Protein 2N8H (pdb70)

Secondary structure (DSSP, 8-state):
---B---B-SSSS--BSSS-EETTTTEE-PPPP-

Structure (mmCIF, N/CA/C/O backbone):
data_2N8H
#
_entry.id   2N8H
#
loop_
_atom_site.group_PDB
_atom_site.id
_atom_site.type_symbol
_atom_site.label_atom_id
_atom_site.label_alt_id
_atom_site.label_comp_id
_atom_site.label_asym_id
_atom_site.label_entity_id
_atom_site.label_seq_id
_atom_site.pdbx_PDB_ins_code
_atom_site.Cartn_x
_atom_site.Cartn_y
_atom_site.Cartn_z
_atom_site.occupancy
_atom_site.B_iso_or_equiv
_atom_site.auth_seq_id
_atom_site.auth_comp_id
_atom_site.auth_asym_id
_atom_site.auth_atom_id
_atom_site.pdbx_PDB_model_num
ATOM 1 N N . GLY A 1 1 ? -15.061 6.484 -2.977 1.00 61.40 1 GLY A N 1
ATOM 2 C CA . GLY A 1 1 ? -13.672 6.128 -3.376 1.00 64.33 1 GLY A CA 1
ATOM 3 C C . GLY A 1 1 ? -12.696 6.218 -2.220 1.00 44.51 1 GLY A C 1
ATOM 4 O O . GLY A 1 1 ? -12.253 7.313 -1.861 1.00 21.11 1 GLY A O 1
ATOM 10 N N . TRP A 1 2 ? -12.364 5.060 -1.639 1.00 44.01 2 TRP A N 1
ATOM 11 C CA . TRP A 1 2 ? -11.432 4.987 -0.509 1.00 61.41 2 TRP A CA 1
ATOM 12 C C . TRP A 1 2 ? -10.017 4.660 -0.987 1.00 42.22 2 TRP A C 1
ATOM 13 O O . TRP A 1 2 ? -9.834 4.090 -2.067 1.00 0.45 2 TRP A O 1
ATOM 34 N N . CYS A 1 3 ? -9.024 5.032 -0.171 1.00 62.13 3 CYS A N 1
ATOM 35 C CA . CYS A 1 3 ? -7.618 4.780 -0.485 1.00 3.54 3 CYS A CA 1
ATOM 36 C C . CYS A 1 3 ? -6.930 4.051 0.670 1.00 31.15 3 CYS A C 1
ATOM 37 O O . CYS A 1 3 ? -7.360 4.157 1.823 1.00 1.24 3 CYS A O 1
ATOM 44 N N . GLY A 1 4 ? -5.858 3.315 0.343 1.00 53.21 4 GLY A N 1
ATOM 45 C CA . GLY A 1 4 ? -5.109 2.569 1.348 1.00 71.13 4 GLY A CA 1
ATOM 46 C C . GLY A 1 4 ? -4.026 3.401 2.013 1.00 23.32 4 GLY A C 1
ATOM 47 O O . GLY A 1 4 ? -3.216 4.034 1.330 1.00 73.01 4 GLY A O 1
ATOM 51 N N . ASP A 1 5 ? -4.024 3.394 3.351 1.00 13.40 5 ASP A N 1
ATOM 52 C CA . ASP A 1 5 ? -3.050 4.149 4.146 1.00 21.21 5 ASP A CA 1
ATOM 53 C C . ASP A 1 5 ? -1.785 3.316 4.415 1.00 50.42 5 ASP A C 1
ATOM 54 O O . ASP A 1 5 ? -1.857 2.084 4.412 1.00 11.14 5 ASP A O 1
ATOM 78 N N . GLY A 1 7 ? 1.068 1.055 5.879 1.00 11.24 7 GLY A N 1
ATOM 79 C CA . GLY A 1 7 ? 1.025 0.017 6.900 1.00 24.33 7 GLY A CA 1
ATOM 80 C C . GLY A 1 7 ? 0.100 -1.134 6.527 1.00 21.51 7 GLY A C 1
ATOM 81 O O . GLY A 1 7 ? -0.012 -2.109 7.276 1.00 14.52 7 GLY A O 1
ATOM 85 N N . ALA A 1 8 ? -0.560 -1.013 5.366 1.00 41.25 8 ALA A N 1
ATOM 86 C CA . ALA A 1 8 ? -1.481 -2.036 4.870 1.00 41.33 8 ALA A CA 1
ATOM 87 C C . ALA A 1 8 ? -0.777 -2.982 3.899 1.00 20.42 8 ALA A C 1
ATOM 88 O O . ALA A 1 8 ? 0.196 -2.595 3.244 1.00 14.42 8 ALA A O 1
ATOM 95 N N . THR A 1 9 ? -1.279 -4.221 3.811 1.00 4.31 9 THR A N 1
ATOM 96 C CA . THR A 1 9 ? -0.707 -5.245 2.923 1.00 11.24 9 THR A CA 1
ATOM 97 C C . THR A 1 9 ? -1.183 -5.065 1.471 1.00 75.12 9 THR A C 1
ATOM 98 O O . THR A 1 9 ? -2.387 -5.067 1.199 1.00 11.15 9 THR A O 1
ATOM 109 N N . CYS A 1 10 ? -0.219 -4.909 0.556 1.00 41.21 10 CYS A N 1
ATOM 110 C CA . CYS A 1 10 ? -0.512 -4.724 -0.866 1.00 73.21 10 CYS A CA 1
ATOM 111 C C . CYS A 1 10 ? -0.082 -5.946 -1.673 1.00 11.41 10 CYS A C 1
ATOM 112 O O . CYS A 1 10 ? 1.030 -6.453 -1.497 1.00 45.43 10 CYS A O 1
ATOM 119 N N . GLY A 1 11 ? -0.975 -6.408 -2.555 1.00 44.13 11 GLY A N 1
ATOM 120 C CA . GLY A 1 11 ? -0.690 -7.567 -3.388 1.00 65.43 11 GLY A CA 1
ATOM 121 C C . GLY A 1 11 ? -1.892 -8.474 -3.561 1.00 60.04 11 GLY A C 1
ATOM 122 O O . GLY A 1 11 ? -2.476 -8.536 -4.648 1.00 2.13 11 GLY A O 1
ATOM 126 N N . LYS A 1 12 ? -2.259 -9.174 -2.483 1.00 30.11 12 LYS A N 1
ATOM 127 C CA . LYS A 1 12 ? -3.401 -10.096 -2.497 1.00 32.41 12 LYS A CA 1
ATOM 128 C C . LYS A 1 12 ? -4.670 -9.440 -1.940 1.00 65.05 12 LYS A C 1
ATOM 129 O O . LYS A 1 12 ? -5.775 -9.958 -2.133 1.00 21.02 12 LYS A O 1
ATOM 148 N N . LEU A 1 13 ? -4.502 -8.301 -1.254 1.00 73.20 13 LEU A N 1
ATOM 149 C CA . LEU A 1 13 ? -5.623 -7.568 -0.662 1.00 72.22 13 LEU A CA 1
ATOM 150 C C . LEU A 1 13 ? -6.139 -6.482 -1.618 1.00 63.51 13 LEU A C 1
ATOM 151 O O . LEU A 1 13 ? -5.462 -6.127 -2.589 1.00 51.15 13 LEU A O 1
ATOM 167 N N . ARG A 1 14 ? -7.342 -5.964 -1.326 1.00 31.32 14 ARG A N 1
ATOM 168 C CA . ARG A 1 14 ? -7.980 -4.919 -2.141 1.00 10.42 14 ARG A CA 1
ATOM 169 C C . ARG A 1 14 ? -7.385 -3.530 -1.844 1.00 31.35 14 ARG A C 1
ATOM 170 O O . ARG A 1 14 ? -6.432 -3.414 -1.067 1.00 1.13 14 ARG A O 1
ATOM 191 N N . LEU A 1 15 ? -7.955 -2.481 -2.486 1.00 51.52 15 LEU A N 1
ATOM 192 C CA . LEU A 1 15 ? -7.517 -1.072 -2.333 1.00 12.23 15 LEU A CA 1
ATOM 193 C C . LEU A 1 15 ? -6.146 -0.825 -2.963 1.00 74.35 15 LEU A C 1
ATOM 194 O O . LEU A 1 15 ? -5.272 -1.697 -2.939 1.00 4.44 15 LEU A O 1
ATOM 210 N N . TYR A 1 16 ? -5.980 0.377 -3.524 1.00 71.42 16 TYR A N 1
ATOM 211 C CA . TYR A 1 16 ? -4.731 0.778 -4.174 1.00 4.33 16 TYR A CA 1
ATOM 212 C C . TYR A 1 16 ? -3.988 1.826 -3.337 1.00 71.42 16 TYR A C 1
ATOM 213 O O . TYR A 1 16 ? -4.542 2.372 -2.377 1.00 14.50 16 TYR A O 1
ATOM 231 N N . CYS A 1 17 ? -2.730 2.098 -3.717 1.00 3.12 17 CYS A N 1
ATOM 232 C CA . CYS A 1 17 ? -1.884 3.075 -3.021 1.00 31.44 17 CYS A CA 1
ATOM 233 C C . CYS A 1 17 ? -2.173 4.502 -3.485 1.00 31.34 17 CYS A C 1
ATOM 234 O O . CYS A 1 17 ? -2.356 4.750 -4.680 1.00 62.45 17 CYS A O 1
ATOM 241 N N . CYS A 1 18 ? -2.213 5.436 -2.519 1.00 3.34 18 CYS A N 1
ATOM 242 C CA . CYS A 1 18 ? -2.476 6.861 -2.793 1.00 33.31 18 CYS A CA 1
ATOM 243 C C . CYS A 1 18 ? -1.365 7.503 -3.635 1.00 2.12 18 CYS A C 1
ATOM 244 O O . CYS A 1 18 ? -1.635 8.375 -4.465 1.00 64.54 18 CYS A O 1
ATOM 251 N N . SER A 1 19 ? -0.121 7.058 -3.408 1.00 34.14 19 SER A N 1
ATOM 252 C CA . SER A 1 19 ? 1.042 7.570 -4.141 1.00 11.22 19 SER A CA 1
ATOM 253 C C . SER A 1 19 ? 1.344 6.710 -5.373 1.00 73.13 19 SER A C 1
ATOM 254 O O . SER A 1 19 ? 1.892 7.207 -6.362 1.00 62.25 19 SER A O 1
ATOM 262 N N . GLY A 1 20 ? 0.979 5.423 -5.297 1.00 33.44 20 GLY A N 1
ATOM 263 C CA . GLY A 1 20 ? 1.201 4.499 -6.403 1.00 1.41 20 GLY A CA 1
ATOM 264 C C . GLY A 1 20 ? 2.477 3.685 -6.259 1.00 5.30 20 GLY A C 1
ATOM 265 O O . GLY A 1 20 ? 3.165 3.434 -7.252 1.00 74.21 20 GLY A O 1
ATOM 269 N N . PHE A 1 21 ? 2.792 3.273 -5.021 1.00 3.21 21 PHE A N 1
ATOM 270 C CA . PHE A 1 21 ? 3.993 2.478 -4.746 1.00 43.15 21 PHE A CA 1
ATOM 271 C C . PHE A 1 21 ? 3.712 1.386 -3.706 1.00 30.54 21 PHE A C 1
ATOM 272 O O . PHE A 1 21 ? 3.404 1.676 -2.545 1.00 2.11 21 PHE A O 1
ATOM 289 N N . CYS A 1 22 ? 3.818 0.134 -4.155 1.00 22.54 22 CYS A N 1
ATOM 290 C CA . CYS A 1 22 ? 3.622 -1.028 -3.292 1.00 64.51 22 CYS A CA 1
ATOM 291 C C . CYS A 1 22 ? 4.929 -1.806 -3.164 1.00 23.22 22 CYS A C 1
ATOM 292 O O . CYS A 1 22 ? 5.484 -2.269 -4.166 1.00 14.44 22 CYS A O 1
ATOM 299 N N . ASP A 1 23 ? 5.418 -1.938 -1.924 1.00 24.21 23 ASP A N 1
ATOM 300 C CA . ASP A 1 23 ? 6.666 -2.657 -1.646 1.00 25.34 23 ASP A CA 1
ATOM 301 C C . ASP A 1 23 ? 6.438 -4.171 -1.617 1.00 4.22 23 ASP A C 1
ATOM 302 O O . ASP A 1 23 ? 5.620 -4.673 -0.834 1.00 52.44 23 ASP A O 1
ATOM 311 N N . SER A 1 24 ? 7.171 -4.882 -2.485 1.00 53.54 24 SER A N 1
ATOM 312 C CA . SER A 1 24 ? 7.070 -6.341 -2.601 1.00 51.03 24 SER A CA 1
ATOM 313 C C . SER A 1 24 ? 8.016 -7.065 -1.629 1.00 13.32 24 SER A C 1
ATOM 314 O O . SER A 1 24 ? 7.944 -8.290 -1.487 1.00 45.11 24 SER A O 1
ATOM 322 N N . TYR A 1 25 ? 8.895 -6.299 -0.962 1.00 21.12 25 TYR A N 1
ATOM 323 C CA . TYR A 1 25 ? 9.852 -6.856 0.005 1.00 10.12 25 TYR A CA 1
ATOM 324 C C . TYR A 1 25 ? 9.163 -7.203 1.333 1.00 24.33 25 TYR A C 1
ATOM 325 O O . TYR A 1 25 ? 9.684 -7.997 2.123 1.00 24.45 25 TYR A O 1
ATOM 343 N N . THR A 1 26 ? 7.993 -6.594 1.559 1.00 11.24 26 THR A N 1
ATOM 344 C CA . THR A 1 26 ? 7.205 -6.820 2.773 1.00 32.41 26 THR A CA 1
ATOM 345 C C . THR A 1 26 ? 5.709 -6.934 2.451 1.00 23.30 26 THR A C 1
ATOM 346 O O . THR A 1 26 ? 4.891 -7.168 3.345 1.00 40.32 26 THR A O 1
ATOM 357 N N . LYS A 1 27 ? 5.361 -6.775 1.151 1.00 71.41 27 LYS A N 1
ATOM 358 C CA . LYS A 1 27 ? 3.963 -6.845 0.656 1.00 54.01 27 LYS A CA 1
ATOM 359 C C . LYS A 1 27 ? 3.066 -5.802 1.347 1.00 11.01 27 LYS A C 1
ATOM 360 O O . LYS A 1 27 ? 1.992 -6.124 1.874 1.00 33.34 27 LYS A O 1
ATOM 379 N N . THR A 1 28 ? 3.523 -4.545 1.325 1.00 41.41 28 THR A N 1
ATOM 380 C CA . THR A 1 28 ? 2.794 -3.438 1.953 1.00 21.45 28 THR A CA 1
ATOM 381 C C . THR A 1 28 ? 2.854 -2.173 1.100 1.00 54.24 28 THR A C 1
ATOM 382 O O . THR A 1 28 ? 3.709 -2.048 0.219 1.00 70.24 28 THR A O 1
ATOM 393 N N . CYS A 1 29 ? 1.937 -1.235 1.379 1.00 61.11 29 CYS A N 1
ATOM 394 C CA . CYS A 1 29 ? 1.862 0.037 0.657 1.00 54.34 29 CYS A CA 1
ATOM 395 C C . CYS A 1 29 ? 2.808 1.070 1.273 1.00 73.51 29 CYS A C 1
ATOM 396 O O . CYS A 1 29 ? 2.753 1.329 2.479 1.00 11.12 29 CYS A O 1
ATOM 403 N N . LYS A 1 30 ? 3.673 1.648 0.433 1.00 13.42 30 LYS A N 1
ATOM 404 C CA . LYS A 1 30 ? 4.649 2.646 0.881 1.00 71.31 30 LYS A CA 1
ATOM 405 C C . LYS A 1 30 ? 4.665 3.861 -0.045 1.00 12.21 30 LYS A C 1
ATOM 406 O O . LYS A 1 30 ? 4.239 3.777 -1.201 1.00 42.31 30 LYS A O 1
ATOM 425 N N . ASP A 1 31 ? 5.152 4.994 0.481 1.00 55.23 31 ASP A N 1
ATOM 426 C CA . ASP A 1 31 ? 5.249 6.240 -0.284 1.00 62.43 31 ASP A CA 1
ATOM 427 C C . ASP A 1 31 ? 6.588 6.324 -1.015 1.00 52.42 31 ASP A C 1
ATOM 428 O O . ASP A 1 31 ? 7.617 5.894 -0.486 1.00 23.21 31 ASP A O 1
ATOM 437 N N . LYS A 1 32 ? 6.562 6.880 -2.231 1.00 24.02 32 LYS A N 1
ATOM 438 C CA . LYS A 1 32 ? 7.768 7.027 -3.051 1.00 3.44 32 LYS A CA 1
ATOM 439 C C . LYS A 1 32 ? 8.412 8.396 -2.842 1.00 5.43 32 LYS A C 1
ATOM 440 O O . LYS A 1 32 ? 7.715 9.388 -2.612 1.00 63.51 32 LYS A O 1
ATOM 459 N N . SER A 1 33 ? 9.746 8.431 -2.924 1.00 60.31 33 SER A N 1
ATOM 460 C CA . SER A 1 33 ? 10.507 9.669 -2.747 1.00 72.25 33 SER A CA 1
ATOM 461 C C . SER A 1 33 ? 10.908 10.262 -4.095 1.00 31.21 33 SER A C 1
ATOM 462 O O . SER A 1 33 ? 11.204 9.527 -5.041 1.00 43.43 33 SER A O 1
ATOM 470 N N . SER A 1 34 ? 10.914 11.597 -4.166 1.00 65.25 34 SER A N 1
ATOM 471 C CA . SER A 1 34 ? 11.276 12.313 -5.389 1.00 23.02 34 SER A CA 1
ATOM 472 C C . SER A 1 34 ? 12.711 12.827 -5.316 1.00 14.15 34 SER A C 1
ATOM 473 O O . SER A 1 34 ? 13.132 13.369 -4.290 1.00 55.33 34 SER A O 1
ATOM 481 N N . ALA A 1 35 ? 13.450 12.650 -6.416 1.00 32.00 35 ALA A N 1
ATOM 482 C CA . ALA A 1 35 ? 14.843 13.090 -6.500 1.00 62.42 35 ALA A CA 1
ATOM 483 C C . ALA A 1 35 ? 14.957 14.412 -7.257 1.00 42.51 35 ALA A C 1
ATOM 484 O O . ALA A 1 35 ? 15.432 15.397 -6.653 1.00 44.40 35 ALA A O 1
ATOM 492 N N . GLY A 1 1 ? -15.054 3.992 -3.272 1.00 61.40 1 GLY A N 2
ATOM 493 C CA . GLY A 1 1 ? -13.642 4.281 -3.647 1.00 64.33 1 GLY A CA 2
ATOM 494 C C . GLY A 1 1 ? -12.809 4.736 -2.464 1.00 44.51 1 GLY A C 2
ATOM 495 O O . GLY A 1 1 ? -12.763 5.930 -2.157 1.00 21.11 1 GLY A O 2
ATOM 501 N N . TRP A 1 2 ? -12.155 3.775 -1.803 1.00 44.01 2 TRP A N 2
ATOM 502 C CA . TRP A 1 2 ? -11.310 4.059 -0.639 1.00 61.41 2 TRP A CA 2
ATOM 503 C C . TRP A 1 2 ? -9.843 4.188 -1.044 1.00 42.22 2 TRP A C 2
ATOM 504 O O . TRP A 1 2 ? -9.430 3.666 -2.084 1.00 0.45 2 TRP A O 2
ATOM 525 N N . CYS A 1 3 ? -9.066 4.897 -0.217 1.00 62.13 3 CYS A N 2
ATOM 526 C CA . CYS A 1 3 ? -7.640 5.097 -0.464 1.00 3.54 3 CYS A CA 2
ATOM 527 C C . CYS A 1 3 ? -6.813 4.270 0.516 1.00 31.15 3 CYS A C 2
ATOM 528 O O . CYS A 1 3 ? -7.225 4.063 1.662 1.00 1.24 3 CYS A O 2
ATOM 535 N N . GLY A 1 4 ? -5.646 3.804 0.056 1.00 53.21 4 GLY A N 2
ATOM 536 C CA . GLY A 1 4 ? -4.772 2.991 0.893 1.00 71.13 4 GLY A CA 2
ATOM 537 C C . GLY A 1 4 ? -3.742 3.810 1.649 1.00 23.32 4 GLY A C 2
ATOM 538 O O . GLY A 1 4 ? -2.909 4.488 1.040 1.00 73.01 4 GLY A O 2
ATOM 542 N N . ASP A 1 5 ? -3.802 3.733 2.983 1.00 13.40 5 ASP A N 2
ATOM 543 C CA . ASP A 1 5 ? -2.881 4.461 3.861 1.00 21.21 5 ASP A CA 2
ATOM 544 C C . ASP A 1 5 ? -1.637 3.615 4.182 1.00 50.42 5 ASP A C 2
ATOM 545 O O . ASP A 1 5 ? -1.715 2.383 4.145 1.00 11.14 5 ASP A O 2
ATOM 569 N N . GLY A 1 7 ? 1.060 1.292 5.752 1.00 11.24 7 GLY A N 2
ATOM 570 C CA . GLY A 1 7 ? 0.957 0.241 6.756 1.00 24.33 7 GLY A CA 2
ATOM 571 C C . GLY A 1 7 ? -0.021 -0.859 6.364 1.00 21.51 7 GLY A C 2
ATOM 572 O O . GLY A 1 7 ? -0.328 -1.736 7.176 1.00 14.52 7 GLY A O 2
ATOM 576 N N . ALA A 1 8 ? -0.506 -0.803 5.116 1.00 41.25 8 ALA A N 2
ATOM 577 C CA . ALA A 1 8 ? -1.453 -1.789 4.596 1.00 41.33 8 ALA A CA 2
ATOM 578 C C . ALA A 1 8 ? -0.743 -2.831 3.735 1.00 20.42 8 ALA A C 2
ATOM 579 O O . ALA A 1 8 ? 0.304 -2.548 3.144 1.00 14.42 8 ALA A O 2
ATOM 586 N N . THR A 1 9 ? -1.327 -4.035 3.668 1.00 4.31 9 THR A N 2
ATOM 587 C CA . THR A 1 9 ? -0.765 -5.142 2.882 1.00 11.24 9 THR A CA 2
ATOM 588 C C . THR A 1 9 ? -1.217 -5.056 1.419 1.00 75.12 9 THR A C 2
ATOM 589 O O . THR A 1 9 ? -2.418 -5.045 1.133 1.00 11.15 9 THR A O 2
ATOM 600 N N . CYS A 1 10 ? -0.239 -4.994 0.508 1.00 41.21 10 CYS A N 2
ATOM 601 C CA . CYS A 1 10 ? -0.513 -4.903 -0.927 1.00 73.21 10 CYS A CA 2
ATOM 602 C C . CYS A 1 10 ? -0.190 -6.221 -1.627 1.00 11.41 10 CYS A C 2
ATOM 603 O O . CYS A 1 10 ? 0.905 -6.769 -1.456 1.00 45.43 10 CYS A O 2
ATOM 610 N N . GLY A 1 11 ? -1.153 -6.720 -2.409 1.00 44.13 11 GLY A N 2
ATOM 611 C CA . GLY A 1 11 ? -0.969 -7.969 -3.136 1.00 65.43 11 GLY A CA 2
ATOM 612 C C . GLY A 1 11 ? -2.223 -8.822 -3.170 1.00 60.04 11 GLY A C 2
ATOM 613 O O . GLY A 1 11 ? -2.669 -9.229 -4.247 1.00 2.13 11 GLY A O 2
ATOM 617 N N . LYS A 1 12 ? -2.788 -9.090 -1.988 1.00 30.11 12 LYS A N 2
ATOM 618 C CA . LYS A 1 12 ? -4.000 -9.910 -1.867 1.00 32.41 12 LYS A CA 2
ATOM 619 C C . LYS A 1 12 ? -5.265 -9.053 -1.762 1.00 65.05 12 LYS A C 2
ATOM 620 O O . LYS A 1 12 ? -6.368 -9.543 -2.024 1.00 21.02 12 LYS A O 2
ATOM 639 N N . LEU A 1 13 ? -5.100 -7.779 -1.382 1.00 73.20 13 LEU A N 2
ATOM 640 C CA . LEU A 1 13 ? -6.226 -6.851 -1.237 1.00 72.22 13 LEU A CA 2
ATOM 641 C C . LEU A 1 13 ? -6.479 -6.074 -2.530 1.00 63.51 13 LEU A C 2
ATOM 642 O O . LEU A 1 13 ? -5.573 -5.907 -3.352 1.00 51.15 13 LEU A O 2
ATOM 658 N N . ARG A 1 14 ? -7.723 -5.603 -2.693 1.00 31.32 14 ARG A N 2
ATOM 659 C CA . ARG A 1 14 ? -8.130 -4.839 -3.880 1.00 10.42 14 ARG A CA 2
ATOM 660 C C . ARG A 1 14 ? -7.879 -3.333 -3.704 1.00 31.35 14 ARG A C 2
ATOM 661 O O . ARG A 1 14 ? -8.091 -2.549 -4.637 1.00 1.13 14 ARG A O 2
ATOM 682 N N . LEU A 1 15 ? -7.417 -2.942 -2.507 1.00 51.52 15 LEU A N 2
ATOM 683 C CA . LEU A 1 15 ? -7.129 -1.539 -2.194 1.00 12.23 15 LEU A CA 2
ATOM 684 C C . LEU A 1 15 ? -5.677 -1.195 -2.544 1.00 74.35 15 LEU A C 2
ATOM 685 O O . LEU A 1 15 ? -4.747 -1.903 -2.142 1.00 4.44 15 LEU A O 2
ATOM 701 N N . TYR A 1 16 ? -5.506 -0.100 -3.293 1.00 71.42 16 TYR A N 2
ATOM 702 C CA . TYR A 1 16 ? -4.186 0.362 -3.724 1.00 4.33 16 TYR A CA 2
ATOM 703 C C . TYR A 1 16 ? -3.636 1.434 -2.774 1.00 71.42 16 TYR A C 2
ATOM 704 O O . TYR A 1 16 ? -4.355 1.929 -1.901 1.00 14.50 16 TYR A O 2
ATOM 722 N N . CYS A 1 17 ? -2.353 1.787 -2.961 1.00 3.12 17 CYS A N 2
ATOM 723 C CA . CYS A 1 17 ? -1.673 2.793 -2.136 1.00 31.44 17 CYS A CA 2
ATOM 724 C C . CYS A 1 17 ? -2.037 4.216 -2.564 1.00 31.34 17 CYS A C 2
ATOM 725 O O . CYS A 1 17 ? -2.129 4.506 -3.760 1.00 62.45 17 CYS A O 2
ATOM 732 N N . CYS A 1 18 ? -2.243 5.094 -1.568 1.00 3.34 18 CYS A N 2
ATOM 733 C CA . CYS A 1 18 ? -2.600 6.508 -1.802 1.00 33.31 18 CYS A CA 2
ATOM 734 C C . CYS A 1 18 ? -1.560 7.242 -2.663 1.00 2.12 18 CYS A C 2
ATOM 735 O O . CYS A 1 18 ? -1.904 8.177 -3.393 1.00 64.54 18 CYS A O 2
ATOM 742 N N . SER A 1 19 ? -0.296 6.806 -2.567 1.00 34.14 19 SER A N 2
ATOM 743 C CA . SER A 1 19 ? 0.801 7.403 -3.335 1.00 11.22 19 SER A CA 2
ATOM 744 C C . SER A 1 19 ? 1.011 6.676 -4.669 1.00 73.13 19 SER A C 2
ATOM 745 O O . SER A 1 19 ? 1.476 7.278 -5.641 1.00 62.25 19 SER A O 2
ATOM 753 N N . GLY A 1 20 ? 0.660 5.383 -4.698 1.00 33.44 20 GLY A N 2
ATOM 754 C CA . GLY A 1 20 ? 0.798 4.581 -5.908 1.00 1.41 20 GLY A CA 2
ATOM 755 C C . GLY A 1 20 ? 2.079 3.762 -5.941 1.00 5.30 20 GLY A C 2
ATOM 756 O O . GLY A 1 20 ? 2.679 3.595 -7.008 1.00 74.21 20 GLY A O 2
ATOM 760 N N . PHE A 1 21 ? 2.496 3.249 -4.774 1.00 3.21 21 PHE A N 2
ATOM 761 C CA . PHE A 1 21 ? 3.713 2.437 -4.665 1.00 43.15 21 PHE A CA 2
ATOM 762 C C . PHE A 1 21 ? 3.519 1.283 -3.675 1.00 30.54 21 PHE A C 2
ATOM 763 O O . PHE A 1 21 ? 3.204 1.501 -2.500 1.00 2.11 21 PHE A O 2
ATOM 780 N N . CYS A 1 22 ? 3.719 0.061 -4.177 1.00 22.54 22 CYS A N 2
ATOM 781 C CA . CYS A 1 22 ? 3.601 -1.152 -3.371 1.00 64.51 22 CYS A CA 2
ATOM 782 C C . CYS A 1 22 ? 4.962 -1.833 -3.244 1.00 23.22 22 CYS A C 2
ATOM 783 O O . CYS A 1 22 ? 5.599 -2.153 -4.253 1.00 14.44 22 CYS A O 2
ATOM 790 N N . ASP A 1 23 ? 5.403 -2.041 -1.998 1.00 24.21 23 ASP A N 2
ATOM 791 C CA . ASP A 1 23 ? 6.687 -2.690 -1.724 1.00 25.34 23 ASP A CA 2
ATOM 792 C C . ASP A 1 23 ? 6.519 -4.209 -1.651 1.00 4.22 23 ASP A C 2
ATOM 793 O O . ASP A 1 23 ? 5.755 -4.719 -0.821 1.00 52.44 23 ASP A O 2
ATOM 802 N N . SER A 1 24 ? 7.240 -4.913 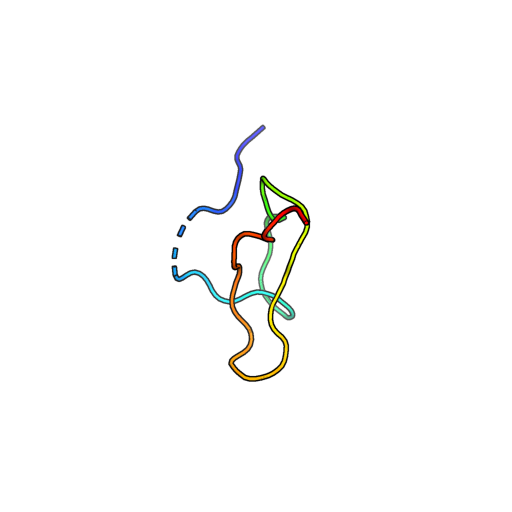-2.534 1.00 53.54 24 SER A N 2
ATOM 803 C CA . SER A 1 24 ? 7.189 -6.379 -2.618 1.00 51.03 24 SER A CA 2
ATOM 804 C C . SER A 1 24 ? 8.148 -7.058 -1.628 1.00 13.32 24 SER A C 2
ATOM 805 O O . SER A 1 24 ? 8.120 -8.284 -1.474 1.00 45.11 24 SER A O 2
ATOM 813 N N . TYR A 1 25 ? 8.989 -6.254 -0.956 1.00 21.12 25 TYR A N 2
ATOM 814 C CA . TYR A 1 25 ? 9.955 -6.768 0.027 1.00 10.12 25 TYR A CA 2
ATOM 815 C C . TYR A 1 25 ? 9.255 -7.184 1.330 1.00 24.33 25 TYR A C 2
ATOM 816 O O . TYR A 1 25 ? 9.760 -8.032 2.072 1.00 24.45 25 TYR A O 2
ATOM 834 N N . THR A 1 26 ? 8.093 -6.572 1.587 1.00 11.24 26 THR A N 2
ATOM 835 C CA . THR A 1 26 ? 7.296 -6.859 2.782 1.00 32.41 26 THR A CA 2
ATOM 836 C C . THR A 1 26 ? 5.797 -6.905 2.454 1.00 23.30 26 THR A C 2
ATOM 837 O O . THR A 1 26 ? 4.967 -7.136 3.341 1.00 40.32 26 THR A O 2
ATOM 848 N N . LYS A 1 27 ? 5.457 -6.694 1.159 1.00 71.41 27 LYS A N 2
ATOM 849 C CA . LYS A 1 27 ? 4.058 -6.694 0.663 1.00 54.01 27 LYS A CA 2
ATOM 850 C C . LYS A 1 27 ? 3.206 -5.638 1.392 1.00 11.01 27 LYS A C 2
ATOM 851 O O . LYS A 1 27 ? 2.134 -5.935 1.934 1.00 33.34 27 LYS A O 2
ATOM 870 N N . THR A 1 28 ? 3.700 -4.396 1.382 1.00 41.41 28 THR A N 2
ATOM 871 C CA . THR A 1 28 ? 3.018 -3.283 2.053 1.00 21.45 28 THR A CA 2
ATOM 872 C C . THR A 1 28 ? 3.020 -2.017 1.202 1.00 54.24 28 THR A C 2
ATOM 873 O O . THR A 1 28 ? 3.807 -1.888 0.260 1.00 70.24 28 THR A O 2
ATOM 884 N N . CYS A 1 29 ? 2.124 -1.086 1.557 1.00 61.11 29 CYS A N 2
ATOM 885 C CA . CYS A 1 29 ? 1.986 0.191 0.857 1.00 54.34 29 CYS A CA 2
ATOM 886 C C . CYS A 1 29 ? 2.995 1.217 1.372 1.00 73.51 29 CYS A C 2
ATOM 887 O O . CYS A 1 29 ? 3.070 1.475 2.578 1.00 11.12 29 CYS A O 2
ATOM 894 N N . LYS A 1 30 ? 3.771 1.788 0.445 1.00 13.42 30 LYS A N 2
ATOM 895 C CA . LYS A 1 30 ? 4.792 2.785 0.785 1.00 71.31 30 LYS A CA 2
ATOM 896 C C . LYS A 1 30 ? 4.756 3.959 -0.194 1.00 12.21 30 LYS A C 2
ATOM 897 O O . LYS A 1 30 ? 4.229 3.835 -1.304 1.00 42.31 30 LYS A O 2
ATOM 916 N N . ASP A 1 31 ? 5.325 5.097 0.230 1.00 55.23 31 ASP A N 2
ATOM 917 C CA . ASP A 1 31 ? 5.382 6.304 -0.600 1.00 62.43 31 ASP A CA 2
ATOM 918 C C . ASP A 1 31 ? 6.640 6.306 -1.468 1.00 52.42 31 ASP A C 2
ATOM 919 O O . ASP A 1 31 ? 7.703 5.859 -1.027 1.00 23.21 31 ASP A O 2
ATOM 928 N N . LYS A 1 32 ? 6.505 6.811 -2.698 1.00 24.02 32 LYS A N 2
ATOM 929 C CA . LYS A 1 32 ? 7.622 6.875 -3.645 1.00 3.44 32 LYS A CA 2
ATOM 930 C C . LYS A 1 32 ? 8.343 8.222 -3.546 1.00 5.43 32 LYS A C 2
ATOM 931 O O . LYS A 1 32 ? 7.701 9.268 -3.413 1.00 63.51 32 LYS A O 2
ATOM 950 N N . SER A 1 33 ? 9.677 8.175 -3.612 1.00 60.31 33 SER A N 2
ATOM 951 C CA . SER A 1 33 ? 10.505 9.378 -3.531 1.00 72.25 33 SER A CA 2
ATOM 952 C C . SER A 1 33 ? 10.962 9.820 -4.918 1.00 31.21 33 SER A C 2
ATOM 953 O O . SER A 1 33 ? 11.268 8.983 -5.773 1.00 43.43 33 SER A O 2
ATOM 961 N N . SER A 1 34 ? 11.003 11.139 -5.126 1.00 65.25 34 SER A N 2
ATOM 962 C CA . SER A 1 34 ? 11.421 11.716 -6.404 1.00 23.02 34 SER A CA 2
ATOM 963 C C . SER A 1 34 ? 12.518 12.756 -6.194 1.00 14.15 34 SER A C 2
ATOM 964 O O . SER A 1 34 ? 12.514 13.480 -5.194 1.00 55.33 34 SER A O 2
ATOM 972 N N . ALA A 1 35 ? 13.454 12.817 -7.147 1.00 32.00 35 ALA A N 2
ATOM 973 C CA . ALA A 1 35 ? 14.569 13.761 -7.088 1.00 62.42 35 ALA A CA 2
ATOM 974 C C . ALA A 1 35 ? 14.309 14.976 -7.977 1.00 42.51 35 ALA A C 2
ATOM 975 O O . ALA A 1 35 ? 14.146 14.794 -9.203 1.00 44.40 35 ALA A O 2
ATOM 983 N N . GLY A 1 1 ? -13.860 5.600 -4.987 1.00 61.40 1 GLY A N 3
ATOM 984 C CA . GLY A 1 1 ? -13.966 4.688 -3.816 1.00 64.33 1 GLY A CA 3
ATOM 985 C C . GLY A 1 1 ? -13.023 5.075 -2.693 1.00 44.51 1 GLY A C 3
ATOM 986 O O . GLY A 1 1 ? -12.654 6.246 -2.563 1.00 21.11 1 GLY A O 3
ATOM 992 N N . TRP A 1 2 ? -12.635 4.083 -1.884 1.00 44.01 2 TRP A N 3
ATOM 993 C CA . TRP A 1 2 ? -11.726 4.302 -0.755 1.00 61.41 2 TRP A CA 3
ATOM 994 C C . TRP A 1 2 ? -10.287 3.976 -1.141 1.00 42.22 2 TRP A C 3
ATOM 995 O O . TRP A 1 2 ? -10.044 3.099 -1.977 1.00 0.45 2 TRP A O 3
ATOM 1016 N N . CYS A 1 3 ? -9.341 4.690 -0.525 1.00 62.13 3 CYS A N 3
ATOM 1017 C CA . CYS A 1 3 ? -7.915 4.488 -0.788 1.00 3.54 3 CYS A CA 3
ATOM 1018 C C . CYS A 1 3 ? -7.228 3.850 0.419 1.00 31.15 3 CYS A C 3
ATOM 1019 O O . CYS A 1 3 ? -7.719 3.956 1.548 1.00 1.24 3 CYS A O 3
ATOM 1026 N N . GLY A 1 4 ? -6.087 3.193 0.168 1.00 53.21 4 GLY A N 3
ATOM 1027 C CA . GLY A 1 4 ? -5.334 2.537 1.231 1.00 71.13 4 GLY A CA 3
ATOM 1028 C C . GLY A 1 4 ? -4.340 3.465 1.910 1.00 23.32 4 GLY A C 3
ATOM 1029 O O . GLY A 1 4 ? -3.656 4.245 1.243 1.00 73.01 4 GLY A O 3
ATOM 1033 N N . ASP A 1 5 ? -4.268 3.369 3.243 1.00 13.40 5 ASP A N 3
ATOM 1034 C CA . ASP A 1 5 ? -3.363 4.197 4.048 1.00 21.21 5 ASP A CA 3
ATOM 1035 C C . ASP A 1 5 ? -1.999 3.505 4.238 1.00 50.42 5 ASP A C 3
ATOM 1036 O O . ASP A 1 5 ? -1.915 2.283 4.088 1.00 11.14 5 ASP A O 3
ATOM 1060 N N . GLY A 1 7 ? 1.117 1.469 5.564 1.00 11.24 7 GLY A N 3
ATOM 1061 C CA . GLY A 1 7 ? 1.206 0.360 6.506 1.00 24.33 7 GLY A CA 3
ATOM 1062 C C . GLY A 1 7 ? 0.234 -0.766 6.181 1.00 21.51 7 GLY A C 3
ATOM 1063 O O . GLY A 1 7 ? 0.036 -1.671 6.995 1.00 14.52 7 GLY A O 3
ATOM 1067 N N . ALA A 1 8 ? -0.370 -0.700 4.987 1.00 41.25 8 ALA A N 3
ATOM 1068 C CA . ALA A 1 8 ? -1.327 -1.706 4.531 1.00 41.33 8 ALA A CA 3
ATOM 1069 C C . ALA A 1 8 ? -0.668 -2.700 3.580 1.00 20.42 8 ALA A C 3
ATOM 1070 O O . ALA A 1 8 ? 0.311 -2.368 2.905 1.00 14.42 8 ALA A O 3
ATOM 1077 N N . THR A 1 9 ? -1.219 -3.922 3.532 1.00 4.31 9 THR A N 3
ATOM 1078 C CA . THR A 1 9 ? -0.699 -4.993 2.669 1.00 11.24 9 THR A CA 3
ATOM 1079 C C . THR A 1 9 ? -1.162 -4.803 1.218 1.00 75.12 9 THR A C 3
ATOM 1080 O O . THR A 1 9 ? -2.344 -4.555 0.964 1.00 11.15 9 THR A O 3
ATOM 1091 N N . CYS A 1 10 ? -0.213 -4.920 0.282 1.00 41.21 10 CYS A N 3
ATOM 1092 C CA . CYS A 1 10 ? -0.501 -4.764 -1.146 1.00 73.21 10 CYS A CA 3
ATOM 1093 C C . CYS A 1 10 ? -0.690 -6.124 -1.815 1.00 11.41 10 CYS A C 3
ATOM 1094 O O . CYS A 1 10 ? 0.177 -7.001 -1.713 1.00 45.43 10 CYS A O 3
ATOM 1101 N N . GLY A 1 11 ? -1.832 -6.289 -2.490 1.00 44.13 11 GLY A N 3
ATOM 1102 C CA . GLY A 1 11 ? -2.139 -7.538 -3.172 1.00 65.43 11 GLY A CA 3
ATOM 1103 C C . GLY A 1 11 ? -3.230 -7.384 -4.214 1.00 60.04 11 GLY A C 3
ATOM 1104 O O . GLY A 1 11 ? -3.113 -6.552 -5.120 1.00 2.13 11 GLY A O 3
ATOM 1108 N N . LYS A 1 12 ? -4.290 -8.188 -4.079 1.00 30.11 12 LYS A N 3
ATOM 1109 C CA . LYS A 1 12 ? -5.422 -8.156 -5.012 1.00 32.41 12 LYS A CA 3
ATOM 1110 C C . LYS A 1 12 ? -6.741 -7.903 -4.278 1.00 65.05 12 LYS A C 3
ATOM 1111 O O . LYS A 1 12 ? -7.597 -7.163 -4.773 1.00 21.02 12 LYS A O 3
ATOM 1130 N N . LEU A 1 13 ? -6.895 -8.523 -3.099 1.00 73.20 13 LEU A N 3
ATOM 1131 C CA . LEU A 1 13 ? -8.108 -8.375 -2.283 1.00 72.22 13 LEU A CA 3
ATOM 1132 C C . LEU A 1 13 ? -7.995 -7.201 -1.301 1.00 63.51 13 LEU A C 3
ATOM 1133 O O . LEU A 1 13 ? -8.996 -6.786 -0.709 1.00 51.15 13 LEU A O 3
ATOM 1149 N N . ARG A 1 14 ? -6.774 -6.676 -1.142 1.00 31.32 14 ARG A N 3
ATOM 1150 C CA . ARG A 1 14 ? -6.511 -5.551 -0.239 1.00 10.42 14 ARG A CA 3
ATOM 1151 C C . ARG A 1 14 ? -6.586 -4.214 -0.989 1.00 31.35 14 ARG A C 3
ATOM 1152 O O . ARG A 1 14 ? -6.683 -4.190 -2.220 1.00 1.13 14 ARG A O 3
ATOM 1173 N N . LEU A 1 15 ? -6.540 -3.102 -0.233 1.00 51.52 15 LEU A N 3
ATOM 1174 C CA . LEU A 1 15 ? -6.605 -1.750 -0.804 1.00 12.23 15 LEU A CA 3
ATOM 1175 C C . LEU A 1 15 ? -5.290 -1.352 -1.481 1.00 74.35 15 LEU A C 3
ATOM 1176 O O . LEU A 1 15 ? -4.224 -1.876 -1.143 1.00 4.44 15 LEU A O 3
ATOM 1192 N N . TYR A 1 16 ? -5.387 -0.420 -2.439 1.00 71.42 16 TYR A N 3
ATOM 1193 C CA . TYR A 1 16 ? -4.225 0.070 -3.187 1.00 4.33 16 TYR A CA 3
ATOM 1194 C C . TYR A 1 16 ? -3.574 1.266 -2.482 1.00 71.42 16 TYR A C 3
ATOM 1195 O O . TYR A 1 16 ? -4.163 1.856 -1.571 1.00 14.50 16 TYR A O 3
ATOM 1213 N N . CYS A 1 17 ? -2.352 1.614 -2.917 1.00 3.12 17 CYS A N 3
ATOM 1214 C CA . CYS A 1 17 ? -1.594 2.731 -2.344 1.00 31.44 17 CYS A CA 3
ATOM 1215 C C . CYS A 1 17 ? -2.038 4.067 -2.939 1.00 31.34 17 CYS A C 3
ATOM 1216 O O . CYS A 1 17 ? -2.266 4.170 -4.148 1.00 62.45 17 CYS A O 3
ATOM 1223 N N . CYS A 1 18 ? -2.158 5.086 -2.074 1.00 3.34 18 CYS A N 3
ATOM 1224 C CA . CYS A 1 18 ? -2.573 6.434 -2.492 1.00 33.31 18 CYS A CA 3
ATOM 1225 C C . CYS A 1 18 ? -1.463 7.167 -3.260 1.00 2.12 18 CYS A C 3
ATOM 1226 O O . CYS A 1 18 ? -1.727 8.163 -3.938 1.00 64.54 18 CYS A O 3
ATOM 1233 N N . SER A 1 19 ? -0.229 6.661 -3.141 1.00 34.14 19 SER A N 3
ATOM 1234 C CA . SER A 1 19 ? 0.927 7.245 -3.825 1.00 11.22 19 SER A CA 3
ATOM 1235 C C . SER A 1 19 ? 1.253 6.478 -5.111 1.00 73.13 19 SER A C 3
ATOM 1236 O O . SER A 1 19 ? 1.795 7.054 -6.059 1.00 62.25 19 SER A O 3
ATOM 1244 N N . GLY A 1 20 ? 0.916 5.180 -5.127 1.00 33.44 20 GLY A N 3
ATOM 1245 C CA . GLY A 1 20 ? 1.162 4.340 -6.293 1.00 1.41 20 GLY A CA 3
ATOM 1246 C C . GLY A 1 20 ? 2.469 3.568 -6.215 1.00 5.30 20 GLY A C 3
ATOM 1247 O O . GLY A 1 20 ? 3.144 3.391 -7.234 1.00 74.21 20 GLY A O 3
ATOM 1251 N N . PHE A 1 21 ? 2.828 3.109 -5.005 1.00 3.21 21 PHE A N 3
ATOM 1252 C CA . PHE A 1 21 ? 4.062 2.347 -4.794 1.00 43.15 21 PHE A CA 3
ATOM 1253 C C . PHE A 1 21 ? 3.847 1.212 -3.786 1.00 30.54 21 PHE A C 3
ATOM 1254 O O . PHE A 1 21 ? 3.487 1.451 -2.626 1.00 2.11 21 PHE A O 3
ATOM 1271 N N . CYS A 1 22 ? 4.081 -0.017 -4.256 1.00 22.54 22 CYS A N 3
ATOM 1272 C CA . CYS A 1 22 ? 3.950 -1.215 -3.430 1.00 64.51 22 CYS A CA 3
ATOM 1273 C C . CYS A 1 22 ? 5.31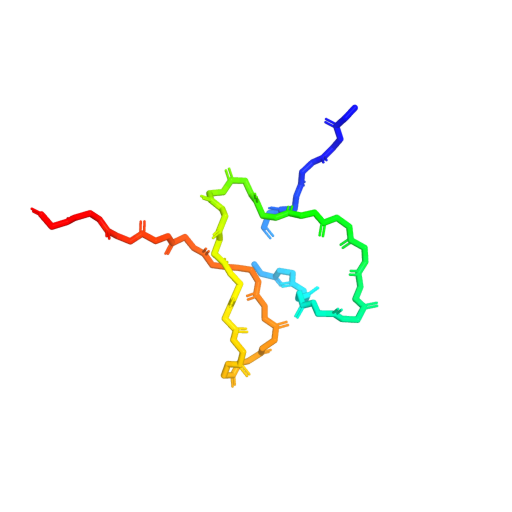4 -1.872 -3.240 1.00 23.22 22 CYS A C 3
ATOM 1274 O O . CYS A 1 22 ? 5.974 -2.245 -4.217 1.00 14.44 22 CYS A O 3
ATOM 1281 N N . ASP A 1 23 ? 5.736 -2.000 -1.976 1.00 24.21 23 ASP A N 3
ATOM 1282 C CA . ASP A 1 23 ? 7.020 -2.621 -1.642 1.00 25.34 23 ASP A CA 3
ATOM 1283 C C . ASP A 1 23 ? 6.865 -4.136 -1.495 1.00 4.22 23 ASP A C 3
ATOM 1284 O O . ASP A 1 23 ? 6.070 -4.611 -0.671 1.00 52.44 23 ASP A O 3
ATOM 1293 N N . SER A 1 24 ? 7.632 -4.877 -2.307 1.00 53.54 24 SER A N 3
ATOM 1294 C CA . SER A 1 24 ? 7.599 -6.346 -2.314 1.00 51.03 24 SER A CA 3
ATOM 1295 C C . SER A 1 24 ? 8.497 -6.958 -1.229 1.00 13.32 24 SER A C 3
ATOM 1296 O O . SER A 1 24 ? 8.469 -8.173 -1.010 1.00 45.11 24 SER A O 3
ATOM 1304 N N . TYR A 1 25 ? 9.283 -6.109 -0.546 1.00 21.12 25 TYR A N 3
ATOM 1305 C CA . TYR A 1 25 ? 10.185 -6.558 0.527 1.00 10.12 25 TYR A CA 3
ATOM 1306 C C . TYR A 1 25 ? 9.397 -6.926 1.793 1.00 24.33 25 TYR A C 3
ATOM 1307 O O . TYR A 1 25 ? 9.862 -7.720 2.615 1.00 24.45 25 TYR A O 3
ATOM 1325 N N . THR A 1 26 ? 8.205 -6.334 1.928 1.00 11.24 26 THR A N 3
ATOM 1326 C CA . THR A 1 26 ? 7.323 -6.579 3.071 1.00 32.41 26 THR A CA 3
ATOM 1327 C C . THR A 1 26 ? 5.855 -6.670 2.631 1.00 23.30 26 THR A C 3
ATOM 1328 O O . THR A 1 26 ? 4.963 -6.884 3.459 1.00 40.32 26 THR A O 3
ATOM 1339 N N . LYS A 1 27 ? 5.613 -6.516 1.306 1.00 71.41 27 LYS A N 3
ATOM 1340 C CA . LYS A 1 27 ? 4.258 -6.565 0.702 1.00 54.01 27 LYS A CA 3
ATOM 1341 C C . LYS A 1 27 ? 3.330 -5.504 1.323 1.00 11.01 27 LYS A C 3
ATOM 1342 O O . LYS A 1 27 ? 2.212 -5.801 1.761 1.00 33.34 27 LYS A O 3
ATOM 1361 N N . THR A 1 28 ? 3.813 -4.255 1.335 1.00 41.41 28 THR A N 3
ATOM 1362 C CA . THR A 1 28 ? 3.060 -3.136 1.913 1.00 21.45 28 THR A CA 3
ATOM 1363 C C . THR A 1 28 ? 3.177 -1.873 1.068 1.00 54.24 28 THR A C 3
ATOM 1364 O O . THR A 1 28 ? 4.068 -1.756 0.220 1.00 70.24 28 THR A O 3
ATOM 1375 N N . CYS A 1 29 ? 2.260 -0.928 1.319 1.00 61.11 29 CYS A N 3
ATOM 1376 C CA . CYS A 1 29 ? 2.217 0.351 0.608 1.00 54.34 29 CYS A CA 3
ATOM 1377 C C . CYS A 1 29 ? 3.220 1.344 1.195 1.00 73.51 29 CYS A C 3
ATOM 1378 O O . CYS A 1 29 ? 3.243 1.569 2.409 1.00 11.12 29 CYS A O 3
ATOM 1385 N N . LYS A 1 30 ? 4.045 1.929 0.319 1.00 13.42 30 LYS A N 3
ATOM 1386 C CA . LYS A 1 30 ? 5.062 2.900 0.736 1.00 71.31 30 LYS A CA 3
ATOM 1387 C C . LYS A 1 30 ? 5.092 4.105 -0.204 1.00 12.21 30 LYS A C 3
ATOM 1388 O O . LYS A 1 30 ? 4.609 4.029 -1.339 1.00 42.31 30 LYS A O 3
ATOM 1407 N N . ASP A 1 31 ? 5.654 5.218 0.287 1.00 55.23 31 ASP A N 3
ATOM 1408 C CA . ASP A 1 31 ? 5.775 6.451 -0.497 1.00 62.43 31 ASP A CA 3
ATOM 1409 C C . ASP A 1 31 ? 7.085 6.469 -1.284 1.00 52.42 31 ASP A C 3
ATOM 1410 O O . ASP A 1 31 ? 8.095 5.923 -0.828 1.00 23.21 31 ASP A O 3
ATOM 1419 N N . LYS A 1 32 ? 7.056 7.098 -2.464 1.00 24.02 32 LYS A N 3
ATOM 1420 C CA . LYS A 1 32 ? 8.238 7.197 -3.329 1.00 3.44 32 LYS A CA 3
ATOM 1421 C C . LYS A 1 32 ? 9.046 8.465 -3.030 1.00 5.43 32 LYS A C 3
ATOM 1422 O O . LYS A 1 32 ? 10.280 8.421 -2.986 1.00 63.51 32 LYS A O 3
ATOM 1441 N N . SER A 1 33 ? 8.340 9.584 -2.827 1.00 60.31 33 SER A N 3
ATOM 1442 C CA . SER A 1 33 ? 8.978 10.867 -2.532 1.00 72.25 33 SER A CA 3
ATOM 1443 C C . SER A 1 33 ? 8.708 11.289 -1.092 1.00 31.21 33 SER A C 3
ATOM 1444 O O . SER A 1 33 ? 7.607 11.083 -0.573 1.00 43.43 33 SER A O 3
ATOM 1452 N N . SER A 1 34 ? 9.725 11.880 -0.457 1.00 65.25 34 SER A N 3
ATOM 1453 C CA . SER A 1 34 ? 9.620 12.342 0.929 1.00 23.02 34 SER A CA 3
ATOM 1454 C C . SER A 1 34 ? 10.039 13.808 1.060 1.00 14.15 34 SER A C 3
ATOM 1455 O O . SER A 1 34 ? 9.387 14.582 1.767 1.00 55.33 34 SER A O 3
ATOM 1463 N N . ALA A 1 35 ? 11.129 14.177 0.373 1.00 32.00 35 ALA A N 3
ATOM 1464 C CA . ALA A 1 35 ? 11.644 15.545 0.404 1.00 62.42 35 ALA A CA 3
ATOM 1465 C C . ALA A 1 35 ? 11.218 16.322 -0.840 1.00 42.51 35 ALA A C 3
ATOM 1466 O O . ALA A 1 35 ? 10.518 17.344 -0.684 1.00 44.40 35 ALA A O 3
ATOM 1474 N N . GLY A 1 1 ? -13.371 6.138 -5.306 1.00 61.40 1 GLY A N 4
ATOM 1475 C CA . GLY A 1 1 ? -13.585 5.221 -4.153 1.00 64.33 1 GLY A CA 4
ATOM 1476 C C . GLY A 1 1 ? -12.640 5.505 -3.002 1.00 44.51 1 GLY A C 4
ATOM 1477 O O . GLY A 1 1 ? -12.169 6.636 -2.846 1.00 21.11 1 GLY A O 4
ATOM 1483 N N . TRP A 1 2 ? -12.365 4.471 -2.198 1.00 44.01 2 TRP A N 4
ATOM 1484 C CA . TRP A 1 2 ? -11.470 4.592 -1.044 1.00 61.41 2 TRP A CA 4
ATOM 1485 C C . TRP A 1 2 ? -10.055 4.141 -1.397 1.00 42.22 2 TRP A C 4
ATOM 1486 O O . TRP A 1 2 ? -9.864 3.327 -2.305 1.00 0.45 2 TRP A O 4
ATOM 1507 N N . CYS A 1 3 ? -9.070 4.689 -0.676 1.00 62.13 3 CYS A N 4
ATOM 1508 C CA . CYS A 1 3 ? -7.666 4.338 -0.877 1.00 3.54 3 CYS A CA 4
ATOM 1509 C C . CYS A 1 3 ? -7.007 4.014 0.463 1.00 31.15 3 CYS A C 4
ATOM 1510 O O . CYS A 1 3 ? -7.393 4.563 1.500 1.00 1.24 3 CYS A O 4
ATOM 1517 N N . GLY A 1 4 ? -6.012 3.121 0.428 1.00 53.21 4 GLY A N 4
ATOM 1518 C CA . GLY A 1 4 ? -5.307 2.705 1.637 1.00 71.13 4 GLY A CA 4
ATOM 1519 C C . GLY A 1 4 ? -4.258 3.704 2.100 1.00 23.32 4 GLY A C 4
ATOM 1520 O O . GLY A 1 4 ? -3.655 4.403 1.282 1.00 73.01 4 GLY A O 4
ATOM 1524 N N . ASP A 1 5 ? -4.053 3.760 3.420 1.00 13.40 5 ASP A N 4
ATOM 1525 C CA . ASP A 1 5 ? -3.080 4.668 4.034 1.00 21.21 5 ASP A CA 4
ATOM 1526 C C . ASP A 1 5 ? -1.704 3.996 4.171 1.00 50.42 5 ASP A C 4
ATOM 1527 O O . ASP A 1 5 ? -1.634 2.763 4.222 1.00 11.14 5 ASP A O 4
ATOM 1551 N N . GLY A 1 7 ? 1.398 2.058 5.272 1.00 11.24 7 GLY A N 4
ATOM 1552 C CA . GLY A 1 7 ? 1.574 1.042 6.301 1.00 24.33 7 GLY A CA 4
ATOM 1553 C C . GLY A 1 7 ? 0.608 -0.124 6.140 1.00 21.51 7 GLY A C 4
ATOM 1554 O O . GLY A 1 7 ? 0.472 -0.949 7.050 1.00 14.52 7 GLY A O 4
ATOM 1558 N N . ALA A 1 8 ? -0.059 -0.185 4.980 1.00 41.25 8 ALA A N 4
ATOM 1559 C CA . ALA A 1 8 ? -1.020 -1.245 4.675 1.00 41.33 8 ALA A CA 4
ATOM 1560 C C . ALA A 1 8 ? -0.373 -2.347 3.837 1.00 20.42 8 ALA A C 4
ATOM 1561 O O . ALA A 1 8 ? 0.589 -2.094 3.105 1.00 14.42 8 ALA A O 4
ATOM 1568 N N . THR A 1 9 ? -0.914 -3.569 3.952 1.00 4.31 9 THR A N 4
ATOM 1569 C CA . THR A 1 9 ? -0.403 -4.733 3.212 1.00 11.24 9 THR A CA 4
ATOM 1570 C C . THR A 1 9 ? -0.856 -4.695 1.746 1.00 75.12 9 THR A C 4
ATOM 1571 O O . THR A 1 9 ? -2.057 -4.659 1.461 1.00 11.15 9 THR A O 4
ATOM 1582 N N . CYS A 1 10 ? 0.121 -4.700 0.832 1.00 41.21 10 CYS A N 4
ATOM 1583 C CA . CYS A 1 10 ? -0.154 -4.658 -0.604 1.00 73.21 10 CYS A CA 4
ATOM 1584 C C . CYS A 1 10 ? -0.033 -6.045 -1.226 1.00 11.41 10 CYS A C 4
ATOM 1585 O O . CYS A 1 10 ? 0.790 -6.858 -0.794 1.00 45.43 10 CYS A O 4
ATOM 1592 N N . GLY A 1 11 ? -0.865 -6.299 -2.242 1.00 44.13 11 GLY A N 4
ATOM 1593 C CA . GLY A 1 11 ? -0.861 -7.584 -2.929 1.00 65.43 11 GLY A CA 4
ATOM 1594 C C . GLY A 1 11 ? -2.132 -7.813 -3.721 1.00 60.04 11 GLY A C 4
ATOM 1595 O O . GLY A 1 11 ? -2.455 -7.029 -4.619 1.00 2.13 11 GLY A O 4
ATOM 1599 N N . LYS A 1 12 ? -2.851 -8.889 -3.387 1.00 30.11 12 LYS A N 4
ATOM 1600 C CA . LYS A 1 12 ? -4.103 -9.230 -4.063 1.00 32.41 12 LYS A CA 4
ATOM 1601 C C . LYS A 1 12 ? -5.306 -8.795 -3.217 1.00 65.05 12 LYS A C 4
ATOM 1602 O O . LYS A 1 12 ? -5.855 -9.577 -2.431 1.00 21.02 12 LYS A O 4
ATOM 1621 N N . LEU A 1 13 ? -5.684 -7.520 -3.372 1.00 73.20 13 LEU A N 4
ATOM 1622 C CA . LEU A 1 13 ? -6.813 -6.937 -2.637 1.00 72.22 13 LEU A CA 4
ATOM 1623 C C . LEU A 1 13 ? -7.644 -6.029 -3.546 1.00 63.51 13 LEU A C 4
ATOM 1624 O O . LEU A 1 13 ? -7.187 -5.630 -4.623 1.00 51.15 13 LEU A O 4
ATOM 1640 N N . ARG A 1 14 ? -8.868 -5.705 -3.100 1.00 31.32 14 ARG A N 4
ATOM 1641 C CA . ARG A 1 14 ? -9.782 -4.835 -3.856 1.00 10.42 14 ARG A CA 4
ATOM 1642 C C . ARG A 1 14 ? -9.487 -3.352 -3.600 1.00 31.35 14 ARG A C 4
ATOM 1643 O O . ARG A 1 14 ? -9.745 -2.506 -4.460 1.00 1.13 14 ARG A O 4
ATOM 1664 N N . LEU A 1 15 ? -8.948 -3.054 -2.409 1.00 51.52 15 LEU A N 4
ATOM 1665 C CA . LEU A 1 15 ? -8.604 -1.686 -2.021 1.00 12.23 15 LEU A CA 4
ATOM 1666 C C . LEU A 1 15 ? -7.122 -1.408 -2.294 1.00 74.35 15 LEU A C 4
ATOM 1667 O O . LEU A 1 15 ? -6.245 -2.122 -1.797 1.00 4.44 15 LEU A O 4
ATOM 1683 N N . TYR A 1 16 ? -6.867 -0.364 -3.089 1.00 71.42 16 TYR A N 4
ATOM 1684 C CA . TYR A 1 16 ? -5.504 0.038 -3.446 1.00 4.33 16 TYR A CA 4
ATOM 1685 C C . TYR A 1 16 ? -5.005 1.146 -2.520 1.00 71.42 16 TYR A C 4
ATOM 1686 O O . TYR A 1 16 ? -5.804 1.907 -1.969 1.00 14.50 16 TYR A O 4
ATOM 1704 N N . CYS A 1 17 ? -3.678 1.231 -2.369 1.00 3.12 17 CYS A N 4
ATOM 1705 C CA . CYS A 1 17 ? -3.039 2.230 -1.503 1.00 31.44 17 CYS A CA 4
ATOM 1706 C C . CYS A 1 17 ? -2.904 3.589 -2.193 1.00 31.34 17 CYS A C 4
ATOM 1707 O O . CYS A 1 17 ? -2.573 3.665 -3.379 1.00 62.45 17 CYS A O 4
ATOM 1714 N N . CYS A 1 18 ? -3.167 4.656 -1.421 1.00 3.34 18 CYS A N 4
ATOM 1715 C CA . CYS A 1 18 ? -3.096 6.045 -1.907 1.00 33.31 18 CYS A CA 4
ATOM 1716 C C . CYS A 1 18 ? -1.652 6.509 -2.189 1.00 2.12 18 CYS A C 4
ATOM 1717 O O . CYS A 1 18 ? -1.443 7.614 -2.702 1.00 64.54 18 CYS A O 4
ATOM 1724 N N . SER A 1 19 ? -0.667 5.657 -1.862 1.00 34.14 19 SER A N 4
ATOM 1725 C CA . SER A 1 19 ? 0.752 5.976 -2.076 1.00 11.22 19 SER A CA 4
ATOM 1726 C C . SER A 1 19 ? 1.212 5.626 -3.497 1.00 73.13 19 SER A C 4
ATOM 1727 O O . SER A 1 19 ? 2.128 6.260 -4.027 1.00 62.25 19 SER A O 4
ATOM 1735 N N . GLY A 1 20 ? 0.568 4.615 -4.102 1.00 33.44 20 GLY A N 4
ATOM 1736 C CA . GLY A 1 20 ? 0.909 4.198 -5.460 1.00 1.41 20 GLY A CA 4
ATOM 1737 C C . GLY A 1 20 ? 2.028 3.169 -5.519 1.00 5.30 20 GLY A C 4
ATOM 1738 O O . GLY A 1 20 ? 1.946 2.205 -6.285 1.00 74.21 20 GLY A O 4
ATOM 1742 N N . PHE A 1 21 ? 3.073 3.379 -4.706 1.00 3.21 21 PHE A N 4
ATOM 1743 C CA . PHE A 1 21 ? 4.229 2.478 -4.665 1.00 43.15 21 PHE A CA 4
ATOM 1744 C C . PHE A 1 21 ? 4.031 1.355 -3.640 1.00 30.54 21 PHE A C 4
ATOM 1745 O O . PHE A 1 21 ? 3.749 1.610 -2.465 1.00 2.11 21 PHE A O 4
ATOM 1762 N N . CYS A 1 22 ? 4.188 0.115 -4.115 1.00 22.54 22 CYS A N 4
ATOM 1763 C CA . CYS A 1 22 ? 4.054 -1.073 -3.276 1.00 64.51 22 CYS A CA 4
ATOM 1764 C C . CYS A 1 22 ? 5.390 -1.798 -3.152 1.00 23.22 22 CYS A C 4
ATOM 1765 O O . CYS A 1 22 ? 6.028 -2.117 -4.161 1.00 14.44 22 CYS A O 4
ATOM 1772 N N . ASP A 1 23 ? 5.805 -2.049 -1.906 1.00 24.21 23 ASP A N 4
ATOM 1773 C CA . ASP A 1 23 ? 7.062 -2.743 -1.625 1.00 25.34 23 ASP A CA 4
ATOM 1774 C C . ASP A 1 23 ? 6.824 -4.246 -1.468 1.00 4.22 23 ASP A C 4
ATOM 1775 O O . ASP A 1 23 ? 6.085 -4.681 -0.571 1.00 52.44 23 ASP A O 4
ATOM 1784 N N . SER A 1 24 ? 7.459 -5.027 -2.354 1.00 53.54 24 SER A N 4
ATOM 1785 C CA . SER A 1 24 ? 7.333 -6.490 -2.358 1.00 51.03 24 SER A CA 4
ATOM 1786 C C . SER A 1 24 ? 8.334 -7.161 -1.405 1.00 13.32 24 SER A C 4
ATOM 1787 O O . SER A 1 24 ? 8.257 -8.372 -1.172 1.00 45.11 24 SER A O 4
ATOM 1795 N N . TYR A 1 25 ? 9.265 -6.366 -0.853 1.00 21.12 25 TYR A N 4
ATOM 1796 C CA . TYR A 1 25 ? 10.280 -6.871 0.084 1.00 10.12 25 TYR A CA 4
ATOM 1797 C C . TYR A 1 25 ? 9.681 -7.101 1.479 1.00 24.33 25 TYR A C 4
ATOM 1798 O O . TYR A 1 25 ? 10.242 -7.845 2.289 1.00 24.45 25 TYR A O 4
ATOM 1816 N N . THR A 1 26 ? 8.541 -6.451 1.738 1.00 11.24 26 THR A N 4
ATOM 1817 C CA . THR A 1 26 ? 7.837 -6.566 3.019 1.00 32.41 26 THR A CA 4
ATOM 1818 C C . THR A 1 26 ? 6.319 -6.665 2.814 1.00 23.30 26 THR A C 4
ATOM 1819 O O . THR A 1 26 ? 5.561 -6.763 3.785 1.00 40.32 26 THR A O 4
ATOM 1830 N N . LYS A 1 27 ? 5.882 -6.651 1.533 1.00 71.41 27 LYS A N 4
ATOM 1831 C CA . LYS A 1 27 ? 4.449 -6.734 1.147 1.00 54.01 27 LYS A CA 4
ATOM 1832 C C . LYS A 1 27 ? 3.624 -5.585 1.761 1.00 11.01 27 LYS A C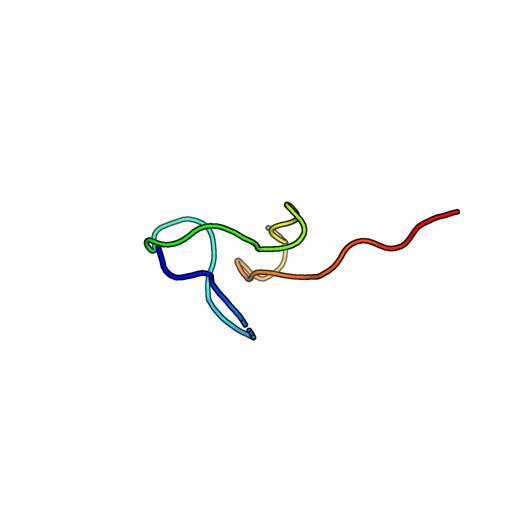 4
ATOM 1833 O O . LYS A 1 27 ? 2.480 -5.775 2.196 1.00 33.34 27 LYS A O 4
ATOM 1852 N N . THR A 1 28 ? 4.213 -4.385 1.756 1.00 41.41 28 THR A N 4
ATOM 1853 C CA . THR A 1 28 ? 3.566 -3.196 2.318 1.00 21.45 28 THR A CA 4
ATOM 1854 C C . THR A 1 28 ? 3.650 -2.013 1.365 1.00 54.24 28 THR A C 4
ATOM 1855 O O . THR A 1 28 ? 4.520 -1.968 0.492 1.00 70.24 28 THR A O 4
ATOM 1866 N N . CYS A 1 29 ? 2.735 -1.055 1.552 1.00 61.11 29 CYS A N 4
ATOM 1867 C CA . CYS A 1 29 ? 2.671 0.144 0.718 1.00 54.34 29 CYS A CA 4
ATOM 1868 C C . CYS A 1 29 ? 3.596 1.238 1.247 1.00 73.51 29 CYS A C 4
ATOM 1869 O O . CYS A 1 29 ? 3.529 1.607 2.425 1.00 11.12 29 CYS A O 4
ATOM 1876 N N . LYS A 1 30 ? 4.459 1.744 0.361 1.00 13.42 30 LYS A N 4
ATOM 1877 C CA . LYS A 1 30 ? 5.425 2.791 0.711 1.00 71.31 30 LYS A CA 4
ATOM 1878 C C . LYS A 1 30 ? 5.389 3.933 -0.308 1.00 12.21 30 LYS A C 4
ATOM 1879 O O . LYS A 1 30 ? 4.791 3.800 -1.381 1.00 42.31 30 LYS A O 4
ATOM 1898 N N . ASP A 1 31 ? 6.040 5.055 0.038 1.00 55.23 31 ASP A N 4
ATOM 1899 C CA . ASP A 1 31 ? 6.107 6.230 -0.838 1.00 62.43 31 ASP A CA 4
ATOM 1900 C C . ASP A 1 31 ? 7.306 6.134 -1.782 1.00 52.42 31 ASP A C 4
ATOM 1901 O O . ASP A 1 31 ? 8.347 5.579 -1.416 1.00 23.21 31 ASP A O 4
ATOM 1910 N N . LYS A 1 32 ? 7.145 6.678 -2.993 1.00 24.02 32 LYS A N 4
ATOM 1911 C CA . LYS A 1 32 ? 8.203 6.656 -4.008 1.00 3.44 32 LYS A CA 4
ATOM 1912 C C . LYS A 1 32 ? 9.075 7.917 -3.936 1.00 5.43 32 LYS A C 4
ATOM 1913 O O . LYS A 1 32 ? 10.297 7.839 -4.095 1.00 63.51 32 LYS A O 4
ATOM 1932 N N . SER A 1 33 ? 8.434 9.069 -3.697 1.00 60.31 33 SER A N 4
ATOM 1933 C CA . SER A 1 33 ? 9.137 10.351 -3.604 1.00 72.25 33 SER A CA 4
ATOM 1934 C C . SER A 1 33 ? 9.463 10.697 -2.153 1.00 31.21 33 SER A C 4
ATOM 1935 O O . SER A 1 33 ? 8.584 10.664 -1.286 1.00 43.43 33 SER A O 4
ATOM 1943 N N . SER A 1 34 ? 10.735 11.024 -1.904 1.00 65.25 34 SER A N 4
ATOM 1944 C CA . SER A 1 34 ? 11.205 11.382 -0.566 1.00 23.02 34 SER A CA 4
ATOM 1945 C C . SER A 1 34 ? 11.994 12.689 -0.601 1.00 14.15 34 SER A C 4
ATOM 1946 O O . SER A 1 34 ? 12.667 12.989 -1.592 1.00 55.33 34 SER A O 4
ATOM 1954 N N . ALA A 1 35 ? 11.902 13.457 0.489 1.00 32.00 35 ALA A N 4
ATOM 1955 C CA . ALA A 1 35 ? 12.599 14.736 0.605 1.00 62.42 35 ALA A CA 4
ATOM 1956 C C . ALA A 1 35 ? 13.874 14.595 1.435 1.00 42.51 35 ALA A C 4
ATOM 1957 O O . ALA A 1 35 ? 13.775 14.210 2.621 1.00 44.40 35 ALA A O 4
ATOM 1965 N N . GLY A 1 1 ? -11.052 3.847 -5.642 1.00 61.40 1 GLY A N 5
ATOM 1966 C CA . GLY A 1 1 ? -12.029 4.504 -4.729 1.00 64.33 1 GLY A CA 5
ATOM 1967 C C . GLY A 1 1 ? -11.405 4.916 -3.411 1.00 44.51 1 GLY A C 5
ATOM 1968 O O . GLY A 1 1 ? -11.067 6.088 -3.220 1.00 21.11 1 GLY A O 5
ATOM 1974 N N . TRP A 1 2 ? -11.253 3.944 -2.504 1.00 44.01 2 TRP A N 5
ATOM 1975 C CA . TRP A 1 2 ? -10.665 4.190 -1.184 1.00 61.41 2 TRP A CA 5
ATOM 1976 C C . TRP A 1 2 ? -9.178 3.845 -1.177 1.00 42.22 2 TRP A C 5
ATOM 1977 O O . TRP A 1 2 ? -8.746 2.921 -1.874 1.00 0.45 2 TRP A O 5
ATOM 1998 N N . CYS A 1 3 ? -8.406 4.595 -0.386 1.00 62.13 3 CYS A N 5
ATOM 1999 C CA . CYS A 1 3 ? -6.965 4.378 -0.272 1.00 3.54 3 CYS A CA 5
ATOM 2000 C C . CYS A 1 3 ? -6.577 4.012 1.155 1.00 31.15 3 CYS A C 5
ATOM 2001 O O . CYS A 1 3 ? -7.210 4.463 2.114 1.00 1.24 3 CYS A O 5
ATOM 2008 N N . GLY A 1 4 ? -5.528 3.190 1.277 1.00 53.21 4 GLY A N 5
ATOM 2009 C CA . GLY A 1 4 ? -5.046 2.756 2.581 1.00 71.13 4 GLY A CA 5
ATOM 2010 C C . GLY A 1 4 ? -3.945 3.651 3.121 1.00 23.32 4 GLY A C 5
ATOM 2011 O O . GLY A 1 4 ? -3.255 4.329 2.352 1.00 73.01 4 GLY A O 5
ATOM 2015 N N . ASP A 1 5 ? -3.785 3.648 4.449 1.00 13.40 5 ASP A N 5
ATOM 2016 C CA . ASP A 1 5 ? -2.765 4.459 5.125 1.00 21.21 5 ASP A CA 5
ATOM 2017 C C . ASP A 1 5 ? -1.401 3.741 5.127 1.00 50.42 5 ASP A C 5
ATOM 2018 O O . ASP A 1 5 ? -1.366 2.516 4.971 1.00 11.14 5 ASP A O 5
ATOM 2042 N N . GLY A 1 7 ? 1.605 1.550 5.902 1.00 11.24 7 GLY A N 5
ATOM 2043 C CA . GLY A 1 7 ? 1.749 0.398 6.782 1.00 24.33 7 GLY A CA 5
ATOM 2044 C C . GLY A 1 7 ? 0.714 -0.682 6.500 1.00 21.51 7 GLY A C 5
ATOM 2045 O O . GLY A 1 7 ? 0.561 -1.619 7.290 1.00 14.52 7 GLY A O 5
ATOM 2049 N N . ALA A 1 8 ? 0.006 -0.546 5.368 1.00 41.25 8 ALA A N 5
ATOM 2050 C CA . ALA A 1 8 ? -1.019 -1.504 4.955 1.00 41.33 8 ALA A CA 5
ATOM 2051 C C . ALA A 1 8 ? -0.427 -2.567 4.031 1.00 20.42 8 ALA A C 5
ATOM 2052 O O . ALA A 1 8 ? 0.555 -2.306 3.332 1.00 14.42 8 ALA A O 5
ATOM 2059 N N . THR A 1 9 ? -1.038 -3.760 4.028 1.00 4.31 9 THR A N 5
ATOM 2060 C CA . THR A 1 9 ? -0.572 -4.883 3.202 1.00 11.24 9 THR A CA 5
ATOM 2061 C C . THR A 1 9 ? -1.024 -4.735 1.743 1.00 75.12 9 THR A C 5
ATOM 2062 O O . THR A 1 9 ? -2.215 -4.560 1.468 1.00 11.15 9 THR A O 5
ATOM 2073 N N . CYS A 1 10 ? -0.053 -4.808 0.826 1.00 41.21 10 CYS A N 5
ATOM 2074 C CA . CYS A 1 10 ? -0.318 -4.692 -0.608 1.00 73.21 10 CYS A CA 5
ATOM 2075 C C . CYS A 1 10 ? 0.066 -5.981 -1.331 1.00 11.41 10 CYS A C 5
ATOM 2076 O O . CYS A 1 10 ? 1.197 -6.463 -1.196 1.00 45.43 10 CYS A O 5
ATOM 2083 N N . GLY A 1 11 ? -0.885 -6.530 -2.093 1.00 44.13 11 GLY A N 5
ATOM 2084 C CA . GLY A 1 11 ? -0.649 -7.762 -2.834 1.00 65.43 11 GLY A CA 5
ATOM 2085 C C . GLY A 1 11 ? -1.899 -8.272 -3.527 1.00 60.04 11 GLY A C 5
ATOM 2086 O O . GLY A 1 11 ? -1.865 -8.588 -4.720 1.00 2.13 11 GLY A O 5
ATOM 2090 N N . LYS A 1 12 ? -3.001 -8.351 -2.771 1.00 30.11 12 LYS A N 5
ATOM 2091 C CA . LYS A 1 12 ? -4.286 -8.821 -3.298 1.00 32.41 12 LYS A CA 5
ATOM 2092 C C . LYS A 1 12 ? -5.138 -7.649 -3.787 1.00 65.05 12 LYS A C 5
ATOM 2093 O O . LYS A 1 12 ? -4.936 -6.508 -3.359 1.00 21.02 12 LYS A O 5
ATOM 2112 N N . LEU A 1 13 ? -6.090 -7.942 -4.684 1.00 73.20 13 LEU A N 5
ATOM 2113 C CA . LEU A 1 13 ? -6.977 -6.918 -5.244 1.00 72.22 13 LEU A CA 5
ATOM 2114 C C . LEU A 1 13 ? -8.223 -6.722 -4.370 1.00 63.51 13 LEU A C 5
ATOM 2115 O O . LEU A 1 13 ? -9.220 -7.444 -4.503 1.00 51.15 13 LEU A O 5
ATOM 2131 N N . ARG A 1 14 ? -8.133 -5.748 -3.456 1.00 31.32 14 ARG A N 5
ATOM 2132 C CA . ARG A 1 14 ? -9.231 -5.413 -2.540 1.00 10.42 14 ARG A CA 5
ATOM 2133 C C . ARG A 1 14 ? -9.290 -3.903 -2.303 1.00 31.35 14 ARG A C 5
ATOM 2134 O O . ARG A 1 14 ? -10.366 -3.302 -2.359 1.00 1.13 14 ARG A O 5
ATOM 2155 N N . LEU A 1 15 ? -8.119 -3.303 -2.039 1.00 51.52 15 LEU A N 5
ATOM 2156 C CA . LEU A 1 15 ? -8.008 -1.865 -1.797 1.00 12.23 15 LEU A CA 5
ATOM 2157 C C . LEU A 1 15 ? -6.844 -1.283 -2.596 1.00 74.35 15 LEU A C 5
ATOM 2158 O O . LEU A 1 15 ? -5.801 -1.929 -2.741 1.00 4.44 15 LEU A O 5
ATOM 2174 N N . TYR A 1 16 ? -7.036 -0.065 -3.107 1.00 71.42 16 TYR A N 5
ATOM 2175 C CA . TYR A 1 16 ? -6.010 0.623 -3.890 1.00 4.33 16 TYR A CA 5
ATOM 2176 C C . TYR A 1 16 ? -5.366 1.735 -3.069 1.00 71.42 16 TYR A C 5
ATOM 2177 O O . TYR A 1 16 ? -6.066 2.530 -2.437 1.00 14.50 16 TYR A O 5
ATOM 2195 N N . CYS A 1 17 ? -4.028 1.781 -3.087 1.00 3.12 17 CYS A N 5
ATOM 2196 C CA . CYS A 1 17 ? -3.265 2.791 -2.347 1.00 31.44 17 CYS A CA 5
ATOM 2197 C C . CYS A 1 17 ? -3.074 4.058 -3.178 1.00 31.34 17 CYS A C 5
ATOM 2198 O O . CYS A 1 17 ? -2.793 3.985 -4.378 1.00 62.45 17 CYS A O 5
ATOM 2205 N N . CYS A 1 18 ? -3.231 5.218 -2.523 1.00 3.34 18 CYS A N 5
ATOM 2206 C CA . CYS A 1 18 ? -3.085 6.527 -3.179 1.00 33.31 18 CYS A CA 5
ATOM 2207 C C . CYS A 1 18 ? -1.613 6.899 -3.434 1.00 2.12 18 CYS A C 5
ATOM 2208 O O . CYS A 1 18 ? -1.328 7.941 -4.034 1.00 64.54 18 CYS A O 5
ATOM 2215 N N . SER A 1 19 ? -0.687 6.035 -2.986 1.00 34.14 19 SER A N 5
ATOM 2216 C CA . SER A 1 19 ? 0.750 6.267 -3.169 1.00 11.22 19 SER A CA 5
ATOM 2217 C C . SER A 1 19 ? 1.252 5.654 -4.483 1.00 73.13 19 SER A C 5
ATOM 2218 O O . SER A 1 19 ? 2.215 6.153 -5.075 1.00 62.25 19 SER A O 5
ATOM 2226 N N . GLY A 1 20 ? 0.593 4.570 -4.928 1.00 33.44 20 GLY A N 5
ATOM 2227 C CA . GLY A 1 20 ? 0.963 3.903 -6.176 1.00 1.41 20 GLY A CA 5
ATOM 2228 C C . GLY A 1 20 ? 2.112 2.911 -6.034 1.00 5.30 20 GLY A C 5
ATOM 2229 O O . GLY A 1 20 ? 2.147 1.901 -6.742 1.00 74.21 20 GLY A O 5
ATOM 2233 N N . PHE A 1 21 ? 3.047 3.201 -5.120 1.00 3.21 21 PHE A N 5
ATOM 2234 C CA . PHE A 1 21 ? 4.213 2.345 -4.894 1.00 43.15 21 PHE A CA 5
ATOM 2235 C C . PHE A 1 21 ? 3.957 1.312 -3.789 1.00 30.54 21 PHE A C 5
ATOM 2236 O O . PHE A 1 21 ? 3.663 1.665 -2.643 1.00 2.11 21 PHE A O 5
ATOM 2253 N N . CYS A 1 22 ? 4.072 0.035 -4.168 1.00 22.54 22 CYS A N 5
ATOM 2254 C CA . CYS A 1 22 ? 3.895 -1.080 -3.242 1.00 64.51 22 CYS A CA 5
ATOM 2255 C C . CYS A 1 22 ? 5.209 -1.838 -3.079 1.00 23.22 22 CYS A C 5
ATOM 2256 O O . CYS A 1 22 ? 5.796 -2.295 -4.066 1.00 14.44 22 CYS A O 5
ATOM 2263 N N . ASP A 1 23 ? 5.667 -1.961 -1.828 1.00 24.21 23 ASP A N 5
ATOM 2264 C CA . ASP A 1 23 ? 6.916 -2.661 -1.514 1.00 25.34 23 ASP A CA 5
ATOM 2265 C C . ASP A 1 23 ? 6.684 -4.168 -1.378 1.00 4.22 23 ASP A C 5
ATOM 2266 O O . ASP A 1 23 ? 5.877 -4.610 -0.549 1.00 52.44 23 ASP A O 5
ATOM 2275 N N . SER A 1 24 ? 7.404 -4.940 -2.203 1.00 53.54 24 SER A N 5
ATOM 2276 C CA . SER A 1 24 ? 7.299 -6.404 -2.213 1.00 51.03 24 SER A CA 5
ATOM 2277 C C . SER A 1 24 ? 8.256 -7.059 -1.207 1.00 13.32 24 SER A C 5
ATOM 2278 O O . SER A 1 24 ? 8.162 -8.265 -0.953 1.00 45.11 24 SER A O 5
ATOM 2286 N N . TYR A 1 25 ? 9.169 -6.256 -0.635 1.00 21.12 25 TYR A N 5
ATOM 2287 C CA . TYR A 1 25 ? 10.144 -6.744 0.352 1.00 10.12 25 TYR A CA 5
ATOM 2288 C C . TYR A 1 25 ? 9.486 -6.956 1.725 1.00 24.33 25 TYR A C 5
ATOM 2289 O O . TYR A 1 25 ? 10.016 -7.687 2.568 1.00 24.45 25 TYR A O 5
ATOM 2307 N N . THR A 1 26 ? 8.334 -6.308 1.925 1.00 11.24 26 THR A N 5
ATOM 2308 C CA . THR A 1 26 ? 7.577 -6.409 3.175 1.00 32.41 26 THR A CA 5
ATOM 2309 C C . THR A 1 26 ? 6.072 -6.534 2.907 1.00 23.30 26 THR A C 5
ATOM 2310 O O . THR A 1 26 ? 5.277 -6.670 3.843 1.00 40.32 26 THR A O 5
ATOM 2321 N N . LYS A 1 27 ? 5.688 -6.496 1.609 1.00 71.41 27 LYS A N 5
ATOM 2322 C CA . LYS A 1 27 ? 4.276 -6.596 1.161 1.00 54.01 27 LYS A CA 5
ATOM 2323 C C . LYS A 1 27 ? 3.406 -5.485 1.779 1.00 11.01 27 LYS A C 5
ATOM 2324 O O . LYS A 1 27 ? 2.318 -5.738 2.315 1.00 33.34 27 LYS A O 5
ATOM 2343 N N . THR A 1 28 ? 3.900 -4.246 1.677 1.00 41.41 28 THR A N 5
ATOM 2344 C CA . THR A 1 28 ? 3.202 -3.080 2.228 1.00 21.45 28 THR A CA 5
ATOM 2345 C C . THR A 1 28 ? 3.280 -1.882 1.292 1.00 54.24 28 THR A C 5
ATOM 2346 O O . THR A 1 28 ? 4.176 -1.796 0.450 1.00 70.24 28 THR A O 5
ATOM 2357 N N . CYS A 1 29 ? 2.327 -0.955 1.460 1.00 61.11 29 CYS A N 5
ATOM 2358 C CA . CYS A 1 29 ? 2.253 0.260 0.647 1.00 54.34 29 CYS A CA 5
ATOM 2359 C C . CYS A 1 29 ? 3.203 1.338 1.174 1.00 73.51 29 CYS A C 5
ATOM 2360 O O . CYS A 1 29 ? 3.146 1.707 2.351 1.00 11.12 29 CYS A O 5
ATOM 2367 N N . LYS A 1 30 ? 4.076 1.827 0.286 1.00 13.42 30 LYS A N 5
ATOM 2368 C CA . LYS A 1 30 ? 5.062 2.852 0.640 1.00 71.31 30 LYS A CA 5
ATOM 2369 C C . LYS A 1 30 ? 5.071 3.990 -0.383 1.00 12.21 30 LYS A C 5
ATOM 2370 O O . LYS A 1 30 ? 4.579 3.832 -1.503 1.00 42.31 30 LYS A O 5
ATOM 2389 N N . ASP A 1 31 ? 5.638 5.137 0.019 1.00 55.23 31 ASP A N 5
ATOM 2390 C CA . ASP A 1 31 ? 5.734 6.315 -0.851 1.00 62.43 31 ASP A CA 5
ATOM 2391 C C . ASP A 1 31 ? 7.018 6.274 -1.679 1.00 52.42 31 ASP A C 5
ATOM 2392 O O . ASP A 1 31 ? 8.065 5.840 -1.188 1.00 23.21 31 ASP A O 5
ATOM 2401 N N . LYS A 1 32 ? 6.924 6.729 -2.933 1.00 24.02 32 LYS A N 5
ATOM 2402 C CA . LYS A 1 32 ? 8.068 6.747 -3.847 1.00 3.44 32 LYS A CA 5
ATOM 2403 C C . LYS A 1 32 ? 8.775 8.103 -3.808 1.00 5.43 32 LYS A C 5
ATOM 2404 O O . LYS A 1 32 ? 8.129 9.143 -3.649 1.00 63.51 32 LYS A O 5
ATOM 2423 N N . SER A 1 33 ? 10.104 8.072 -3.956 1.00 60.31 33 SER A N 5
ATOM 2424 C CA . SER A 1 33 ? 10.921 9.288 -3.941 1.00 72.25 33 SER A CA 5
ATOM 2425 C C . SER A 1 33 ? 11.831 9.354 -5.171 1.00 31.21 33 SER A C 5
ATOM 2426 O O . SER A 1 33 ? 11.966 10.413 -5.790 1.00 43.43 33 SER A O 5
ATOM 2434 N N . SER A 1 34 ? 12.449 8.215 -5.513 1.00 65.25 34 SER A N 5
ATOM 2435 C CA . SER A 1 34 ? 13.347 8.130 -6.664 1.00 23.02 34 SER A CA 5
ATOM 2436 C C . SER A 1 34 ? 12.645 7.472 -7.851 1.00 14.15 34 SER A C 5
ATOM 2437 O O . SER A 1 34 ? 11.890 6.511 -7.677 1.00 55.33 34 SER A O 5
ATOM 2445 N N . ALA A 1 35 ? 12.904 8.003 -9.049 1.00 32.00 35 ALA A N 5
ATOM 2446 C CA . ALA A 1 35 ? 12.308 7.485 -10.279 1.00 62.42 35 ALA A CA 5
ATOM 2447 C C . ALA A 1 35 ? 13.299 6.611 -11.044 1.00 42.51 35 ALA A C 5
ATOM 2448 O O . ALA A 1 35 ? 12.999 5.414 -11.242 1.00 44.40 35 ALA A O 5
ATOM 2456 N N . GLY A 1 1 ? -12.323 4.014 -6.110 1.00 61.40 1 GLY A N 6
ATOM 2457 C CA . GLY A 1 1 ? -12.926 3.290 -4.957 1.00 64.33 1 GLY A CA 6
ATOM 2458 C C . GLY A 1 1 ? -12.388 3.772 -3.624 1.00 44.51 1 GLY A C 6
ATOM 2459 O O . GLY A 1 1 ? -12.396 4.976 -3.347 1.00 21.11 1 GLY A O 6
ATOM 2465 N N . TRP A 1 2 ? -11.921 2.827 -2.802 1.00 44.01 2 TRP A N 6
ATOM 2466 C CA . TRP A 1 2 ? -11.370 3.140 -1.480 1.00 61.41 2 TRP A CA 6
ATOM 2467 C C . TRP A 1 2 ? -9.848 3.244 -1.534 1.00 42.22 2 TRP A C 6
ATOM 2468 O O . TRP A 1 2 ? -9.183 2.397 -2.137 1.00 0.45 2 TRP A O 6
ATOM 2489 N N . CYS A 1 3 ? -9.312 4.290 -0.897 1.00 62.13 3 CYS A N 6
ATOM 2490 C CA . CYS A 1 3 ? -7.869 4.524 -0.859 1.00 3.54 3 CYS A CA 6
ATOM 2491 C C . CYS A 1 3 ? -7.289 4.085 0.483 1.00 31.15 3 CYS A C 6
ATOM 2492 O O . CYS A 1 3 ? -7.874 4.354 1.536 1.00 1.24 3 CYS A O 6
ATOM 2499 N N . GLY A 1 4 ? -6.136 3.409 0.429 1.00 53.21 4 GLY A N 6
ATOM 2500 C CA . GLY A 1 4 ? -5.480 2.923 1.638 1.00 71.13 4 GLY A CA 6
ATOM 2501 C C . GLY A 1 4 ? -4.391 3.855 2.135 1.00 23.32 4 GLY A C 6
ATOM 2502 O O . GLY A 1 4 ? -3.668 4.456 1.336 1.00 73.01 4 GLY A O 6
ATOM 2506 N N . ASP A 1 5 ? -4.273 3.958 3.466 1.00 13.40 5 ASP A N 6
ATOM 2507 C CA . ASP A 1 5 ? -3.272 4.818 4.112 1.00 21.21 5 ASP A CA 6
ATOM 2508 C C . ASP A 1 5 ? -1.897 4.121 4.178 1.00 50.42 5 ASP A C 6
ATOM 2509 O O . ASP A 1 5 ? -1.839 2.891 4.078 1.00 11.14 5 ASP A O 6
ATOM 2533 N N . GLY A 1 7 ? 1.260 2.052 5.124 1.00 11.24 7 GLY A N 6
ATOM 2534 C CA . GLY A 1 7 ? 1.427 0.941 6.052 1.00 24.33 7 GLY A CA 6
ATOM 2535 C C . GLY A 1 7 ? 0.431 -0.183 5.804 1.00 21.51 7 GLY A C 6
ATOM 2536 O O . GLY A 1 7 ? 0.287 -1.082 6.636 1.00 14.52 7 GLY A O 6
ATOM 2540 N N . ALA A 1 8 ? -0.253 -0.125 4.652 1.00 41.25 8 ALA A N 6
ATOM 2541 C CA . ALA A 1 8 ? -1.247 -1.130 4.271 1.00 41.33 8 ALA A CA 6
ATOM 2542 C C . ALA A 1 8 ? -0.633 -2.201 3.372 1.00 20.42 8 ALA A C 6
ATOM 2543 O O . ALA A 1 8 ? 0.344 -1.943 2.664 1.00 14.42 8 ALA A O 6
ATOM 2550 N N . THR A 1 9 ? -1.223 -3.405 3.411 1.00 4.31 9 TH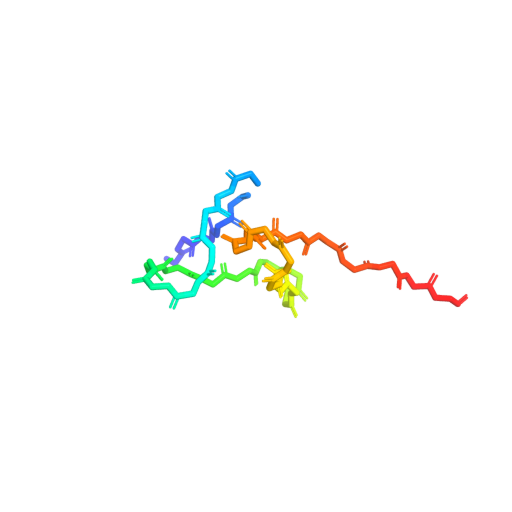R A N 6
ATOM 2551 C CA . THR A 1 9 ? -0.754 -4.546 2.612 1.00 11.24 9 THR A CA 6
ATOM 2552 C C . THR A 1 9 ? -1.280 -4.462 1.171 1.00 75.12 9 THR A C 6
ATOM 2553 O O . THR A 1 9 ? -2.448 -4.129 0.948 1.00 11.15 9 THR A O 6
ATOM 2564 N N . CYS A 1 10 ? -0.401 -4.768 0.208 1.00 41.21 10 CYS A N 6
ATOM 2565 C CA . CYS A 1 10 ? -0.750 -4.728 -1.216 1.00 73.21 10 CYS A CA 6
ATOM 2566 C C . CYS A 1 10 ? -1.157 -6.111 -1.729 1.00 11.41 10 CYS A C 6
ATOM 2567 O O . CYS A 1 10 ? -0.717 -7.132 -1.194 1.00 45.43 10 CYS A O 6
ATOM 2574 N N . GLY A 1 11 ? -1.998 -6.122 -2.771 1.00 44.13 11 GLY A N 6
ATOM 2575 C CA . GLY A 1 11 ? -2.465 -7.371 -3.361 1.00 65.43 11 GLY A CA 6
ATOM 2576 C C . GLY A 1 11 ? -3.605 -7.166 -4.341 1.00 60.04 11 GLY A C 6
ATOM 2577 O O . GLY A 1 11 ? -3.802 -6.056 -4.847 1.00 2.13 11 GLY A O 6
ATOM 2581 N N . LYS A 1 12 ? -4.354 -8.243 -4.607 1.00 30.11 12 LYS A N 6
ATOM 2582 C CA . LYS A 1 12 ? -5.491 -8.200 -5.534 1.00 32.41 12 LYS A CA 6
ATOM 2583 C C . LYS A 1 12 ? -6.812 -8.032 -4.779 1.00 65.05 12 LYS A C 6
ATOM 2584 O O . LYS A 1 12 ? -7.663 -7.233 -5.181 1.00 21.02 12 LYS A O 6
ATOM 2603 N N . LEU A 1 13 ? -6.972 -8.792 -3.686 1.00 73.20 13 LEU A N 6
ATOM 2604 C CA . LEU A 1 13 ? -8.182 -8.733 -2.856 1.00 72.22 13 LEU A CA 6
ATOM 2605 C C . LEU A 1 13 ? -8.020 -7.732 -1.703 1.00 63.51 13 LEU A C 6
ATOM 2606 O O . LEU A 1 13 ? -8.962 -7.490 -0.940 1.00 51.15 13 LEU A O 6
ATOM 2622 N N . ARG A 1 14 ? -6.817 -7.150 -1.599 1.00 31.32 14 ARG A N 6
ATOM 2623 C CA . ARG A 1 14 ? -6.495 -6.173 -0.554 1.00 10.42 14 ARG A CA 6
ATOM 2624 C C . ARG A 1 14 ? -6.757 -4.740 -1.042 1.00 31.35 14 ARG A C 6
ATOM 2625 O O . ARG A 1 14 ? -7.049 -4.525 -2.223 1.00 1.13 14 ARG A O 6
ATOM 2646 N N . LEU A 1 15 ? -6.648 -3.766 -0.122 1.00 51.52 15 LEU A N 6
ATOM 2647 C CA . LEU A 1 15 ? -6.877 -2.349 -0.438 1.00 12.23 15 LEU A CA 6
ATOM 2648 C C . LEU A 1 15 ? -5.694 -1.744 -1.202 1.00 74.35 15 LEU A C 6
ATOM 2649 O O . LEU A 1 15 ? -4.557 -2.203 -1.063 1.00 4.44 15 LEU A O 6
ATOM 2665 N N . TYR A 1 16 ? -5.983 -0.712 -2.006 1.00 71.42 16 TYR A N 6
ATOM 2666 C CA . TYR A 1 16 ? -4.964 -0.024 -2.810 1.00 4.33 16 TYR A CA 6
ATOM 2667 C C . TYR A 1 16 ? -4.221 1.035 -1.987 1.00 71.42 16 TYR A C 6
ATOM 2668 O O . TYR A 1 16 ? -4.716 1.487 -0.951 1.00 14.50 16 TYR A O 6
ATOM 2686 N N . CYS A 1 17 ? -3.030 1.416 -2.466 1.00 3.12 17 CYS A N 6
ATOM 2687 C CA . CYS A 1 17 ? -2.192 2.413 -1.795 1.00 31.44 17 CYS A CA 6
ATOM 2688 C C . CYS A 1 17 ? -2.448 3.815 -2.345 1.00 31.34 17 CYS A C 6
ATOM 2689 O O . CYS A 1 17 ? -2.593 3.994 -3.558 1.00 62.45 17 CYS A O 6
ATOM 2696 N N . CYS A 1 18 ? -2.502 4.801 -1.438 1.00 3.34 18 CYS A N 6
ATOM 2697 C CA . CYS A 1 18 ? -2.733 6.207 -1.808 1.00 33.31 18 CYS A CA 6
ATOM 2698 C C . CYS A 1 18 ? -1.499 6.842 -2.467 1.00 2.12 18 CYS A C 6
ATOM 2699 O O . CYS A 1 18 ? -1.599 7.911 -3.078 1.00 64.54 18 CYS A O 6
ATOM 2706 N N . SER A 1 19 ? -0.344 6.175 -2.334 1.00 34.14 19 SER A N 6
ATOM 2707 C CA . SER A 1 19 ? 0.913 6.658 -2.913 1.00 11.22 19 SER A CA 6
ATOM 2708 C C . SER A 1 19 ? 1.178 6.033 -4.287 1.00 73.13 19 SER A C 6
ATOM 2709 O O . SER A 1 19 ? 1.838 6.645 -5.131 1.00 62.25 19 SER A O 6
ATOM 2717 N N . GLY A 1 20 ? 0.659 4.815 -4.496 1.00 33.44 20 GLY A N 6
ATOM 2718 C CA . GLY A 1 20 ? 0.835 4.121 -5.768 1.00 1.41 20 GLY A CA 6
ATOM 2719 C C . GLY A 1 20 ? 2.003 3.144 -5.773 1.00 5.30 20 GLY A C 6
ATOM 2720 O O . GLY A 1 20 ? 2.027 2.217 -6.588 1.00 74.21 20 GLY A O 6
ATOM 2724 N N . PHE A 1 21 ? 2.968 3.351 -4.866 1.00 3.21 21 PHE A N 6
ATOM 2725 C CA . PHE A 1 21 ? 4.148 2.488 -4.775 1.00 43.15 21 PHE A CA 6
ATOM 2726 C C . PHE A 1 21 ? 3.964 1.392 -3.720 1.00 30.54 21 PHE A C 6
ATOM 2727 O O . PHE A 1 21 ? 3.708 1.677 -2.543 1.00 2.11 21 PHE A O 6
ATOM 2744 N N . CYS A 1 22 ? 4.104 0.142 -4.170 1.00 22.54 22 CYS A N 6
ATOM 2745 C CA . CYS A 1 22 ? 3.986 -1.028 -3.305 1.00 64.51 22 CYS A CA 6
ATOM 2746 C C . CYS A 1 22 ? 5.326 -1.752 -3.207 1.00 23.22 22 CYS A C 6
ATOM 2747 O O . CYS A 1 22 ? 5.915 -2.120 -4.229 1.00 14.44 22 CYS A O 6
ATOM 2754 N N . ASP A 1 23 ? 5.803 -1.944 -1.972 1.00 24.21 23 ASP A N 6
ATOM 2755 C CA . ASP A 1 23 ? 7.069 -2.637 -1.726 1.00 25.34 23 ASP A CA 6
ATOM 2756 C C . ASP A 1 23 ? 6.833 -4.138 -1.566 1.00 4.22 23 ASP A C 6
ATOM 2757 O O . ASP A 1 23 ? 6.022 -4.560 -0.730 1.00 52.44 23 ASP A O 6
ATOM 2766 N N . SER A 1 24 ? 7.550 -4.926 -2.381 1.00 53.54 24 SER A N 6
ATOM 2767 C CA . SER A 1 24 ? 7.436 -6.392 -2.378 1.00 51.03 24 SER A CA 6
ATOM 2768 C C . SER A 1 24 ? 8.289 -7.044 -1.277 1.00 13.32 24 SER A C 6
ATOM 2769 O O . SER A 1 24 ? 8.191 -8.255 -1.053 1.00 45.11 24 SER A O 6
ATOM 2777 N N . TYR A 1 25 ? 9.112 -6.235 -0.591 1.00 21.12 25 TYR A N 6
ATOM 2778 C CA . TYR A 1 25 ? 9.976 -6.725 0.496 1.00 10.12 25 TYR A CA 6
ATOM 2779 C C . TYR A 1 25 ? 9.151 -7.095 1.737 1.00 24.33 25 TYR A C 6
ATOM 2780 O O . TYR A 1 25 ? 9.554 -7.955 2.525 1.00 24.45 25 TYR A O 6
ATOM 2798 N N . THR A 1 26 ? 7.999 -6.432 1.886 1.00 11.24 26 THR A N 6
ATOM 2799 C CA . THR A 1 26 ? 7.088 -6.669 3.009 1.00 32.41 26 THR A CA 6
ATOM 2800 C C . THR A 1 26 ? 5.623 -6.632 2.554 1.00 23.30 26 THR A C 6
ATOM 2801 O O . THR A 1 26 ? 4.708 -6.800 3.367 1.00 40.32 26 THR A O 6
ATOM 2812 N N . LYS A 1 27 ? 5.408 -6.421 1.232 1.00 71.41 27 LYS A N 6
ATOM 2813 C CA . LYS A 1 27 ? 4.058 -6.343 0.616 1.00 54.01 27 LYS A CA 6
ATOM 2814 C C . LYS A 1 27 ? 3.214 -5.232 1.267 1.00 11.01 27 LYS A C 6
ATOM 2815 O O . LYS A 1 27 ? 2.080 -5.458 1.708 1.00 33.34 27 LYS A O 6
ATOM 2834 N N . THR A 1 28 ? 3.786 -4.022 1.304 1.00 41.41 28 THR A N 6
ATOM 2835 C CA . THR A 1 28 ? 3.119 -2.866 1.918 1.00 21.45 28 THR A CA 6
ATOM 2836 C C . THR A 1 28 ? 3.308 -1.591 1.101 1.00 54.24 28 THR A C 6
ATOM 2837 O O . THR A 1 28 ? 4.149 -1.533 0.200 1.00 70.24 28 THR A O 6
ATOM 2848 N N . CYS A 1 29 ? 2.506 -0.568 1.439 1.00 61.11 29 CYS A N 6
ATOM 2849 C CA . CYS A 1 29 ? 2.544 0.732 0.766 1.00 54.34 29 CYS A CA 6
ATOM 2850 C C . CYS A 1 29 ? 3.702 1.590 1.277 1.00 73.51 29 CYS A C 6
ATOM 2851 O O . CYS A 1 29 ? 3.884 1.735 2.491 1.00 11.12 29 CYS A O 6
ATOM 2858 N N . LYS A 1 30 ? 4.478 2.150 0.342 1.00 13.42 30 LYS A N 6
ATOM 2859 C CA . LYS A 1 30 ? 5.626 2.999 0.684 1.00 71.31 30 LYS A CA 6
ATOM 2860 C C . LYS A 1 30 ? 5.722 4.204 -0.252 1.00 12.21 30 LYS A C 6
ATOM 2861 O O . LYS A 1 30 ? 5.177 4.185 -1.360 1.00 42.31 30 LYS A O 6
ATOM 2880 N N . ASP A 1 31 ? 6.403 5.257 0.221 1.00 55.23 31 ASP A N 6
ATOM 2881 C CA . ASP A 1 31 ? 6.605 6.480 -0.562 1.00 62.43 31 ASP A CA 6
ATOM 2882 C C . ASP A 1 31 ? 7.888 6.389 -1.389 1.00 52.42 31 ASP A C 6
ATOM 2883 O O . ASP A 1 31 ? 8.861 5.761 -0.961 1.00 23.21 31 ASP A O 6
ATOM 2892 N N . LYS A 1 32 ? 7.879 7.019 -2.568 1.00 24.02 32 LYS A N 6
ATOM 2893 C CA . LYS A 1 32 ? 9.042 7.019 -3.463 1.00 3.44 32 LYS A CA 6
ATOM 2894 C C . LYS A 1 32 ? 9.926 8.248 -3.230 1.00 5.43 32 LYS A C 6
ATOM 2895 O O . LYS A 1 32 ? 11.155 8.136 -3.210 1.00 63.51 32 LYS A O 6
ATOM 2914 N N . SER A 1 33 ? 9.289 9.414 -3.058 1.00 60.31 33 SER A N 6
ATOM 2915 C CA . SER A 1 33 ? 10.004 10.668 -2.827 1.00 72.25 33 SER A CA 6
ATOM 2916 C C . SER A 1 33 ? 9.974 11.050 -1.349 1.00 31.21 33 SER A C 6
ATOM 2917 O O . SER A 1 33 ? 8.949 10.887 -0.681 1.00 43.43 33 SER A O 6
ATOM 2925 N N . SER A 1 34 ? 11.107 11.556 -0.852 1.00 65.25 34 SER A N 6
ATOM 2926 C CA . SER A 1 34 ? 11.233 11.968 0.546 1.00 23.02 34 SER A CA 6
ATOM 2927 C C . SER A 1 34 ? 11.758 13.403 0.653 1.00 14.15 34 SER A C 6
ATOM 2928 O O . SER A 1 34 ? 11.260 14.190 1.464 1.00 55.33 34 SER A O 6
ATOM 2936 N N . ALA A 1 35 ? 12.764 13.730 -0.169 1.00 32.00 35 ALA A N 6
ATOM 2937 C CA . ALA A 1 35 ? 13.364 15.063 -0.176 1.00 62.42 35 ALA A CA 6
ATOM 2938 C C . ALA A 1 35 ? 13.279 15.695 -1.564 1.00 42.51 35 ALA A C 6
ATOM 2939 O O . ALA A 1 35 ? 13.842 15.117 -2.520 1.00 44.40 35 ALA A O 6
ATOM 2947 N N . GLY A 1 1 ? -15.781 5.581 -3.568 1.00 61.40 1 GLY A N 7
ATOM 2948 C CA . GLY A 1 1 ? -14.348 5.358 -3.905 1.00 64.33 1 GLY A CA 7
ATOM 2949 C C . GLY A 1 1 ? -13.423 5.670 -2.746 1.00 44.51 1 GLY A C 7
ATOM 2950 O O . GLY A 1 1 ? -13.109 6.836 -2.494 1.00 21.11 1 GLY A O 7
ATOM 2956 N N . TRP A 1 2 ? -12.990 4.618 -2.041 1.00 44.01 2 TRP A N 7
ATOM 2957 C CA . TRP A 1 2 ? -12.091 4.761 -0.890 1.00 61.41 2 TRP A CA 7
ATOM 2958 C C . TRP A 1 2 ? -10.638 4.543 -1.303 1.00 42.22 2 TRP A C 7
ATOM 2959 O O . TRP A 1 2 ? -10.361 3.817 -2.263 1.00 0.45 2 TRP A O 7
ATOM 2980 N N . CYS A 1 3 ? -9.720 5.182 -0.572 1.00 62.13 3 CYS A N 7
ATOM 2981 C CA . CYS A 1 3 ? -8.288 5.058 -0.839 1.00 3.54 3 CYS A CA 7
ATOM 2982 C C . CYS A 1 3 ? -7.586 4.373 0.330 1.00 31.15 3 CYS A C 7
ATOM 2983 O O . CYS A 1 3 ? -8.033 4.469 1.477 1.00 1.24 3 CYS A O 7
ATOM 2990 N N . GLY A 1 4 ? -6.480 3.684 0.023 1.00 53.21 4 GLY A N 7
ATOM 2991 C CA . GLY A 1 4 ? -5.711 2.974 1.040 1.00 71.13 4 GLY A CA 7
ATOM 2992 C C . GLY A 1 4 ? -4.678 3.856 1.720 1.00 23.32 4 GLY A C 7
ATOM 2993 O O . GLY A 1 4 ? -3.991 4.640 1.060 1.00 73.01 4 GLY A O 7
ATOM 2997 N N . ASP A 1 5 ? -4.578 3.719 3.048 1.00 13.40 5 ASP A N 7
ATOM 2998 C CA . ASP A 1 5 ? -3.635 4.502 3.857 1.00 21.21 5 ASP A CA 7
ATOM 2999 C C . ASP A 1 5 ? -2.262 3.807 3.943 1.00 50.42 5 ASP A C 7
ATOM 3000 O O . ASP A 1 5 ? -2.184 2.595 3.720 1.00 11.14 5 ASP A O 7
ATOM 3024 N N . GLY A 1 7 ? 0.807 1.680 5.005 1.00 11.24 7 GLY A N 7
ATOM 3025 C CA . GLY A 1 7 ? 0.924 0.529 5.891 1.00 24.33 7 GLY A CA 7
ATOM 3026 C C . GLY A 1 7 ? -0.002 -0.612 5.496 1.00 21.51 7 GLY A C 7
ATOM 3027 O O . GLY A 1 7 ? -0.190 -1.556 6.269 1.00 14.52 7 GLY A O 7
ATOM 3031 N N . ALA A 1 8 ? -0.577 -0.520 4.287 1.00 41.25 8 ALA A N 7
ATOM 3032 C CA . ALA A 1 8 ? -1.490 -1.540 3.767 1.00 41.33 8 ALA A CA 7
ATOM 3033 C C . ALA A 1 8 ? -0.733 -2.598 2.963 1.00 20.42 8 ALA A C 7
ATOM 3034 O O . ALA A 1 8 ? 0.330 -2.317 2.399 1.00 14.42 8 ALA A O 7
ATOM 3041 N N . THR A 1 9 ? -1.295 -3.815 2.918 1.00 4.31 9 THR A N 7
ATOM 3042 C CA . THR A 1 9 ? -0.687 -4.940 2.196 1.00 11.24 9 THR A CA 7
ATOM 3043 C C . THR A 1 9 ? -1.078 -4.917 0.713 1.00 75.12 9 THR A C 7
ATOM 3044 O O . THR A 1 9 ? -2.249 -4.715 0.377 1.00 11.15 9 THR A O 7
ATOM 3055 N N . CYS A 1 10 ? -0.083 -5.126 -0.157 1.00 41.21 10 CYS A N 7
ATOM 3056 C CA . CYS A 1 10 ? -0.301 -5.132 -1.604 1.00 73.21 10 CYS A CA 7
ATOM 3057 C C . CYS A 1 10 ? -0.331 -6.560 -2.144 1.00 11.41 10 CYS A C 7
ATOM 3058 O O . CYS A 1 10 ? 0.586 -7.348 -1.889 1.00 45.43 10 CYS A O 7
ATOM 3065 N N . GLY A 1 11 ? -1.397 -6.882 -2.887 1.00 44.13 11 GLY A N 7
ATOM 3066 C CA . GLY A 1 11 ? -1.544 -8.212 -3.466 1.00 65.43 11 GLY A CA 7
ATOM 3067 C C . GLY A 1 11 ? -2.654 -9.028 -2.822 1.00 60.04 11 GLY A C 7
ATOM 3068 O O . GLY A 1 11 ? -3.313 -9.821 -3.502 1.00 2.13 11 GLY A O 7
ATOM 3072 N N . LYS A 1 12 ? -2.860 -8.832 -1.513 1.00 30.11 12 LYS A N 7
ATOM 3073 C CA . LYS A 1 12 ? -3.893 -9.560 -0.763 1.00 32.41 12 LYS A CA 7
ATOM 3074 C C . LYS A 1 12 ? -5.225 -8.804 -0.748 1.00 65.05 12 LYS A C 7
ATOM 3075 O O . LYS A 1 12 ? -6.290 -9.418 -0.854 1.00 21.02 12 LYS A O 7
ATOM 3094 N N . LEU A 1 13 ? -5.153 -7.472 -0.618 1.00 73.20 13 LEU A N 7
ATOM 3095 C CA . LEU A 1 13 ? -6.348 -6.623 -0.585 1.00 72.22 13 LEU A CA 7
ATOM 3096 C C . LEU A 1 13 ? -6.677 -6.075 -1.973 1.00 63.51 13 LEU A C 7
ATOM 3097 O O . LEU A 1 13 ? -5.790 -5.940 -2.822 1.00 51.15 13 LEU A O 7
ATOM 3113 N N . ARG A 1 14 ? -7.961 -5.760 -2.187 1.00 31.32 14 ARG A N 7
ATOM 3114 C CA . ARG A 1 14 ? -8.439 -5.218 -3.467 1.00 10.42 14 ARG A CA 7
ATOM 3115 C C . ARG A 1 14 ? -8.354 -3.686 -3.505 1.00 31.35 14 ARG A C 7
ATOM 3116 O O . ARG A 1 14 ? -8.552 -3.074 -4.560 1.00 1.13 14 ARG A O 7
ATOM 3137 N N . LEU A 1 15 ? -8.050 -3.080 -2.348 1.00 51.52 15 LEU A N 7
ATOM 3138 C CA . LEU A 1 15 ? -7.929 -1.626 -2.227 1.00 12.23 15 LEU A CA 7
ATOM 3139 C C . LEU A 1 15 ? -6.487 -1.178 -2.490 1.00 74.35 15 LEU A C 7
ATOM 3140 O O . LEU A 1 15 ? -5.536 -1.802 -2.009 1.00 4.44 15 LEU A O 7
ATOM 3156 N N . TYR A 1 16 ? -6.350 -0.093 -3.262 1.00 71.42 16 TYR A N 7
ATOM 3157 C CA . TYR A 1 16 ? -5.041 0.465 -3.611 1.00 4.33 16 TYR A CA 7
ATOM 3158 C C . TYR A 1 16 ? -4.625 1.542 -2.610 1.00 71.42 16 TYR A C 7
ATOM 3159 O O . TYR A 1 16 ? -5.476 2.182 -1.989 1.00 14.50 16 TYR A O 7
ATOM 3177 N N . CYS A 1 17 ? -3.309 1.735 -2.470 1.00 3.12 17 CYS A N 7
ATOM 3178 C CA . CYS A 1 17 ? -2.751 2.726 -1.546 1.00 31.44 17 CYS A CA 7
ATOM 3179 C C . CYS A 1 17 ? -2.579 4.087 -2.213 1.00 31.34 17 CYS A C 7
ATOM 3180 O O . CYS A 1 17 ? -2.164 4.174 -3.372 1.00 62.45 17 CYS A O 7
ATOM 3187 N N . CYS A 1 18 ? -2.906 5.147 -1.456 1.00 3.34 18 CYS A N 7
ATOM 3188 C CA . CYS A 1 18 ? -2.823 6.543 -1.929 1.00 33.31 18 CYS A CA 7
ATOM 3189 C C . CYS A 1 18 ? -1.424 6.939 -2.437 1.00 2.12 18 CYS A C 7
ATOM 3190 O O . CYS A 1 18 ? -1.290 7.915 -3.182 1.00 64.54 18 CYS A O 7
ATOM 3197 N N . SER A 1 19 ? -0.391 6.179 -2.031 1.00 34.14 19 SER A N 7
ATOM 3198 C CA . SER A 1 19 ? 0.993 6.450 -2.441 1.00 11.22 19 SER A CA 7
ATOM 3199 C C . SER A 1 19 ? 1.310 5.853 -3.819 1.00 73.13 19 SER A C 7
ATOM 3200 O O . SER A 1 19 ? 2.155 6.384 -4.546 1.00 62.25 19 SER A O 7
ATOM 3208 N N . GLY A 1 20 ? 0.627 4.751 -4.166 1.00 33.44 20 GLY A N 7
ATOM 3209 C CA . GLY A 1 20 ? 0.828 4.099 -5.459 1.00 1.41 20 GLY A CA 7
ATOM 3210 C C . GLY A 1 20 ? 2.006 3.129 -5.493 1.00 5.30 20 GLY A C 7
ATOM 3211 O O . GLY A 1 20 ? 1.996 2.176 -6.278 1.00 74.21 20 GLY A O 7
ATOM 3215 N N . PHE A 1 21 ? 3.015 3.373 -4.645 1.00 3.21 21 PHE A N 7
ATOM 3216 C CA . PHE A 1 21 ? 4.213 2.529 -4.590 1.00 43.15 21 PHE A CA 7
ATOM 3217 C C . PHE A 1 21 ? 4.044 1.369 -3.599 1.00 30.54 21 PHE A C 7
ATOM 3218 O O . PHE A 1 21 ? 3.802 1.582 -2.405 1.00 2.11 21 PHE A O 7
ATOM 3235 N N . CYS A 1 22 ? 4.183 0.148 -4.125 1.00 22.54 22 CYS A N 7
ATOM 3236 C CA . CYS A 1 22 ? 4.080 -1.072 -3.327 1.00 64.51 22 CYS A CA 7
ATOM 3237 C C . CYS A 1 22 ? 5.424 -1.794 -3.290 1.00 23.22 22 CYS A C 7
ATOM 3238 O O . CYS A 1 22 ? 5.989 -2.125 -4.338 1.00 14.44 22 CYS A O 7
ATOM 3245 N N . ASP A 1 23 ? 5.931 -2.028 -2.074 1.00 24.21 23 ASP A N 7
ATOM 3246 C CA . ASP A 1 23 ? 7.208 -2.715 -1.876 1.00 25.34 23 ASP A CA 7
ATOM 3247 C C . ASP A 1 23 ? 7.005 -4.227 -1.781 1.00 4.22 23 ASP A C 7
ATOM 3248 O O . ASP A 1 23 ? 6.224 -4.708 -0.946 1.00 52.44 23 ASP A O 7
ATOM 3257 N N . SER A 1 24 ? 7.720 -4.961 -2.647 1.00 53.54 24 SER A N 7
ATOM 3258 C CA . SER A 1 24 ? 7.640 -6.427 -2.706 1.00 51.03 24 SER A CA 7
ATOM 3259 C C . SER A 1 24 ? 8.562 -7.103 -1.681 1.00 13.32 24 SER A C 7
ATOM 3260 O O . SER A 1 24 ? 8.479 -8.319 -1.477 1.00 45.11 24 SER A O 7
ATOM 3268 N N . TYR A 1 25 ? 9.433 -6.308 -1.037 1.00 21.12 25 TYR A N 7
ATOM 3269 C CA . TYR A 1 25 ? 10.367 -6.819 -0.021 1.00 10.12 25 TYR A CA 7
ATOM 3270 C C . TYR A 1 25 ? 9.632 -7.158 1.283 1.00 24.33 25 TYR A C 7
ATOM 3271 O O . TYR A 1 25 ? 10.122 -7.950 2.095 1.00 24.45 25 TYR A O 7
ATOM 3289 N N . THR A 1 26 ? 8.457 -6.545 1.462 1.00 11.24 26 THR A N 7
ATOM 3290 C CA . THR A 1 26 ? 7.623 -6.760 2.646 1.00 32.41 26 THR A CA 7
ATOM 3291 C C . THR A 1 26 ? 6.137 -6.849 2.268 1.00 23.30 26 THR A C 7
ATOM 3292 O O . THR A 1 26 ? 5.280 -7.046 3.134 1.00 40.32 26 THR A O 7
ATOM 3303 N N . LYS A 1 27 ? 5.843 -6.713 0.952 1.00 71.41 27 LYS A N 7
ATOM 3304 C CA . LYS A 1 27 ? 4.464 -6.763 0.403 1.00 54.01 27 LYS A CA 7
ATOM 3305 C C . LYS A 1 27 ? 3.560 -5.692 1.044 1.00 11.01 27 LYS A C 7
ATOM 3306 O O . LYS A 1 27 ? 2.385 -5.940 1.350 1.00 33.34 27 LYS A O 7
ATOM 3325 N N . THR A 1 28 ? 4.119 -4.489 1.209 1.00 41.41 28 THR A N 7
ATOM 3326 C CA . THR A 1 28 ? 3.395 -3.371 1.826 1.00 21.45 28 THR A CA 7
ATOM 3327 C C . THR A 1 28 ? 3.607 -2.072 1.060 1.00 54.24 28 THR A C 7
ATOM 3328 O O . THR A 1 28 ? 4.541 -1.952 0.265 1.00 70.24 28 THR A O 7
ATOM 3339 N N . CYS A 1 29 ? 2.725 -1.098 1.321 1.00 61.11 29 CYS A N 7
ATOM 3340 C CA . CYS A 1 29 ? 2.773 0.210 0.667 1.00 54.34 29 CYS A CA 7
ATOM 3341 C C . CYS A 1 29 ? 3.805 1.130 1.316 1.00 73.51 29 CYS A C 7
ATOM 3342 O O . CYS A 1 29 ? 3.842 1.268 2.543 1.00 11.12 29 CYS A O 7
ATOM 3349 N N . LYS A 1 30 ? 4.637 1.753 0.475 1.00 13.42 30 LYS A N 7
ATOM 3350 C CA . LYS A 1 30 ? 5.686 2.666 0.938 1.00 71.31 30 LYS A CA 7
ATOM 3351 C C . LYS A 1 30 ? 5.696 3.950 0.106 1.00 12.21 30 LYS A C 7
ATOM 3352 O O . LYS A 1 30 ? 5.148 3.986 -1.000 1.00 42.31 30 LYS A O 7
ATOM 3371 N N . ASP A 1 31 ? 6.322 5.001 0.654 1.00 55.23 31 ASP A N 7
ATOM 3372 C CA . ASP A 1 31 ? 6.424 6.297 -0.025 1.00 62.43 31 ASP A CA 7
ATOM 3373 C C . ASP A 1 31 ? 7.671 6.351 -0.907 1.00 52.42 31 ASP A C 7
ATOM 3374 O O . ASP A 1 31 ? 8.772 6.026 -0.454 1.00 23.21 31 ASP A O 7
ATOM 3383 N N . LYS A 1 32 ? 7.483 6.765 -2.165 1.00 24.02 32 LYS A N 7
ATOM 3384 C CA . LYS A 1 32 ? 8.581 6.865 -3.130 1.00 3.44 32 LYS A CA 7
ATOM 3385 C C . LYS A 1 32 ? 9.171 8.279 -3.135 1.00 5.43 32 LYS A C 7
ATOM 3386 O O . LYS A 1 32 ? 8.443 9.263 -3.30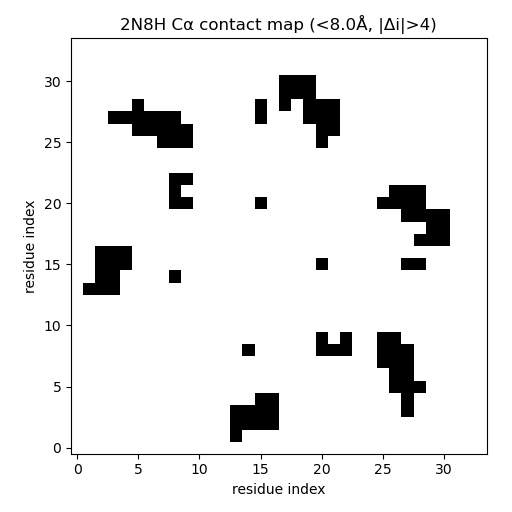6 1.00 63.51 32 LYS A O 7
ATOM 3405 N N . SER A 1 33 ? 10.491 8.361 -2.943 1.00 60.31 33 SER A N 7
ATOM 3406 C CA . SER A 1 33 ? 11.201 9.640 -2.921 1.00 72.25 33 SER A CA 7
ATOM 3407 C C . SER A 1 33 ? 12.416 9.608 -3.844 1.00 31.21 33 SER A C 7
ATOM 3408 O O . SER A 1 33 ? 13.050 8.561 -4.010 1.00 43.43 33 SER A O 7
ATOM 3416 N N . SER A 1 34 ? 12.728 10.765 -4.437 1.00 65.25 34 SER A N 7
ATOM 3417 C CA . SER A 1 34 ? 13.865 10.892 -5.349 1.00 23.02 34 SER A CA 7
ATOM 3418 C C . SER A 1 34 ? 14.996 11.689 -4.702 1.00 14.15 34 SER A C 7
ATOM 3419 O O . SER A 1 34 ? 14.755 12.728 -4.082 1.00 55.33 34 SER A O 7
ATOM 3427 N N . ALA A 1 35 ? 16.225 11.188 -4.858 1.00 32.00 35 ALA A N 7
ATOM 3428 C CA . ALA A 1 35 ? 17.409 11.838 -4.297 1.00 62.42 35 ALA A CA 7
ATOM 3429 C C . ALA A 1 35 ? 18.154 12.639 -5.363 1.00 42.51 35 ALA A C 7
ATOM 3430 O O . ALA A 1 35 ? 18.278 13.870 -5.194 1.00 44.40 35 ALA A O 7
ATOM 3438 N N . GLY A 1 1 ? -10.429 4.164 -6.639 1.00 61.40 1 GLY A N 8
ATOM 3439 C CA . GLY A 1 1 ? -11.130 3.345 -5.612 1.00 64.33 1 GLY A CA 8
ATOM 3440 C C . GLY A 1 1 ? -10.833 3.809 -4.200 1.00 44.51 1 GLY A C 8
ATOM 3441 O O . GLY A 1 1 ? -10.716 5.011 -3.949 1.00 21.11 1 GLY A O 8
ATOM 3447 N N . TRP A 1 2 ? -10.714 2.845 -3.279 1.00 44.01 2 TRP A N 8
ATOM 3448 C CA . TRP A 1 2 ? -10.427 3.137 -1.871 1.00 61.41 2 TRP A CA 8
ATOM 3449 C C . TRP A 1 2 ? -8.934 3.011 -1.583 1.00 42.22 2 TRP A C 8
ATOM 3450 O O . TRP A 1 2 ? -8.309 2.010 -1.946 1.00 0.45 2 TRP A O 8
ATOM 3471 N N . CYS A 1 3 ? -8.375 4.035 -0.932 1.00 62.13 3 CYS A N 8
ATOM 3472 C CA . CYS A 1 3 ? -6.955 4.054 -0.585 1.00 3.54 3 CYS A CA 8
ATOM 3473 C C . CYS A 1 3 ? -6.758 3.854 0.913 1.00 31.15 3 CYS A C 8
ATOM 3474 O O . CYS A 1 3 ? -7.590 4.281 1.720 1.00 1.24 3 CYS A O 8
ATOM 3481 N N . GLY A 1 4 ? -5.647 3.202 1.269 1.00 53.21 4 GLY A N 8
ATOM 3482 C CA . GLY A 1 4 ? -5.335 2.934 2.665 1.00 71.13 4 GLY A CA 8
ATOM 3483 C C . GLY A 1 4 ? -4.340 3.922 3.244 1.00 23.32 4 GLY A C 8
ATOM 3484 O O . GLY A 1 4 ? -3.963 4.895 2.583 1.00 73.01 4 GLY A O 8
ATOM 3488 N N . ASP A 1 5 ? -3.917 3.662 4.485 1.00 13.40 5 ASP A N 8
ATOM 3489 C CA . ASP A 1 5 ? -2.952 4.514 5.184 1.00 21.21 5 ASP A CA 8
ATOM 3490 C C . ASP A 1 5 ? -1.524 3.973 5.008 1.00 50.42 5 ASP A C 8
ATOM 3491 O O . ASP A 1 5 ? -1.357 2.773 4.768 1.00 11.14 5 ASP A O 8
ATOM 3515 N N . GLY A 1 7 ? 1.651 2.103 5.302 1.00 11.24 7 GLY A N 8
ATOM 3516 C CA . GLY A 1 7 ? 1.998 0.911 6.064 1.00 24.33 7 GLY A CA 8
ATOM 3517 C C . GLY A 1 7 ? 0.943 -0.181 5.939 1.00 21.51 7 GLY A C 8
ATOM 3518 O O . GLY A 1 7 ? 0.961 -1.155 6.697 1.00 14.52 7 GLY A O 8
ATOM 3522 N N . ALA A 1 8 ? 0.024 -0.007 4.975 1.00 41.25 8 ALA A N 8
ATOM 3523 C CA . ALA A 1 8 ? -1.060 -0.961 4.725 1.00 41.33 8 ALA A CA 8
ATOM 3524 C C . ALA A 1 8 ? -0.610 -2.081 3.787 1.00 20.42 8 ALA A C 8
ATOM 3525 O O . ALA A 1 8 ? 0.292 -1.886 2.969 1.00 14.42 8 ALA A O 8
ATOM 3532 N N . THR A 1 9 ? -1.254 -3.251 3.914 1.00 4.31 9 THR A N 8
ATOM 3533 C CA . THR A 1 9 ? -0.933 -4.426 3.090 1.00 11.24 9 THR A CA 8
ATOM 3534 C C . THR A 1 9 ? -1.497 -4.282 1.670 1.00 75.12 9 THR A C 8
ATOM 3535 O O . THR A 1 9 ? -2.706 -4.111 1.489 1.00 11.15 9 THR A O 8
ATOM 3546 N N . CYS A 1 10 ? -0.603 -4.355 0.679 1.00 41.21 10 CYS A N 8
ATOM 3547 C CA . CYS A 1 10 ? -0.981 -4.234 -0.730 1.00 73.21 10 CYS A CA 8
ATOM 3548 C C . CYS A 1 10 ? -0.804 -5.566 -1.455 1.00 11.41 10 CYS A C 8
ATOM 3549 O O . CYS A 1 10 ? 0.125 -6.322 -1.155 1.00 45.43 10 CYS A O 8
ATOM 3556 N N . GLY A 1 11 ? -1.704 -5.839 -2.406 1.00 44.13 11 GLY A N 8
ATOM 3557 C CA . GLY A 1 11 ? -1.646 -7.078 -3.171 1.00 65.43 11 GLY A CA 8
ATOM 3558 C C . GLY A 1 11 ? -2.781 -7.199 -4.170 1.00 60.04 11 GLY A C 8
ATOM 3559 O O . GLY A 1 11 ? -3.161 -6.212 -4.806 1.00 2.13 11 GLY A O 8
ATOM 3563 N N . LYS A 1 12 ? -3.316 -8.417 -4.303 1.00 30.11 12 LYS A N 8
ATOM 3564 C CA . LYS A 1 12 ? -4.420 -8.695 -5.231 1.00 32.41 12 LYS A CA 8
ATOM 3565 C C . LYS A 1 12 ? -5.780 -8.649 -4.520 1.00 65.05 12 LYS A C 8
ATOM 3566 O O . LYS A 1 12 ? -6.754 -8.125 -5.069 1.00 21.02 12 LYS A O 8
ATOM 3585 N N . LEU A 1 13 ? -5.830 -9.201 -3.300 1.00 73.20 13 LEU A N 8
ATOM 3586 C CA . LEU A 1 13 ? -7.060 -9.228 -2.494 1.00 72.22 13 LEU A CA 8
ATOM 3587 C C . LEU A 1 13 ? -7.211 -7.957 -1.645 1.00 63.51 13 LEU A C 8
ATOM 3588 O O . LEU A 1 13 ? -8.269 -7.722 -1.051 1.00 51.15 13 LEU A O 8
ATOM 3604 N N . ARG A 1 14 ? -6.147 -7.145 -1.602 1.00 31.32 14 ARG A N 8
ATOM 3605 C CA . ARG A 1 14 ? -6.137 -5.895 -0.836 1.00 10.42 14 ARG A CA 8
ATOM 3606 C C . ARG A 1 14 ? -6.517 -4.704 -1.724 1.00 31.35 14 ARG A C 8
ATOM 3607 O O . ARG A 1 14 ? -6.530 -4.819 -2.954 1.00 1.13 14 ARG A O 8
ATOM 3628 N N . LEU A 1 15 ? -6.822 -3.562 -1.087 1.00 51.52 15 LEU A N 8
ATOM 3629 C CA . LEU A 1 15 ? -7.212 -2.338 -1.804 1.00 12.23 15 LEU A CA 8
ATOM 3630 C C . LEU A 1 15 ? -5.986 -1.605 -2.381 1.00 74.35 15 LEU A C 8
ATOM 3631 O O . LEU A 1 15 ? -4.844 -1.934 -2.044 1.00 4.44 15 LEU A O 8
ATOM 3647 N N . TYR A 1 16 ? -6.240 -0.612 -3.248 1.00 71.42 16 TYR A N 8
ATOM 3648 C CA . TYR A 1 16 ? -5.175 0.174 -3.877 1.00 4.33 16 TYR A CA 8
ATOM 3649 C C . TYR A 1 16 ? -4.831 1.401 -3.028 1.00 71.42 16 TYR A C 8
ATOM 3650 O O . TYR A 1 16 ? -5.708 1.988 -2.389 1.00 14.50 16 TYR A O 8
ATOM 3668 N N . CYS A 1 17 ? -3.548 1.773 -3.035 1.00 3.12 17 CYS A N 8
ATOM 3669 C CA . CYS A 1 17 ? -3.057 2.923 -2.274 1.00 31.44 17 CYS A CA 8
ATOM 3670 C C . CYS A 1 17 ? -2.918 4.155 -3.162 1.00 31.34 17 CYS A C 8
ATOM 3671 O O . CYS A 1 17 ? -2.466 4.056 -4.306 1.00 62.45 17 CYS A O 8
ATOM 3678 N N . CYS A 1 18 ? -3.314 5.318 -2.618 1.00 3.34 18 CYS A N 8
ATOM 3679 C CA . CYS A 1 18 ? -3.250 6.601 -3.341 1.00 33.31 18 CYS A CA 8
ATOM 3680 C C . CYS A 1 18 ? -1.807 7.120 -3.509 1.00 2.12 18 CYS A C 8
ATOM 3681 O O . CYS A 1 18 ? -1.588 8.158 -4.144 1.00 64.54 18 CYS A O 8
ATOM 3688 N N . SER A 1 19 ? -0.831 6.387 -2.948 1.00 34.14 19 SER A N 8
ATOM 3689 C CA . SER A 1 19 ? 0.586 6.765 -3.039 1.00 11.22 19 SER A CA 8
ATOM 3690 C C . SER A 1 19 ? 1.219 6.267 -4.344 1.00 73.13 19 SER A C 8
ATOM 3691 O O . SER A 1 19 ? 2.161 6.880 -4.853 1.00 62.25 19 SER A O 8
ATOM 3699 N N . GLY A 1 20 ? 0.689 5.152 -4.872 1.00 33.44 20 GLY A N 8
ATOM 3700 C CA . GLY A 1 20 ? 1.186 4.580 -6.121 1.00 1.41 20 GLY A CA 8
ATOM 3701 C C . GLY A 1 20 ? 2.421 3.701 -5.959 1.00 5.30 20 GLY A C 8
ATOM 3702 O O . GLY A 1 20 ? 3.097 3.405 -6.950 1.00 74.21 20 GLY A O 8
ATOM 3706 N N . PHE A 1 21 ? 2.718 3.285 -4.720 1.00 3.21 21 PHE A N 8
ATOM 3707 C CA . PHE A 1 21 ? 3.882 2.437 -4.448 1.00 43.15 21 PHE A CA 8
ATOM 3708 C C . PHE A 1 21 ? 3.529 1.285 -3.498 1.00 30.54 21 PHE A C 8
ATOM 3709 O O . PHE A 1 21 ? 3.226 1.502 -2.314 1.00 2.11 21 PHE A O 8
ATOM 3726 N N . CYS A 1 22 ? 3.597 0.066 -4.037 1.00 22.54 22 CYS A N 8
ATOM 3727 C CA . CYS A 1 22 ? 3.335 -1.148 -3.272 1.00 64.51 22 CYS A CA 8
ATOM 3728 C C . CYS A 1 22 ? 4.607 -1.996 -3.187 1.00 23.22 22 CYS A C 8
ATOM 3729 O O . CYS A 1 22 ? 5.048 -2.573 -4.189 1.00 14.44 22 CYS A O 8
ATOM 3736 N N . ASP A 1 23 ? 5.202 -2.052 -1.986 1.00 24.21 23 ASP A N 8
ATOM 3737 C CA . ASP A 1 23 ? 6.426 -2.832 -1.747 1.00 25.34 23 ASP A CA 8
ATOM 3738 C C . ASP A 1 23 ? 6.116 -4.329 -1.654 1.00 4.22 23 ASP A C 8
ATOM 3739 O O . ASP A 1 23 ? 5.336 -4.758 -0.794 1.00 52.44 23 ASP A O 8
ATOM 3748 N N . SER A 1 24 ? 6.736 -5.105 -2.554 1.00 53.54 24 SER A N 8
ATOM 3749 C CA . SER A 1 24 ? 6.541 -6.560 -2.616 1.00 51.03 24 SER A CA 8
ATOM 3750 C C . SER A 1 24 ? 7.473 -7.316 -1.658 1.00 13.32 24 SER A C 8
ATOM 3751 O O . SER A 1 24 ? 7.336 -8.532 -1.485 1.00 45.11 24 SER A O 8
ATOM 3759 N N . TYR A 1 25 ? 8.413 -6.588 -1.034 1.00 21.12 25 TYR A N 8
ATOM 3760 C CA . TYR A 1 25 ? 9.369 -7.179 -0.085 1.00 10.12 25 TYR A CA 8
ATOM 3761 C C . TYR A 1 25 ? 8.711 -7.434 1.280 1.00 24.33 25 TYR A C 8
ATOM 3762 O O . TYR A 1 25 ? 9.168 -8.285 2.047 1.00 24.45 25 TYR A O 8
ATOM 3780 N N . THR A 1 26 ? 7.639 -6.685 1.560 1.00 11.24 26 THR A N 8
ATOM 3781 C CA . THR A 1 26 ? 6.895 -6.808 2.818 1.00 32.41 26 THR A CA 8
ATOM 3782 C C . THR A 1 26 ? 5.380 -6.726 2.582 1.00 23.30 26 THR A C 8
ATOM 3783 O O . THR A 1 26 ? 4.593 -6.799 3.531 1.00 40.32 26 THR A O 8
ATOM 3794 N N . LYS A 1 27 ? 4.977 -6.586 1.297 1.00 71.41 27 LYS A N 8
ATOM 3795 C CA . LYS A 1 27 ? 3.553 -6.484 0.884 1.00 54.01 27 LYS A CA 8
ATOM 3796 C C . LYS A 1 27 ? 2.853 -5.292 1.563 1.00 11.01 27 LYS A C 8
ATOM 3797 O O . LYS A 1 27 ? 1.739 -5.414 2.090 1.00 33.34 27 LYS A O 8
ATOM 3816 N N . THR A 1 28 ? 3.518 -4.131 1.522 1.00 41.41 28 THR A N 8
ATOM 3817 C CA . THR A 1 28 ? 2.992 -2.909 2.139 1.00 21.45 28 THR A CA 8
ATOM 3818 C C . THR A 1 28 ? 3.240 -1.685 1.270 1.00 54.24 28 THR A C 8
ATOM 3819 O O . THR A 1 28 ? 4.187 -1.652 0.482 1.00 70.24 28 THR A O 8
ATOM 3830 N N . CYS A 1 29 ? 2.377 -0.675 1.440 1.00 61.11 29 CYS A N 8
ATOM 3831 C CA . CYS A 1 29 ? 2.463 0.576 0.684 1.00 54.34 29 CYS A CA 8
ATOM 3832 C C . CYS A 1 29 ? 3.455 1.546 1.325 1.00 73.51 29 CYS A C 8
ATOM 3833 O O . CYS A 1 29 ? 3.432 1.750 2.543 1.00 11.12 29 CYS A O 8
ATOM 3840 N N . LYS A 1 30 ? 4.322 2.135 0.492 1.00 13.42 30 LYS A N 8
ATOM 3841 C CA . LYS A 1 30 ? 5.344 3.082 0.968 1.00 71.31 30 LYS A CA 8
ATOM 3842 C C . LYS A 1 30 ? 5.457 4.291 0.033 1.00 12.21 30 LYS A C 8
ATOM 3843 O O . LYS A 1 30 ? 4.861 4.307 -1.046 1.00 42.31 30 LYS A O 8
ATOM 3862 N N . ASP A 1 31 ? 6.218 5.307 0.471 1.00 55.23 31 ASP A N 8
ATOM 3863 C CA . ASP A 1 31 ? 6.439 6.523 -0.318 1.00 62.43 31 ASP A CA 8
ATOM 3864 C C . ASP A 1 31 ? 7.654 6.360 -1.235 1.00 52.42 31 ASP A C 8
ATOM 3865 O O . ASP A 1 31 ? 8.559 5.575 -0.939 1.00 23.21 31 ASP A O 8
ATOM 3874 N N . LYS A 1 32 ? 7.662 7.109 -2.346 1.00 24.02 32 LYS A N 8
ATOM 3875 C CA . LYS A 1 32 ? 8.760 7.052 -3.320 1.00 3.44 32 LYS A CA 8
ATOM 3876 C C . LYS A 1 32 ? 9.845 8.075 -2.990 1.00 5.43 32 LYS A C 8
ATOM 3877 O O . LYS A 1 32 ? 9.557 9.140 -2.435 1.00 63.51 32 LYS A O 8
ATOM 3896 N N . SER A 1 33 ? 11.091 7.737 -3.338 1.00 60.31 33 SER A N 8
ATOM 3897 C CA . SER A 1 33 ? 12.237 8.611 -3.092 1.00 72.25 33 SER A CA 8
ATOM 3898 C C . SER A 1 33 ? 13.036 8.825 -4.374 1.00 31.21 33 SER A C 8
ATOM 3899 O O . SER A 1 33 ? 13.391 7.863 -5.061 1.00 43.43 33 SER A O 8
ATOM 3907 N N . SER A 1 34 ? 13.312 10.096 -4.685 1.00 65.25 34 SER A N 8
ATOM 3908 C CA . SER A 1 34 ? 14.070 10.462 -5.882 1.00 23.02 34 SER A CA 8
ATOM 3909 C C . SER A 1 34 ? 15.464 10.959 -5.511 1.00 14.15 34 SER A C 8
ATOM 3910 O O . SER A 1 34 ? 15.647 11.588 -4.465 1.00 55.33 34 SER A O 8
ATOM 3918 N N . ALA A 1 35 ? 16.436 10.670 -6.381 1.00 32.00 35 ALA A N 8
ATOM 3919 C CA . ALA A 1 35 ? 17.823 11.079 -6.165 1.00 62.42 35 ALA A CA 8
ATOM 3920 C C . ALA A 1 35 ? 18.165 12.320 -6.988 1.00 42.51 35 ALA A C 8
ATOM 3921 O O . ALA A 1 35 ? 18.517 13.352 -6.379 1.00 44.40 35 ALA A O 8
ATOM 3929 N N . GLY A 1 1 ? -12.796 4.379 -4.512 1.00 61.40 1 GLY A N 9
ATOM 3930 C CA . GLY A 1 1 ? -13.272 3.866 -3.198 1.00 64.33 1 GLY A CA 9
ATOM 3931 C C . GLY A 1 1 ? -12.443 4.380 -2.039 1.00 44.51 1 GLY A C 9
ATOM 3932 O O . GLY A 1 1 ? -12.339 5.593 -1.836 1.00 21.11 1 GLY A O 9
ATOM 3938 N N . TRP A 1 2 ? -11.856 3.450 -1.278 1.00 44.01 2 TRP A N 9
ATOM 3939 C CA . TRP A 1 2 ? -11.023 3.793 -0.123 1.00 61.41 2 TRP A CA 9
ATOM 3940 C C . TRP A 1 2 ? -9.544 3.807 -0.500 1.00 42.22 2 TRP A C 9
ATOM 3941 O O . TRP A 1 2 ? -9.108 3.035 -1.360 1.00 0.45 2 TRP A O 9
ATOM 3962 N N . CYS A 1 3 ? -8.783 4.692 0.153 1.00 62.13 3 CYS A N 9
ATOM 3963 C CA . CYS A 1 3 ? -7.348 4.823 -0.098 1.00 3.54 3 CYS A CA 9
ATOM 3964 C C . CYS A 1 3 ? -6.545 4.094 0.977 1.00 31.15 3 CYS A C 9
ATOM 3965 O O . CYS A 1 3 ? -6.962 4.039 2.138 1.00 1.24 3 CYS A O 9
ATOM 3972 N N . GLY A 1 4 ? -5.395 3.540 0.577 1.00 53.21 4 GLY A N 9
ATOM 3973 C CA . GLY A 1 4 ? -4.543 2.808 1.505 1.00 71.13 4 GLY A CA 9
ATOM 3974 C C . GLY A 1 4 ? -3.414 3.655 2.061 1.00 23.32 4 GLY A C 9
ATOM 3975 O O . GLY A 1 4 ? -2.631 4.232 1.302 1.00 73.01 4 GLY A O 9
ATOM 3979 N N . ASP A 1 5 ? -3.334 3.717 3.395 1.00 13.40 5 ASP A N 9
ATOM 3980 C CA . ASP A 1 5 ? -2.301 4.490 4.090 1.00 21.21 5 ASP A CA 9
ATOM 3981 C C . ASP A 1 5 ? -1.056 3.624 4.364 1.00 50.42 5 ASP A C 9
ATOM 3982 O O . ASP A 1 5 ? -1.165 2.394 4.373 1.00 11.14 5 ASP A O 9
ATOM 4006 N N . GLY A 1 7 ? 1.716 1.319 5.966 1.00 11.24 7 GLY A N 9
ATOM 4007 C CA . GLY A 1 7 ? 1.661 0.363 7.065 1.00 24.33 7 GLY A CA 9
ATOM 4008 C C . GLY A 1 7 ? 0.670 -0.766 6.818 1.00 21.51 7 GLY A C 9
ATOM 4009 O O . GLY A 1 7 ? 0.555 -1.680 7.639 1.00 14.52 7 GLY A O 9
ATOM 4013 N N . ALA A 1 8 ? -0.044 -0.696 5.685 1.00 41.25 8 ALA A N 9
ATOM 4014 C CA . ALA A 1 8 ? -1.032 -1.711 5.316 1.00 41.33 8 ALA A CA 9
ATOM 4015 C C . ALA A 1 8 ? -0.436 -2.736 4.355 1.00 20.42 8 ALA A C 9
ATOM 4016 O O . ALA A 1 8 ? 0.481 -2.419 3.591 1.00 14.42 8 ALA A O 9
ATOM 4023 N N . THR A 1 9 ? -0.976 -3.962 4.398 1.00 4.31 9 THR A N 9
ATOM 4024 C CA . THR A 1 9 ? -0.511 -5.061 3.544 1.00 11.24 9 THR A CA 9
ATOM 4025 C C . THR A 1 9 ? -1.233 -5.045 2.190 1.00 75.12 9 THR A C 9
ATOM 4026 O O . THR A 1 9 ? -2.466 -5.085 2.139 1.00 11.15 9 THR A O 9
ATOM 4037 N N . CYS A 1 10 ? -0.449 -4.984 1.107 1.00 41.21 10 CYS A N 9
ATOM 4038 C CA . CYS A 1 10 ? -0.999 -4.965 -0.248 1.00 73.21 10 CYS A CA 9
ATOM 4039 C C . CYS A 1 10 ? -0.464 -6.133 -1.074 1.00 11.41 10 CYS A C 9
ATOM 4040 O O . CYS A 1 10 ? 0.751 -6.290 -1.233 1.00 45.43 10 CYS A O 9
ATOM 4047 N N . GLY A 1 11 ? -1.390 -6.948 -1.587 1.00 44.13 11 GLY A N 9
ATOM 4048 C CA . GLY A 1 11 ? -1.030 -8.105 -2.397 1.00 65.43 11 GLY A CA 9
ATOM 4049 C C . GLY A 1 11 ? -2.151 -8.528 -3.326 1.00 60.04 11 GLY A C 9
ATOM 4050 O O . GLY A 1 11 ? -1.928 -8.741 -4.521 1.00 2.13 11 GLY A O 9
ATOM 4054 N N . LYS A 1 12 ? -3.362 -8.645 -2.766 1.00 30.11 12 LYS A N 9
ATOM 4055 C CA . LYS A 1 12 ? -4.550 -9.037 -3.531 1.00 32.41 12 LYS A CA 9
ATOM 4056 C C . LYS A 1 12 ? -5.322 -7.799 -3.998 1.00 65.05 12 LYS A C 9
ATOM 4057 O O . LYS A 1 12 ? -5.084 -6.690 -3.508 1.00 21.02 12 LYS A O 9
ATOM 4076 N N . LEU A 1 13 ? -6.251 -7.997 -4.949 1.00 73.20 13 LEU A N 9
ATOM 4077 C CA . LEU A 1 13 ? -7.059 -6.899 -5.494 1.00 72.22 13 LEU A CA 9
ATOM 4078 C C . LEU A 1 13 ? -8.242 -6.565 -4.573 1.00 63.51 13 LEU A C 9
ATOM 4079 O O . LEU A 1 13 ? -9.333 -7.139 -4.690 1.00 51.15 13 LEU A O 9
ATOM 4095 N N . ARG A 1 14 ? -7.991 -5.642 -3.633 1.00 31.32 14 ARG A N 9
ATOM 4096 C CA . ARG A 1 14 ? -9.005 -5.193 -2.670 1.00 10.42 14 ARG A CA 9
ATOM 4097 C C . ARG A 1 14 ? -8.856 -3.696 -2.387 1.00 31.35 14 ARG A C 9
ATOM 4098 O O . ARG A 1 14 ? -9.848 -2.962 -2.383 1.00 1.13 14 ARG A O 9
ATOM 4119 N N . LEU A 1 15 ? -7.610 -3.260 -2.149 1.00 51.52 15 LEU A N 9
ATOM 4120 C CA . LEU A 1 15 ? -7.311 -1.855 -1.870 1.00 12.23 15 LEU A CA 9
ATOM 4121 C C . LEU A 1 15 ? -6.134 -1.378 -2.716 1.00 74.35 15 LEU A C 9
ATOM 4122 O O . LEU A 1 15 ? -5.239 -2.163 -3.044 1.00 4.44 15 LEU A O 9
ATOM 4138 N N . TYR A 1 16 ? -6.145 -0.087 -3.060 1.00 71.42 16 TYR A N 9
ATOM 4139 C CA . TYR A 1 16 ? -5.087 0.513 -3.875 1.00 4.33 16 TYR A CA 9
ATOM 4140 C C . TYR A 1 16 ? -4.206 1.447 -3.037 1.00 71.42 16 TYR A C 9
ATOM 4141 O O . TYR A 1 16 ? -4.614 1.908 -1.966 1.00 14.50 16 TYR A O 9
ATOM 4159 N N . CYS A 1 17 ? -2.995 1.717 -3.547 1.00 3.12 17 CYS A N 9
ATOM 4160 C CA . CYS A 1 17 ? -2.023 2.599 -2.885 1.00 31.44 17 CYS A CA 9
ATOM 4161 C C . CYS A 1 17 ? -2.341 4.073 -3.143 1.00 31.34 17 CYS A C 9
ATOM 4162 O O . CYS A 1 17 ? -2.696 4.450 -4.263 1.00 62.45 17 CYS A O 9
ATOM 4169 N N . CYS A 1 18 ? -2.210 4.897 -2.091 1.00 3.34 18 CYS A N 9
ATOM 4170 C CA . CYS A 1 18 ? -2.479 6.343 -2.172 1.00 33.31 18 CYS A CA 9
ATOM 4171 C C . CYS A 1 18 ? -1.468 7.071 -3.068 1.00 2.12 18 CYS A C 9
ATOM 4172 O O . CYS A 1 18 ? -1.829 8.015 -3.778 1.00 64.54 18 CYS A O 9
ATOM 4179 N N . SER A 1 19 ? -0.208 6.622 -3.022 1.00 34.14 19 SER A N 9
ATOM 4180 C CA . SER A 1 19 ? 0.865 7.212 -3.828 1.00 11.22 19 SER A CA 9
ATOM 4181 C C . SER A 1 19 ? 1.085 6.416 -5.119 1.00 73.13 19 SER A C 9
ATOM 4182 O O . SER A 1 19 ? 1.527 6.972 -6.129 1.00 62.25 19 SER A O 9
ATOM 4190 N N . GLY A 1 20 ? 0.773 5.114 -5.069 1.00 33.44 20 GLY A N 9
ATOM 4191 C CA . GLY A 1 20 ? 0.931 4.243 -6.227 1.00 1.41 20 GLY A CA 9
ATOM 4192 C C . GLY A 1 20 ? 2.217 3.434 -6.192 1.00 5.30 20 GLY A C 9
ATOM 4193 O O . GLY A 1 20 ? 2.797 3.145 -7.243 1.00 74.21 20 GLY A O 9
ATOM 4197 N N . PHE A 1 21 ? 2.662 3.069 -4.979 1.00 3.21 21 PHE A N 9
ATOM 4198 C CA . PHE A 1 21 ? 3.889 2.288 -4.795 1.00 43.15 21 PHE A CA 9
ATOM 4199 C C . PHE A 1 21 ? 3.723 1.263 -3.667 1.00 30.54 21 PHE A C 9
ATOM 4200 O O . PHE A 1 21 ? 3.453 1.626 -2.518 1.00 2.11 21 PHE A O 9
ATOM 4217 N N . CYS A 1 22 ? 3.881 -0.013 -4.022 1.00 22.54 22 CYS A N 9
ATOM 4218 C CA . CYS A 1 22 ? 3.789 -1.110 -3.061 1.00 64.51 22 CYS A CA 9
ATOM 4219 C C . CYS A 1 22 ? 5.139 -1.809 -2.930 1.00 23.22 22 CYS A C 9
ATOM 4220 O O . CYS A 1 22 ? 5.714 -2.253 -3.929 1.00 14.44 22 CYS A O 9
ATOM 4227 N N . ASP A 1 23 ? 5.639 -1.898 -1.691 1.00 24.21 23 ASP A N 9
ATOM 4228 C CA . ASP A 1 23 ? 6.924 -2.543 -1.408 1.00 25.34 23 ASP A CA 9
ATOM 4229 C C . ASP A 1 23 ? 6.766 -4.062 -1.315 1.00 4.22 23 ASP A C 9
ATOM 4230 O O . ASP A 1 23 ? 5.960 -4.563 -0.520 1.00 52.44 23 ASP A O 9
ATOM 4239 N N . SER A 1 24 ? 7.542 -4.775 -2.143 1.00 53.54 24 SER A N 9
ATOM 4240 C CA . SER A 1 24 ? 7.510 -6.243 -2.198 1.00 51.03 24 SER A CA 9
ATOM 4241 C C . SER A 1 24 ? 8.431 -6.882 -1.146 1.00 13.32 24 SER A C 9
ATOM 4242 O O . SER A 1 24 ? 8.410 -8.104 -0.961 1.00 45.11 24 SER A O 9
ATOM 4250 N N . TYR A 1 25 ? 9.228 -6.049 -0.457 1.00 21.12 25 TYR A N 9
ATOM 4251 C CA . TYR A 1 25 ? 10.151 -6.521 0.586 1.00 10.12 25 TYR A CA 9
ATOM 4252 C C . TYR A 1 25 ? 9.397 -6.864 1.878 1.00 24.33 25 TYR A C 9
ATOM 4253 O O . TYR A 1 25 ? 9.885 -7.641 2.704 1.00 24.45 25 TYR A O 9
ATOM 4271 N N . THR A 1 26 ? 8.207 -6.274 2.031 1.00 11.24 26 THR A N 9
ATOM 4272 C CA . THR A 1 26 ? 7.356 -6.498 3.202 1.00 32.41 26 THR A CA 9
ATOM 4273 C C . THR A 1 26 ? 5.880 -6.619 2.801 1.00 23.30 26 THR A C 9
ATOM 4274 O O . THR A 1 26 ? 5.015 -6.846 3.654 1.00 40.32 26 THR A O 9
ATOM 4285 N N . LYS A 1 27 ? 5.600 -6.474 1.484 1.00 71.41 27 LYS A N 9
ATOM 4286 C CA . LYS A 1 27 ? 4.231 -6.552 0.916 1.00 54.01 27 LYS A CA 9
ATOM 4287 C C . LYS A 1 27 ? 3.300 -5.503 1.552 1.00 11.01 27 LYS A C 9
ATOM 4288 O O . LYS A 1 27 ? 2.197 -5.817 2.018 1.00 33.34 27 LYS A O 9
ATOM 4307 N N . THR A 1 28 ? 3.759 -4.247 1.546 1.00 41.41 28 THR A N 9
ATOM 4308 C CA . THR A 1 28 ? 2.999 -3.139 2.133 1.00 21.45 28 THR A CA 9
ATOM 4309 C C . THR A 1 28 ? 2.980 -1.916 1.222 1.00 54.24 28 THR A C 9
ATOM 4310 O O . THR A 1 28 ? 3.813 -1.786 0.323 1.00 70.24 28 THR A O 9
ATOM 4321 N N . CYS A 1 29 ? 2.014 -1.017 1.475 1.00 61.11 29 CYS A N 9
ATOM 4322 C CA . CYS A 1 29 ? 1.859 0.216 0.697 1.00 54.34 29 CYS A CA 9
ATOM 4323 C C . CYS A 1 29 ? 2.785 1.316 1.227 1.00 73.51 29 CYS A C 9
ATOM 4324 O O . CYS A 1 29 ? 2.716 1.684 2.406 1.00 11.12 29 CYS A O 9
ATOM 4331 N N . LYS A 1 30 ? 3.650 1.828 0.345 1.00 13.42 30 LYS A N 9
ATOM 4332 C CA . LYS A 1 30 ? 4.609 2.878 0.704 1.00 71.31 30 LYS A CA 9
ATOM 4333 C C . LYS A 1 30 ? 4.564 4.036 -0.297 1.00 12.21 30 LYS A C 9
ATOM 4334 O O . LYS A 1 30 ? 3.991 3.907 -1.383 1.00 42.31 30 LYS A O 9
ATOM 4353 N N . ASP A 1 31 ? 5.175 5.170 0.084 1.00 55.23 31 ASP A N 9
ATOM 4354 C CA . ASP A 1 31 ? 5.225 6.361 -0.770 1.00 62.43 31 ASP A CA 9
ATOM 4355 C C . ASP A 1 31 ? 6.446 6.321 -1.688 1.00 52.42 31 ASP A C 9
ATOM 4356 O O . ASP A 1 31 ? 7.511 5.835 -1.293 1.00 23.21 31 ASP A O 9
ATOM 4365 N N . LYS A 1 32 ? 6.277 6.833 -2.911 1.00 24.02 32 LYS A N 9
ATOM 4366 C CA . LYS A 1 32 ? 7.355 6.860 -3.903 1.00 3.44 32 LYS A CA 9
ATOM 4367 C C . LYS A 1 32 ? 8.073 8.216 -3.902 1.00 5.43 32 LYS A C 9
ATOM 4368 O O . LYS A 1 32 ? 9.304 8.270 -3.963 1.00 63.51 32 LYS A O 9
ATOM 4387 N N . SER A 1 33 ? 7.290 9.301 -3.833 1.00 60.31 33 SER A N 9
ATOM 4388 C CA . SER A 1 33 ? 7.836 10.658 -3.823 1.00 72.25 33 SER A CA 9
ATOM 4389 C C . SER A 1 33 ? 7.416 11.405 -2.561 1.00 31.21 33 SER A C 9
ATOM 4390 O O . SER A 1 33 ? 6.290 11.243 -2.082 1.00 43.43 33 SER A O 9
ATOM 4398 N N . SER A 1 34 ? 8.335 12.221 -2.033 1.00 65.25 34 SER A N 9
ATOM 4399 C CA . SER A 1 34 ? 8.081 13.005 -0.824 1.00 23.02 34 SER A CA 9
ATOM 4400 C C . SER A 1 34 ? 8.396 14.485 -1.046 1.00 14.15 34 SER A C 9
ATOM 4401 O O . SER A 1 34 ? 7.641 15.357 -0.605 1.00 55.33 34 SER A O 9
ATOM 4409 N N . ALA A 1 35 ? 9.515 14.757 -1.732 1.00 32.00 35 ALA A N 9
ATOM 4410 C CA . ALA A 1 35 ? 9.940 16.126 -2.020 1.00 62.42 35 ALA A CA 9
ATOM 4411 C C . ALA A 1 35 ? 9.569 16.529 -3.446 1.00 42.51 35 ALA A C 9
ATOM 4412 O O . ALA A 1 35 ? 10.045 15.870 -4.396 1.00 44.40 35 ALA A O 9
ATOM 4420 N N . GLY A 1 1 ? -12.790 2.597 -3.916 1.00 61.40 1 GLY A N 10
ATOM 4421 C CA . GLY A 1 1 ? -13.583 3.363 -2.916 1.00 64.33 1 GLY A CA 10
ATOM 4422 C C . GLY A 1 1 ? -12.711 4.021 -1.865 1.00 44.51 1 GLY A C 10
ATOM 4423 O O . GLY A 1 1 ? -12.720 5.248 -1.726 1.00 21.11 1 GLY A O 10
ATOM 4429 N N . TRP A 1 2 ? -11.957 3.198 -1.127 1.00 44.01 2 TRP A N 10
ATOM 4430 C CA . TRP A 1 2 ? -11.063 3.687 -0.073 1.00 61.41 2 TRP A CA 10
ATOM 4431 C C . TRP A 1 2 ? -9.636 3.837 -0.592 1.00 42.22 2 TRP A C 10
ATOM 4432 O O . TRP A 1 2 ? -9.229 3.133 -1.521 1.00 0.45 2 TRP A O 10
ATOM 4453 N N . CYS A 1 3 ? -8.889 4.766 0.011 1.00 62.13 3 CYS A N 10
ATOM 4454 C CA . CYS A 1 3 ? -7.498 5.006 -0.363 1.00 3.54 3 CYS A CA 10
ATOM 4455 C C . CYS A 1 3 ? -6.571 4.365 0.661 1.00 31.15 3 CYS A C 10
ATOM 4456 O O . CYS A 1 3 ? -6.741 4.564 1.868 1.00 1.24 3 CYS A O 10
ATOM 4463 N N . GLY A 1 4 ? -5.593 3.596 0.169 1.00 53.21 4 GLY A N 10
ATOM 4464 C CA . GLY A 1 4 ? -4.648 2.908 1.042 1.00 71.13 4 GLY A CA 10
ATOM 4465 C C . GLY A 1 4 ? -3.539 3.810 1.559 1.00 23.32 4 GLY A C 10
ATOM 4466 O O . GLY A 1 4 ? -2.770 4.374 0.774 1.00 73.01 4 GLY A O 10
ATOM 4470 N N . ASP A 1 5 ? -3.470 3.937 2.889 1.00 13.40 5 ASP A N 10
ATOM 4471 C CA . ASP A 1 5 ? -2.465 4.768 3.557 1.00 21.21 5 ASP A CA 10
ATOM 4472 C C . ASP A 1 5 ? -1.230 3.938 3.944 1.00 50.42 5 ASP A C 10
ATOM 4473 O O . ASP A 1 5 ? -1.344 2.719 4.112 1.00 11.14 5 ASP A O 10
ATOM 4497 N N . GLY A 1 7 ? 1.541 1.808 5.732 1.00 11.24 7 GLY A N 10
ATOM 4498 C CA . GLY A 1 7 ? 1.470 0.934 6.897 1.00 24.33 7 GLY A CA 10
ATOM 4499 C C . GLY A 1 7 ? 0.450 -0.185 6.733 1.00 21.51 7 GLY A C 10
ATOM 4500 O O . GLY A 1 7 ? 0.224 -0.962 7.666 1.00 14.52 7 GLY A O 10
ATOM 4504 N N . ALA A 1 8 ? -0.162 -0.260 5.544 1.00 41.25 8 ALA A N 10
ATOM 4505 C CA . ALA A 1 8 ? -1.164 -1.280 5.236 1.00 41.33 8 ALA A CA 10
ATOM 4506 C C . ALA A 1 8 ? -0.546 -2.437 4.453 1.00 20.42 8 ALA A C 10
ATOM 4507 O O . ALA A 1 8 ? 0.449 -2.255 3.746 1.00 14.42 8 ALA A O 10
ATOM 4514 N N . THR A 1 9 ? -1.150 -3.627 4.586 1.00 4.31 9 THR A N 10
ATOM 4515 C CA . THR A 1 9 ? -0.674 -4.833 3.899 1.00 11.24 9 THR A CA 10
ATOM 4516 C C . THR A 1 9 ? -1.215 -4.896 2.465 1.00 75.12 9 THR A C 10
ATOM 4517 O O . THR A 1 9 ? -2.430 -4.974 2.253 1.00 11.15 9 THR A O 10
ATOM 4528 N N . CYS A 1 10 ? -0.297 -4.855 1.494 1.00 41.21 10 CYS A N 10
ATOM 4529 C CA . CYS A 1 10 ? -0.655 -4.904 0.077 1.00 73.21 10 CYS A CA 10
ATOM 4530 C C . CYS A 1 10 ? -0.349 -6.280 -0.512 1.00 11.41 10 CYS A C 10
ATOM 4531 O O . CYS A 1 10 ? 0.797 -6.742 -0.469 1.00 45.43 10 CYS A O 10
ATOM 4538 N N . GLY A 1 11 ? -1.388 -6.927 -1.049 1.00 44.13 11 GLY A N 10
ATOM 4539 C CA . GLY A 1 11 ? -1.236 -8.246 -1.646 1.00 65.43 11 GLY A CA 10
ATOM 4540 C C . GLY A 1 11 ? -1.301 -8.204 -3.159 1.00 60.04 11 GLY A C 10
ATOM 4541 O O . GLY A 1 11 ? -0.312 -7.864 -3.816 1.00 2.13 11 GLY A O 10
ATOM 4545 N N . LYS A 1 12 ? -2.470 -8.551 -3.706 1.00 30.11 12 LYS A N 10
ATOM 4546 C CA . LYS A 1 12 ? -2.681 -8.554 -5.153 1.00 32.41 12 LYS A CA 10
ATOM 4547 C C 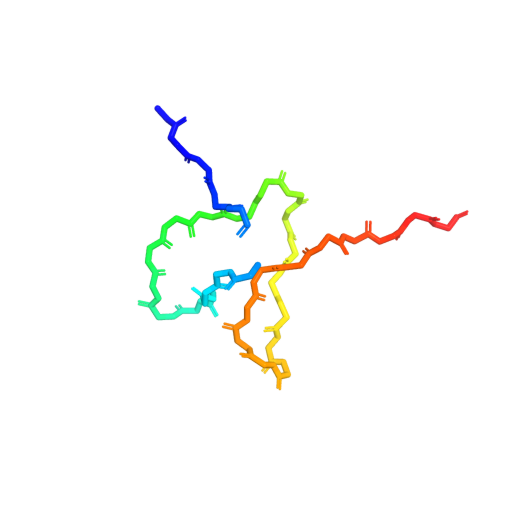. LYS A 1 12 ? -3.892 -7.690 -5.522 1.00 65.05 12 LYS A C 10
ATOM 4548 O O . LYS A 1 12 ? -3.779 -6.783 -6.353 1.00 21.02 12 LYS A O 10
ATOM 4567 N N . LEU A 1 13 ? -5.047 -7.978 -4.896 1.00 73.20 13 LEU A N 10
ATOM 4568 C CA . LEU A 1 13 ? -6.284 -7.230 -5.147 1.00 72.22 13 LEU A CA 10
ATOM 4569 C C . LEU A 1 13 ? -7.108 -7.089 -3.861 1.00 63.51 13 LEU A C 10
ATOM 4570 O O . LEU A 1 13 ? -7.925 -7.956 -3.528 1.00 51.15 13 LEU A O 10
ATOM 4586 N N . ARG A 1 14 ? -6.858 -5.994 -3.129 1.00 31.32 14 ARG A N 10
ATOM 4587 C CA . ARG A 1 14 ? -7.567 -5.702 -1.876 1.00 10.42 14 ARG A CA 10
ATOM 4588 C C . ARG A 1 14 ? -7.784 -4.194 -1.726 1.00 31.35 14 ARG A C 10
ATOM 4589 O O . ARG A 1 14 ? -8.925 -3.735 -1.628 1.00 1.13 14 ARG A O 10
ATOM 4610 N N . LEU A 1 15 ? -6.676 -3.434 -1.708 1.00 51.52 15 LEU A N 10
ATOM 4611 C CA . LEU A 1 15 ? -6.716 -1.974 -1.581 1.00 12.23 15 LEU A CA 10
ATOM 4612 C C . LEU A 1 15 ? -5.547 -1.350 -2.345 1.00 74.35 15 LEU A C 10
ATOM 4613 O O . LEU A 1 15 ? -4.445 -1.907 -2.372 1.00 4.44 15 LEU A O 10
ATOM 4629 N N . TYR A 1 16 ? -5.805 -0.192 -2.959 1.00 71.42 16 TYR A N 10
ATOM 4630 C CA . TYR A 1 16 ? -4.794 0.527 -3.738 1.00 4.33 16 TYR A CA 10
ATOM 4631 C C . TYR A 1 16 ? -4.093 1.589 -2.889 1.00 71.42 16 TYR A C 10
ATOM 4632 O O . TYR A 1 16 ? -4.630 2.038 -1.873 1.00 14.50 16 TYR A O 10
ATOM 4650 N N . CYS A 1 17 ? -2.887 1.981 -3.323 1.00 3.12 17 CYS A N 10
ATOM 4651 C CA . CYS A 1 17 ? -2.083 2.991 -2.630 1.00 31.44 17 CYS A CA 10
ATOM 4652 C C . CYS A 1 17 ? -2.457 4.405 -3.066 1.00 31.34 17 CYS A C 10
ATOM 4653 O O . CYS A 1 17 ? -2.676 4.659 -4.254 1.00 62.45 17 CYS A O 10
ATOM 4660 N N . CYS A 1 18 ? -2.526 5.321 -2.087 1.00 3.34 18 CYS A N 10
ATOM 4661 C CA . CYS A 1 18 ? -2.866 6.732 -2.336 1.00 33.31 18 CYS A CA 10
ATOM 4662 C C . CYS A 1 18 ? -1.797 7.439 -3.182 1.00 2.12 18 CYS A C 10
ATOM 4663 O O . CYS A 1 18 ? -2.102 8.390 -3.908 1.00 64.54 18 CYS A O 10
ATOM 4670 N N . SER A 1 19 ? -0.552 6.958 -3.077 1.00 34.14 19 SER A N 10
ATOM 4671 C CA . SER A 1 19 ? 0.573 7.513 -3.834 1.00 11.22 19 SER A CA 10
ATOM 4672 C C . SER A 1 19 ? 0.873 6.664 -5.073 1.00 73.13 19 SER A C 10
ATOM 4673 O O . SER A 1 19 ? 1.377 7.178 -6.077 1.00 62.25 19 SER A O 10
ATOM 4681 N N . GLY A 1 20 ? 0.557 5.364 -4.987 1.00 33.44 20 GLY A N 10
ATOM 4682 C CA . GLY A 1 20 ? 0.779 4.445 -6.096 1.00 1.41 20 GLY A CA 10
ATOM 4683 C C . GLY A 1 20 ? 2.052 3.629 -5.955 1.00 5.30 20 GLY A C 10
ATOM 4684 O O . GLY A 1 20 ? 2.815 3.504 -6.917 1.00 74.21 20 GLY A O 10
ATOM 4688 N N . PHE A 1 21 ? 2.282 3.073 -4.754 1.00 3.21 21 PHE A N 10
ATOM 4689 C CA . PHE A 1 21 ? 3.474 2.255 -4.488 1.00 43.15 21 PHE A CA 10
ATOM 4690 C C . PHE A 1 21 ? 3.167 1.120 -3.498 1.00 30.54 21 PHE A C 10
ATOM 4691 O O . PHE A 1 21 ? 2.880 1.362 -2.316 1.00 2.11 21 PHE A O 10
ATOM 4708 N N . CYS A 1 22 ? 3.251 -0.114 -4.000 1.00 22.54 22 CYS A N 10
ATOM 4709 C CA . CYS A 1 22 ? 3.038 -1.309 -3.188 1.00 64.51 22 CYS A CA 10
ATOM 4710 C C . CYS A 1 22 ? 4.333 -2.122 -3.106 1.00 23.22 22 CYS A C 10
ATOM 4711 O O . CYS A 1 22 ? 4.809 -2.650 -4.118 1.00 14.44 22 CYS A O 10
ATOM 4718 N N . ASP A 1 23 ? 4.904 -2.207 -1.895 1.00 24.21 23 ASP A N 10
ATOM 4719 C CA . ASP A 1 23 ? 6.148 -2.955 -1.661 1.00 25.34 23 ASP A CA 10
ATOM 4720 C C . ASP A 1 23 ? 5.881 -4.461 -1.568 1.00 4.22 23 ASP A C 10
ATOM 4721 O O . ASP A 1 23 ? 5.143 -4.919 -0.685 1.00 52.44 23 ASP A O 10
ATOM 4730 N N . SER A 1 24 ? 6.492 -5.214 -2.494 1.00 53.54 24 SER A N 10
ATOM 4731 C CA . SER A 1 24 ? 6.337 -6.673 -2.557 1.00 51.03 24 SER A CA 10
ATOM 4732 C C . SER A 1 24 ? 7.387 -7.398 -1.703 1.00 13.32 24 SER A C 10
ATOM 4733 O O . SER A 1 24 ? 7.291 -8.613 -1.499 1.00 45.11 24 SER A O 10
ATOM 4741 N N . TYR A 1 25 ? 8.379 -6.645 -1.202 1.00 21.12 25 TYR A N 10
ATOM 4742 C CA . TYR A 1 25 ? 9.448 -7.204 -0.360 1.00 10.12 25 TYR A CA 10
ATOM 4743 C C . TYR A 1 25 ? 8.961 -7.416 1.081 1.00 24.33 25 TYR A C 10
ATOM 4744 O O . TYR A 1 25 ? 9.475 -8.281 1.796 1.00 24.45 25 TYR A O 10
ATOM 4762 N N . THR A 1 26 ? 7.968 -6.617 1.483 1.00 11.24 26 THR A N 10
ATOM 4763 C CA . THR A 1 26 ? 7.386 -6.696 2.825 1.00 32.41 26 THR A CA 10
ATOM 4764 C C . THR A 1 26 ? 5.856 -6.797 2.760 1.00 23.30 26 THR A C 10
ATOM 4765 O O . THR A 1 26 ? 5.190 -6.916 3.795 1.00 40.32 26 THR A O 10
ATOM 4776 N N . LYS A 1 27 ? 5.302 -6.759 1.524 1.00 71.41 27 LYS A N 10
ATOM 4777 C CA . LYS A 1 27 ? 3.842 -6.839 1.269 1.00 54.01 27 LYS A CA 10
ATOM 4778 C C . LYS A 1 27 ? 3.080 -5.707 1.982 1.00 11.01 27 LYS A C 10
ATOM 4779 O O . LYS A 1 27 ? 2.058 -5.935 2.645 1.00 33.34 27 LYS A O 10
ATOM 4798 N N . THR A 1 28 ? 3.587 -4.479 1.821 1.00 41.41 28 THR A N 10
ATOM 4799 C CA . THR A 1 28 ? 2.984 -3.296 2.446 1.00 21.45 28 THR A CA 10
ATOM 4800 C C . THR A 1 28 ? 3.020 -2.089 1.514 1.00 54.24 28 THR A C 10
ATOM 4801 O O . THR A 1 28 ? 3.846 -2.026 0.600 1.00 70.24 28 THR A O 10
ATOM 4812 N N . CYS A 1 29 ? 2.117 -1.131 1.764 1.00 61.11 29 CYS A N 10
ATOM 4813 C CA . CYS A 1 29 ? 2.020 0.093 0.964 1.00 54.34 29 CYS A CA 10
ATOM 4814 C C . CYS A 1 29 ? 2.958 1.173 1.503 1.00 73.51 29 CYS A C 10
ATOM 4815 O O . CYS A 1 29 ? 2.961 1.453 2.706 1.00 11.12 29 CYS A O 10
ATOM 4822 N N . LYS A 1 30 ? 3.752 1.773 0.604 1.00 13.42 30 LYS A N 10
ATOM 4823 C CA . LYS A 1 30 ? 4.713 2.821 0.988 1.00 71.31 30 LYS A CA 10
ATOM 4824 C C . LYS A 1 30 ? 4.705 3.974 -0.020 1.00 12.21 30 LYS A C 10
ATOM 4825 O O . LYS A 1 30 ? 4.095 3.869 -1.087 1.00 42.31 30 LYS A O 10
ATOM 4844 N N . ASP A 1 31 ? 5.379 5.077 0.340 1.00 55.23 31 ASP A N 10
ATOM 4845 C CA . ASP A 1 31 ? 5.481 6.259 -0.524 1.00 62.43 31 ASP A CA 10
ATOM 4846 C C . ASP A 1 31 ? 6.695 6.149 -1.453 1.00 52.42 31 ASP A C 10
ATOM 4847 O O . ASP A 1 31 ? 7.630 5.391 -1.171 1.00 23.21 31 ASP A O 10
ATOM 4856 N N . LYS A 1 32 ? 6.673 6.910 -2.555 1.00 24.02 32 LYS A N 10
ATOM 4857 C CA . LYS A 1 32 ? 7.769 6.905 -3.535 1.00 3.44 32 LYS A CA 10
ATOM 4858 C C . LYS A 1 32 ? 8.872 7.895 -3.146 1.00 5.43 32 LYS A C 10
ATOM 4859 O O . LYS A 1 32 ? 10.061 7.581 -3.258 1.00 63.51 32 LYS A O 10
ATOM 4878 N N . SER A 1 33 ? 8.465 9.088 -2.692 1.00 60.31 33 SER A N 10
ATOM 4879 C CA . SER A 1 33 ? 9.405 10.133 -2.284 1.00 72.25 33 SER A CA 10
ATOM 4880 C C . SER A 1 33 ? 9.297 10.409 -0.787 1.00 31.21 33 SER A C 10
ATOM 4881 O O . SER A 1 33 ? 8.226 10.247 -0.194 1.00 43.43 33 SER A O 10
ATOM 4889 N N . SER A 1 34 ? 10.417 10.828 -0.189 1.00 65.25 34 SER A N 10
ATOM 4890 C CA . SER A 1 34 ? 10.472 11.134 1.242 1.00 23.02 34 SER A CA 10
ATOM 4891 C C . SER A 1 34 ? 10.325 12.635 1.497 1.00 14.15 34 SER A C 10
ATOM 4892 O O . SER A 1 34 ? 9.619 13.045 2.424 1.00 55.33 34 SER A O 10
ATOM 4900 N N . ALA A 1 35 ? 10.997 13.447 0.670 1.00 32.00 35 ALA A N 10
ATOM 4901 C CA . ALA A 1 35 ? 10.950 14.903 0.795 1.00 62.42 35 ALA A CA 10
ATOM 4902 C C . ALA A 1 35 ? 10.378 15.544 -0.468 1.00 42.51 35 ALA A C 10
ATOM 4903 O O . ALA A 1 35 ? 9.330 16.215 -0.365 1.00 44.40 35 ALA A O 10
ATOM 4911 N N . GLY A 1 1 ? -13.016 7.244 -4.233 1.00 61.40 1 GLY A N 11
ATOM 4912 C CA . GLY A 1 1 ? -13.351 6.013 -3.465 1.00 64.33 1 GLY A CA 11
ATOM 4913 C C . GLY A 1 1 ? -12.532 5.880 -2.197 1.00 44.51 1 GLY A C 11
ATOM 4914 O O . GLY A 1 1 ? -12.112 6.884 -1.616 1.00 21.11 1 GLY A O 11
ATOM 4920 N N . TRP A 1 2 ? -12.306 4.630 -1.772 1.00 44.01 2 TRP A N 11
ATOM 4921 C CA . TRP A 1 2 ? -11.530 4.342 -0.563 1.00 61.41 2 TRP A CA 11
ATOM 4922 C C . TRP A 1 2 ? -10.077 4.032 -0.908 1.00 42.22 2 TRP A C 11
ATOM 4923 O O . TRP A 1 2 ? -9.803 3.224 -1.801 1.00 0.45 2 TRP A O 11
ATOM 4944 N N . CYS A 1 3 ? -9.154 4.683 -0.194 1.00 62.13 3 CYS A N 11
ATOM 4945 C CA . CYS A 1 3 ? -7.720 4.488 -0.410 1.00 3.54 3 CYS A CA 11
ATOM 4946 C C . CYS A 1 3 ? -7.047 3.957 0.856 1.00 31.15 3 CYS A C 11
ATOM 4947 O O . CYS A 1 3 ? -7.547 4.166 1.967 1.00 1.24 3 CYS A O 11
ATOM 4954 N N . GLY A 1 4 ? -5.909 3.274 0.674 1.00 53.21 4 GLY A N 11
ATOM 4955 C CA . GLY A 1 4 ? -5.172 2.705 1.797 1.00 71.13 4 GLY A CA 11
ATOM 4956 C C . GLY A 1 4 ? -4.132 3.654 2.369 1.00 23.32 4 GLY A C 11
ATOM 4957 O O . GLY A 1 4 ? -3.515 4.426 1.630 1.00 73.01 4 GLY A O 11
ATOM 4961 N N . ASP A 1 5 ? -3.946 3.582 3.691 1.00 13.40 5 ASP A N 11
ATOM 4962 C CA . ASP A 1 5 ? -2.979 4.428 4.399 1.00 21.21 5 ASP A CA 11
ATOM 4963 C C . ASP A 1 5 ? -1.626 3.706 4.553 1.00 50.42 5 ASP A C 11
ATOM 4964 O O . ASP A 1 5 ? -1.586 2.475 4.458 1.00 11.14 5 ASP A O 11
ATOM 4988 N N . GLY A 1 7 ? 1.459 1.613 5.787 1.00 11.24 7 GLY A N 11
ATOM 4989 C CA . GLY A 1 7 ? 1.558 0.535 6.766 1.00 24.33 7 GLY A CA 11
ATOM 4990 C C . GLY A 1 7 ? 0.525 -0.560 6.541 1.00 21.51 7 GLY A C 11
ATOM 4991 O O . GLY A 1 7 ? 0.356 -1.439 7.390 1.00 14.52 7 GLY A O 11
ATOM 4995 N N . ALA A 1 8 ? -0.162 -0.498 5.392 1.00 41.25 8 ALA A N 11
ATOM 4996 C CA . ALA A 1 8 ? -1.187 -1.477 5.033 1.00 41.33 8 ALA A CA 11
ATOM 4997 C C . ALA A 1 8 ? -0.636 -2.517 4.059 1.00 20.42 8 ALA A C 11
ATOM 4998 O O . ALA A 1 8 ? 0.305 -2.238 3.310 1.00 14.42 8 ALA A O 11
ATOM 5005 N N . THR A 1 9 ? -1.237 -3.716 4.078 1.00 4.31 9 THR A N 11
ATOM 5006 C CA . THR A 1 9 ? -0.824 -4.823 3.203 1.00 11.24 9 THR A CA 11
ATOM 5007 C C . THR A 1 9 ? -1.363 -4.629 1.779 1.00 75.12 9 THR A C 11
ATOM 5008 O O . THR A 1 9 ? -2.574 -4.504 1.579 1.00 11.15 9 THR A O 11
ATOM 5019 N N . CYS A 1 10 ? -0.445 -4.604 0.805 1.00 41.21 10 CYS A N 11
ATOM 5020 C CA . CYS A 1 10 ? -0.804 -4.420 -0.603 1.00 73.21 10 CYS A CA 11
ATOM 5021 C C . CYS A 1 10 ? -0.764 -5.747 -1.357 1.00 11.41 10 CYS A C 11
ATOM 5022 O O . CYS A 1 10 ? 0.038 -6.628 -1.032 1.00 45.43 10 CYS A O 11
ATOM 5029 N N . GLY A 1 11 ? -1.637 -5.873 -2.363 1.00 44.13 11 GLY A N 11
ATOM 5030 C CA . GLY A 1 11 ? -1.703 -7.089 -3.164 1.00 65.43 11 GLY A CA 11
ATOM 5031 C C . GLY A 1 11 ? -2.729 -6.999 -4.277 1.00 60.04 11 GLY A C 11
ATOM 5032 O O . GLY A 1 11 ? -2.898 -5.937 -4.885 1.00 2.13 11 GLY A O 11
ATOM 5036 N N . LYS A 1 12 ? -3.413 -8.118 -4.539 1.00 30.11 12 LYS A N 11
ATOM 5037 C CA . LYS A 1 12 ? -4.437 -8.186 -5.587 1.00 32.41 12 LYS A CA 11
ATOM 5038 C C . LYS A 1 12 ? -5.842 -8.014 -5.003 1.00 65.05 12 LYS A C 11
ATOM 5039 O O . LYS A 1 12 ? -6.665 -7.284 -5.563 1.00 21.02 12 LYS A O 11
ATOM 5058 N N . LEU A 1 13 ? -6.104 -8.692 -3.876 1.00 73.20 13 LEU A N 11
ATOM 5059 C CA . LEU A 1 13 ? -7.405 -8.620 -3.198 1.00 72.22 13 LEU A CA 11
ATOM 5060 C C . LEU A 1 13 ? -7.414 -7.533 -2.113 1.00 63.51 13 LEU A C 11
ATOM 5061 O O . LEU A 1 13 ? -8.451 -7.268 -1.497 1.00 51.15 13 LEU A O 11
ATOM 5077 N N . ARG A 1 14 ? -6.249 -6.906 -1.900 1.00 31.32 14 ARG A N 11
ATOM 5078 C CA . ARG A 1 14 ? -6.090 -5.847 -0.899 1.00 10.42 14 ARG A CA 11
ATOM 5079 C C . ARG A 1 14 ? -6.337 -4.463 -1.519 1.00 31.35 14 ARG A C 11
ATOM 5080 O O . ARG A 1 14 ? -6.532 -4.347 -2.734 1.00 1.13 14 ARG A O 11
ATOM 5101 N N . LEU A 1 15 ? -6.326 -3.415 -0.674 1.00 51.52 15 LEU A N 11
ATOM 5102 C CA . LEU A 1 15 ? -6.559 -2.033 -1.118 1.00 12.23 15 LEU A CA 11
ATOM 5103 C C . LEU A 1 15 ? -5.371 -1.485 -1.918 1.00 74.35 15 LEU A C 11
ATOM 5104 O O . LEU A 1 15 ? -4.237 -1.948 -1.757 1.00 4.44 15 LEU A O 11
ATOM 5120 N N . TYR A 1 16 ? -5.650 -0.493 -2.776 1.00 71.42 16 TYR A N 11
ATOM 5121 C CA . TYR A 1 16 ? -4.630 0.136 -3.625 1.00 4.33 16 TYR A CA 11
ATOM 5122 C C . TYR A 1 16 ? -3.866 1.237 -2.879 1.00 71.42 16 TYR A C 11
ATOM 5123 O O . TYR A 1 16 ? -4.320 1.726 -1.840 1.00 14.50 16 TYR A O 11
ATOM 5141 N N . CYS A 1 17 ? -2.703 1.614 -3.432 1.00 3.12 17 CYS A N 11
ATOM 5142 C CA . CYS A 1 17 ? -1.842 2.650 -2.849 1.00 31.44 17 CYS A CA 11
ATOM 5143 C C . CYS A 1 17 ? -2.242 4.045 -3.327 1.00 31.34 17 CYS A C 11
ATOM 5144 O O . CYS A 1 17 ? -2.550 4.240 -4.507 1.00 62.45 17 CYS A O 11
ATOM 5151 N N . CYS A 1 18 ? -2.231 5.010 -2.394 1.00 3.34 18 CYS A N 11
ATOM 5152 C CA . CYS A 1 18 ? -2.587 6.407 -2.692 1.00 33.31 18 CYS A CA 11
ATOM 5153 C C . CYS A 1 18 ? -1.496 7.117 -3.506 1.00 2.12 18 CYS A C 11
ATOM 5154 O O . CYS A 1 18 ? -1.793 8.017 -4.296 1.00 64.54 18 CYS A O 11
ATOM 5161 N N . SER A 1 19 ? -0.239 6.700 -3.300 1.00 34.14 19 SER A N 11
ATOM 5162 C CA . SER A 1 19 ? 0.907 7.276 -4.011 1.00 11.22 19 SER A CA 11
ATOM 5163 C C . SER A 1 19 ? 1.231 6.482 -5.280 1.00 73.13 19 SER A C 11
ATOM 5164 O O . SER A 1 19 ? 1.764 7.039 -6.245 1.00 62.25 19 SER A O 11
ATOM 5172 N N . GLY A 1 20 ? 0.905 5.183 -5.264 1.00 33.44 20 GLY A N 11
ATOM 5173 C CA . GLY A 1 20 ? 1.151 4.319 -6.412 1.00 1.41 20 GLY A CA 11
ATOM 5174 C C . GLY A 1 20 ? 2.419 3.490 -6.282 1.00 5.30 20 GLY A C 11
ATOM 5175 O O . GLY A 1 20 ? 3.053 3.171 -7.292 1.00 74.21 20 GLY A O 11
ATOM 5179 N N . PHE A 1 21 ? 2.789 3.141 -5.039 1.00 3.21 21 PHE A N 11
ATOM 5180 C CA . PHE A 1 21 ? 3.987 2.337 -4.780 1.00 43.15 21 PHE A CA 11
ATOM 5181 C C . PHE A 1 21 ? 3.734 1.301 -3.679 1.00 30.54 21 PHE A C 11
ATOM 5182 O O . PHE A 1 21 ? 3.482 1.652 -2.519 1.00 2.11 21 PHE A O 11
ATOM 5199 N N . CYS A 1 22 ? 3.804 0.028 -4.069 1.00 22.54 22 CYS A N 11
ATOM 5200 C CA . CYS A 1 22 ? 3.622 -1.088 -3.145 1.00 64.51 22 CYS A CA 11
ATOM 5201 C C . CYS A 1 22 ? 4.923 -1.878 -3.021 1.00 23.22 22 CYS A C 11
ATOM 5202 O O . CYS A 1 22 ? 5.444 -2.388 -4.018 1.00 14.44 22 CYS A O 11
ATOM 5209 N N . ASP A 1 23 ? 5.446 -1.964 -1.791 1.00 24.21 23 ASP A N 11
ATOM 5210 C CA . ASP A 1 23 ? 6.691 -2.688 -1.519 1.00 25.34 23 ASP A CA 11
ATOM 5211 C C . ASP A 1 23 ? 6.439 -4.196 -1.405 1.00 4.22 23 ASP A C 11
ATOM 5212 O O . ASP A 1 23 ? 5.665 -4.645 -0.549 1.00 52.44 23 ASP A O 11
ATOM 5221 N N . SER A 1 24 ? 7.106 -4.958 -2.284 1.00 53.54 24 SER A N 11
ATOM 5222 C CA . SER A 1 24 ? 6.974 -6.421 -2.330 1.00 51.03 24 SER A CA 11
ATOM 5223 C C . SER A 1 24 ? 7.917 -7.123 -1.343 1.00 13.32 24 SER A C 11
ATOM 5224 O O . SER A 1 24 ? 7.799 -8.334 -1.125 1.00 45.11 24 SER A O 11
ATOM 5232 N N . TYR A 1 25 ? 8.845 -6.356 -0.747 1.00 21.12 25 TYR A N 11
ATOM 5233 C CA . TYR A 1 25 ? 9.807 -6.896 0.228 1.00 10.12 25 TYR A CA 11
ATOM 5234 C C . TYR A 1 25 ? 9.130 -7.175 1.578 1.00 24.33 25 TYR A C 11
ATOM 5235 O O . TYR A 1 25 ? 9.639 -7.955 2.388 1.00 24.45 25 TYR A O 11
ATOM 5253 N N . THR A 1 26 ? 7.982 -6.525 1.797 1.00 11.24 26 THR A N 11
ATOM 5254 C CA . THR A 1 26 ? 7.203 -6.682 3.028 1.00 32.41 26 THR A CA 11
ATOM 5255 C C . THR A 1 26 ? 5.699 -6.739 2.730 1.00 23.30 26 THR A C 11
ATOM 5256 O O . THR A 1 26 ? 4.884 -6.901 3.644 1.00 40.32 26 THR A O 11
ATOM 5267 N N . LYS A 1 27 ? 5.338 -6.614 1.429 1.00 71.41 27 LYS A N 11
ATOM 5268 C CA . LYS A 1 27 ? 3.931 -6.639 0.955 1.00 54.01 27 LYS A CA 11
ATOM 5269 C C . LYS A 1 27 ? 3.091 -5.531 1.618 1.00 11.01 27 LYS A C 11
ATOM 5270 O O . LYS A 1 27 ? 1.952 -5.756 2.049 1.00 33.34 27 LYS A O 11
ATOM 5289 N N . THR A 1 28 ? 3.664 -4.324 1.664 1.00 41.41 28 THR A N 11
ATOM 5290 C CA . THR A 1 28 ? 3.001 -3.170 2.279 1.00 21.45 28 THR A CA 11
ATOM 5291 C C . THR A 1 28 ? 3.038 -1.949 1.366 1.00 54.24 28 THR A C 11
ATOM 5292 O O . THR A 1 28 ? 3.848 -1.881 0.438 1.00 70.24 28 THR A O 11
ATOM 5303 N N . CYS A 1 29 ? 2.149 -0.985 1.646 1.00 61.11 29 CYS A N 11
ATOM 5304 C CA . CYS A 1 29 ? 2.054 0.252 0.869 1.00 54.34 29 CYS A CA 11
ATOM 5305 C C . CYS A 1 29 ? 3.051 1.295 1.374 1.00 73.51 29 CYS A C 11
ATOM 5306 O O . CYS A 1 29 ? 3.076 1.614 2.567 1.00 11.12 29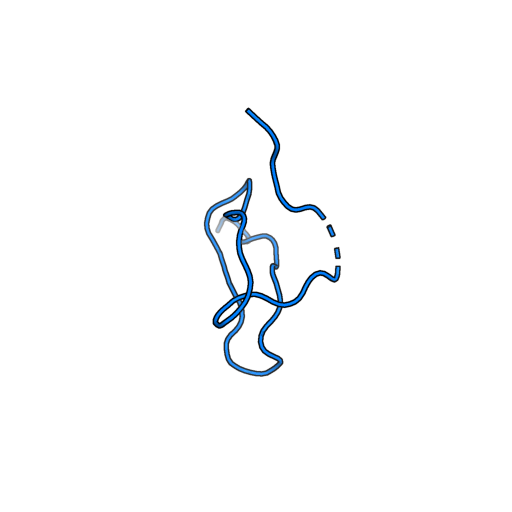 CYS A O 11
ATOM 5313 N N . LYS A 1 30 ? 3.873 1.813 0.454 1.00 13.42 30 LYS A N 11
ATOM 5314 C CA . LYS A 1 30 ? 4.890 2.815 0.790 1.00 71.31 30 LYS A CA 11
ATOM 5315 C C . LYS A 1 30 ? 4.876 3.971 -0.210 1.00 12.21 30 LYS A C 11
ATOM 5316 O O . LYS A 1 30 ? 4.357 3.834 -1.322 1.00 42.31 30 LYS A O 11
ATOM 5335 N N . ASP A 1 31 ? 5.454 5.110 0.199 1.00 55.23 31 ASP A N 11
ATOM 5336 C CA . ASP A 1 31 ? 5.529 6.305 -0.648 1.00 62.43 31 ASP A CA 11
ATOM 5337 C C . ASP A 1 31 ? 6.789 6.281 -1.511 1.00 52.42 31 ASP A C 11
ATOM 5338 O O . ASP A 1 31 ? 7.845 5.825 -1.064 1.00 23.21 31 ASP A O 11
ATOM 5347 N N . LYS A 1 32 ? 6.663 6.777 -2.747 1.00 24.02 32 LYS A N 11
ATOM 5348 C CA . LYS A 1 32 ? 7.783 6.817 -3.692 1.00 3.44 32 LYS A CA 11
ATOM 5349 C C . LYS A 1 32 ? 8.499 8.173 -3.642 1.00 5.43 32 LYS A C 11
ATOM 5350 O O . LYS A 1 32 ? 9.733 8.227 -3.647 1.00 63.51 32 LYS A O 11
ATOM 5369 N N . SER A 1 33 ? 7.715 9.258 -3.595 1.00 60.31 33 SER A N 11
ATOM 5370 C CA . SER A 1 33 ? 8.259 10.615 -3.544 1.00 72.25 33 SER A CA 11
ATOM 5371 C C . SER A 1 33 ? 8.110 11.212 -2.147 1.00 31.21 33 SER A C 11
ATOM 5372 O O . SER A 1 33 ? 7.129 10.937 -1.449 1.00 43.43 33 SER A O 11
ATOM 5380 N N . SER A 1 34 ? 9.093 12.026 -1.754 1.00 65.25 34 SER A N 11
ATOM 5381 C CA . SER A 1 34 ? 9.092 12.676 -0.441 1.00 23.02 34 SER A CA 11
ATOM 5382 C C . SER A 1 34 ? 9.291 14.187 -0.571 1.00 14.15 34 SER A C 11
ATOM 5383 O O . SER A 1 34 ? 8.614 14.965 0.107 1.00 55.33 34 SER A O 11
ATOM 5391 N N . ALA A 1 35 ? 10.229 14.595 -1.457 1.00 32.00 35 ALA A N 11
ATOM 5392 C CA . ALA A 1 35 ? 10.560 16.016 -1.716 1.00 62.42 35 ALA A CA 11
ATOM 5393 C C . ALA A 1 35 ? 11.089 16.728 -0.462 1.00 42.51 35 ALA A C 11
ATOM 5394 O O . ALA A 1 35 ? 10.306 16.918 0.495 1.00 44.40 35 ALA A O 11
ATOM 5402 N N . GLY A 1 1 ? -13.713 3.302 -4.913 1.00 61.40 1 GLY A N 12
ATOM 5403 C CA . GLY A 1 1 ? -12.373 3.947 -4.966 1.00 64.33 1 GLY A CA 12
ATOM 5404 C C . GLY A 1 1 ? -11.864 4.343 -3.594 1.00 44.51 1 GLY A C 12
ATOM 5405 O O . GLY A 1 1 ? -11.945 5.513 -3.211 1.00 21.11 1 GLY A O 12
ATOM 5411 N N . TRP A 1 2 ? -11.340 3.358 -2.855 1.00 44.01 2 TRP A N 12
ATOM 5412 C CA . TRP A 1 2 ? -10.807 3.585 -1.510 1.00 61.41 2 TRP A CA 12
ATOM 5413 C C . TRP A 1 2 ? -9.295 3.786 -1.546 1.00 42.22 2 TRP A C 12
ATOM 5414 O O . TRP A 1 2 ? -8.592 3.113 -2.307 1.00 0.45 2 TRP A O 12
ATOM 5435 N N . CYS A 1 3 ? -8.810 4.717 -0.721 1.00 62.13 3 CYS A N 12
ATOM 5436 C CA . CYS A 1 3 ? -7.382 5.025 -0.642 1.00 3.54 3 CYS A CA 12
ATOM 5437 C C . CYS A 1 3 ? -6.758 4.365 0.585 1.00 31.15 3 CYS A C 12
ATOM 5438 O O . CYS A 1 3 ? -7.318 4.431 1.683 1.00 1.24 3 CYS A O 12
ATOM 5445 N N . GLY A 1 4 ? -5.596 3.731 0.383 1.00 53.21 4 GLY A N 12
ATOM 5446 C CA . GLY A 1 4 ? -4.900 3.052 1.471 1.00 71.13 4 GLY A CA 12
ATOM 5447 C C . GLY A 1 4 ? -3.858 3.925 2.146 1.00 23.32 4 GLY A C 12
ATOM 5448 O O . GLY A 1 4 ? -3.098 4.627 1.474 1.00 73.01 4 GLY A O 12
ATOM 5452 N N . ASP A 1 5 ? -3.827 3.869 3.482 1.00 13.40 5 ASP A N 12
ATOM 5453 C CA . ASP A 1 5 ? -2.881 4.651 4.286 1.00 21.21 5 ASP A CA 12
ATOM 5454 C C . ASP A 1 5 ? -1.581 3.860 4.535 1.00 50.42 5 ASP A C 12
ATOM 5455 O O . ASP A 1 5 ? -1.594 2.630 4.429 1.00 11.14 5 ASP A O 12
ATOM 5479 N N . GLY A 1 7 ? 1.318 1.629 6.022 1.00 11.24 7 GLY A N 12
ATOM 5480 C CA . GLY A 1 7 ? 1.296 0.561 7.014 1.00 24.33 7 GLY A CA 12
ATOM 5481 C C . GLY A 1 7 ? 0.268 -0.516 6.696 1.00 21.51 7 GLY A C 12
ATOM 5482 O O . GLY A 1 7 ? 0.010 -1.393 7.527 1.00 14.52 7 GLY A O 12
ATOM 5486 N N . ALA A 1 8 ? -0.314 -0.445 5.492 1.00 41.25 8 ALA A N 12
ATOM 5487 C CA . ALA A 1 8 ? -1.319 -1.408 5.046 1.00 41.33 8 ALA A CA 12
ATOM 5488 C C . ALA A 1 8 ? -0.702 -2.457 4.125 1.00 20.42 8 ALA A C 12
ATOM 5489 O O . ALA A 1 8 ? 0.302 -2.194 3.456 1.00 14.42 8 ALA A O 12
ATOM 5496 N N . THR A 1 9 ? -1.316 -3.649 4.098 1.00 4.31 9 THR A N 12
ATOM 5497 C CA . THR A 1 9 ? -0.844 -4.761 3.264 1.00 11.24 9 THR A CA 12
ATOM 5498 C C . THR A 1 9 ? -1.384 -4.634 1.833 1.00 75.12 9 THR A C 12
ATOM 5499 O O . THR A 1 9 ? -2.599 -4.578 1.623 1.00 11.15 9 THR A O 12
ATOM 5510 N N . CYS A 1 10 ? -0.463 -4.590 0.862 1.00 41.21 10 CYS A N 12
ATOM 5511 C CA . CYS A 1 10 ? -0.822 -4.455 -0.552 1.00 73.21 10 CYS A CA 12
ATOM 5512 C C . CYS A 1 10 ? -0.754 -5.799 -1.272 1.00 11.41 10 CYS A C 12
ATOM 5513 O O . CYS A 1 10 ? 0.037 -6.672 -0.901 1.00 45.43 10 CYS A O 12
ATOM 5520 N N . GLY A 1 11 ? -1.594 -5.951 -2.304 1.00 44.13 11 GLY A N 12
ATOM 5521 C CA . GLY A 1 11 ? -1.634 -7.182 -3.082 1.00 65.43 11 GLY A CA 12
ATOM 5522 C C . GLY A 1 11 ? -2.607 -7.102 -4.244 1.00 60.04 11 GLY A C 12
ATOM 5523 O O . GLY A 1 11 ? -2.639 -6.099 -4.962 1.00 2.13 11 GLY A O 12
ATOM 5527 N N . LYS A 1 12 ? -3.400 -8.166 -4.423 1.00 30.11 12 LYS A N 12
ATOM 5528 C CA . LYS A 1 12 ? -4.388 -8.233 -5.504 1.00 32.41 12 LYS A CA 12
ATOM 5529 C C . LYS A 1 12 ? -5.802 -7.981 -4.976 1.00 65.05 12 LYS A C 12
ATOM 5530 O O . LYS A 1 12 ? -6.560 -7.207 -5.568 1.00 21.02 12 LYS A O 12
ATOM 5549 N N . LEU A 1 13 ? -6.145 -8.640 -3.861 1.00 73.20 13 LEU A N 12
ATOM 5550 C CA . LEU A 1 13 ? -7.466 -8.496 -3.237 1.00 72.22 13 LEU A CA 12
ATOM 5551 C C . LEU A 1 13 ? -7.42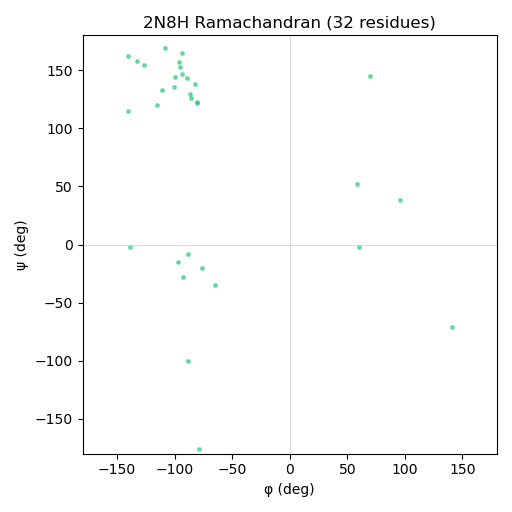8 -7.486 -2.079 1.00 63.51 13 LEU A C 12
ATOM 5552 O O . LEU A 1 13 ? -8.437 -7.270 -1.397 1.00 51.15 13 LEU A O 12
ATOM 5568 N N . ARG A 1 14 ? -6.259 -6.861 -1.882 1.00 31.32 14 ARG A N 12
ATOM 5569 C CA . ARG A 1 14 ? -6.058 -5.875 -0.816 1.00 10.42 14 ARG A CA 12
ATOM 5570 C C . ARG A 1 14 ? -6.351 -4.451 -1.315 1.00 31.35 14 ARG A C 12
ATOM 5571 O O . ARG A 1 14 ? -6.652 -4.252 -2.495 1.00 1.13 14 ARG A O 12
ATOM 5592 N N . LEU A 1 15 ? -6.258 -3.465 -0.403 1.00 51.52 15 LEU A N 12
ATOM 5593 C CA . LEU A 1 15 ? -6.519 -2.054 -0.726 1.00 12.23 15 LEU A CA 12
ATOM 5594 C C . LEU A 1 15 ? -5.411 -1.458 -1.601 1.00 74.35 15 LEU A C 12
ATOM 5595 O O . LEU A 1 15 ? -4.263 -1.910 -1.555 1.00 4.44 15 LEU A O 12
ATOM 5611 N N . TYR A 1 16 ? -5.776 -0.441 -2.394 1.00 71.42 16 TYR A N 12
ATOM 5612 C CA . TYR A 1 16 ? -4.839 0.239 -3.298 1.00 4.33 16 TYR A CA 12
ATOM 5613 C C . TYR A 1 16 ? -4.007 1.292 -2.553 1.00 71.42 16 TYR A C 12
ATOM 5614 O O . TYR A 1 16 ? -4.385 1.743 -1.467 1.00 14.50 16 TYR A O 12
ATOM 5632 N N . CYS A 1 17 ? -2.873 1.674 -3.158 1.00 3.12 17 CYS A N 12
ATOM 5633 C CA . CYS A 1 17 ? -1.957 2.663 -2.583 1.00 31.44 17 CYS A CA 12
ATOM 5634 C C . CYS A 1 17 ? -2.347 4.089 -2.970 1.00 31.34 17 CYS A C 12
ATOM 5635 O O . CYS A 1 17 ? -2.720 4.349 -4.117 1.00 62.45 17 CYS A O 12
ATOM 5642 N N . CYS A 1 18 ? -2.255 5.005 -1.993 1.00 3.34 18 CYS A N 12
ATOM 5643 C CA . CYS A 1 18 ? -2.587 6.426 -2.195 1.00 33.31 18 CYS A CA 12
ATOM 5644 C C . CYS A 1 18 ? -1.568 7.134 -3.098 1.00 2.12 18 CYS A C 12
ATOM 5645 O O . CYS A 1 18 ? -1.932 8.021 -3.875 1.00 64.54 18 CYS A O 12
ATOM 5652 N N . SER A 1 19 ? -0.295 6.729 -2.984 1.00 34.14 19 SER A N 12
ATOM 5653 C CA . SER A 1 19 ? 0.789 7.309 -3.786 1.00 11.22 19 SER A CA 12
ATOM 5654 C C . SER A 1 19 ? 1.015 6.510 -5.075 1.00 73.13 19 SER A C 12
ATOM 5655 O O . SER A 1 19 ? 1.467 7.065 -6.082 1.00 62.25 19 SER A O 12
ATOM 5663 N N . GLY A 1 20 ? 0.698 5.209 -5.029 1.00 33.44 20 GLY A N 12
ATOM 5664 C CA . GLY A 1 20 ? 0.859 4.343 -6.189 1.00 1.41 20 GLY A CA 12
ATOM 5665 C C . GLY A 1 20 ? 2.134 3.514 -6.149 1.00 5.30 20 GLY A C 12
ATOM 5666 O O . GLY A 1 20 ? 2.703 3.206 -7.201 1.00 74.21 20 GLY A O 12
ATOM 5670 N N . PHE A 1 21 ? 2.581 3.153 -4.937 1.00 3.21 21 PHE A N 12
ATOM 5671 C CA . PHE A 1 21 ? 3.794 2.349 -4.760 1.00 43.15 21 PHE A CA 12
ATOM 5672 C C . PHE A 1 21 ? 3.597 1.287 -3.673 1.00 30.54 21 PHE A C 12
ATOM 5673 O O . PHE A 1 21 ? 3.381 1.610 -2.499 1.00 2.11 21 PHE A O 12
ATOM 5690 N N . CYS A 1 22 ? 3.679 0.022 -4.090 1.00 22.54 22 CYS A N 12
ATOM 5691 C CA . CYS A 1 22 ? 3.545 -1.113 -3.183 1.00 64.51 22 CYS A CA 12
ATOM 5692 C C . CYS A 1 22 ? 4.862 -1.879 -3.104 1.00 23.22 22 CYS A C 12
ATOM 5693 O O . CYS A 1 22 ? 5.380 -2.344 -4.126 1.00 14.44 22 CYS A O 12
ATOM 5700 N N . ASP A 1 23 ? 5.405 -1.997 -1.886 1.00 24.21 23 ASP A N 12
ATOM 5701 C CA . ASP A 1 23 ? 6.667 -2.707 -1.655 1.00 25.34 23 ASP A CA 12
ATOM 5702 C C . ASP A 1 23 ? 6.437 -4.217 -1.552 1.00 4.22 23 ASP A C 12
ATOM 5703 O O . ASP A 1 23 ? 5.686 -4.686 -0.685 1.00 52.44 23 ASP A O 12
ATOM 5712 N N . SER A 1 24 ? 7.095 -4.963 -2.453 1.00 53.54 24 SER A N 12
ATOM 5713 C CA . SER A 1 24 ? 6.980 -6.426 -2.512 1.00 51.03 24 SER A CA 12
ATOM 5714 C C . SER A 1 24 ? 7.939 -7.127 -1.538 1.00 13.32 24 SER A C 12
ATOM 5715 O O . SER A 1 24 ? 7.864 -8.349 -1.363 1.00 45.11 24 SER A O 12
ATOM 5723 N N . TYR A 1 25 ? 8.830 -6.349 -0.903 1.00 21.12 25 TYR A N 12
ATOM 5724 C CA . TYR A 1 25 ? 9.801 -6.887 0.064 1.00 10.12 25 TYR A CA 12
ATOM 5725 C C . TYR A 1 25 ? 9.114 -7.275 1.381 1.00 24.33 25 TYR A C 12
ATOM 5726 O O . TYR A 1 25 ? 9.610 -8.129 2.121 1.00 24.45 25 TYR A O 12
ATOM 5744 N N . THR A 1 26 ? 7.972 -6.634 1.651 1.00 11.24 26 THR A N 12
ATOM 5745 C CA . THR A 1 26 ? 7.185 -6.891 2.860 1.00 32.41 26 THR A CA 12
ATOM 5746 C C . THR A 1 26 ? 5.681 -6.899 2.553 1.00 23.30 26 THR A C 12
ATOM 5747 O O . THR A 1 26 ? 4.857 -7.087 3.453 1.00 40.32 26 THR A O 12
ATOM 5758 N N . LYS A 1 27 ? 5.330 -6.705 1.258 1.00 71.41 27 LYS A N 12
ATOM 5759 C CA . LYS A 1 27 ? 3.926 -6.674 0.777 1.00 54.01 27 LYS A CA 12
ATOM 5760 C C . LYS A 1 27 ? 3.112 -5.576 1.487 1.00 11.01 27 LYS A C 12
ATOM 5761 O O . LYS A 1 27 ? 1.977 -5.798 1.933 1.00 33.34 27 LYS A O 12
ATOM 5780 N N . THR A 1 28 ? 3.706 -4.380 1.563 1.00 41.41 28 THR A N 12
ATOM 5781 C CA . THR A 1 28 ? 3.074 -3.236 2.225 1.00 21.45 28 THR A CA 12
ATOM 5782 C C . THR A 1 28 ? 3.063 -2.002 1.327 1.00 54.24 28 THR A C 12
ATOM 5783 O O . THR A 1 28 ? 3.821 -1.922 0.356 1.00 70.24 28 THR A O 12
ATOM 5794 N N . CYS A 1 29 ? 2.193 -1.041 1.669 1.00 61.11 29 CYS A N 12
ATOM 5795 C CA . CYS A 1 29 ? 2.058 0.207 0.914 1.00 54.34 29 CYS A CA 12
ATOM 5796 C C . CYS A 1 29 ? 3.067 1.250 1.394 1.00 73.51 29 CYS A C 12
ATOM 5797 O O . CYS A 1 29 ? 3.128 1.563 2.588 1.00 11.12 29 CYS A O 12
ATOM 5804 N N . LYS A 1 30 ? 3.857 1.775 0.451 1.00 13.42 30 LYS A N 12
ATOM 5805 C CA . LYS A 1 30 ? 4.880 2.780 0.758 1.00 71.31 30 LYS A CA 12
ATOM 5806 C C . LYS A 1 30 ? 4.828 3.939 -0.238 1.00 12.21 30 LYS A C 12
ATOM 5807 O O . LYS A 1 30 ? 4.286 3.798 -1.338 1.00 42.31 30 LYS A O 12
ATOM 5826 N N . ASP A 1 31 ? 5.400 5.084 0.161 1.00 55.23 31 ASP A N 12
ATOM 5827 C CA . ASP A 1 31 ? 5.440 6.280 -0.686 1.00 62.43 31 ASP A CA 12
ATOM 5828 C C . ASP A 1 31 ? 6.682 6.275 -1.577 1.00 52.42 31 ASP A C 12
ATOM 5829 O O . ASP A 1 31 ? 7.754 5.832 -1.153 1.00 23.21 31 ASP A O 12
ATOM 5838 N N . LYS A 1 32 ? 6.523 6.771 -2.809 1.00 24.02 32 LYS A N 12
ATOM 5839 C CA . LYS A 1 32 ? 7.621 6.828 -3.778 1.00 3.44 32 LYS A CA 12
ATOM 5840 C C . LYS A 1 32 ? 8.340 8.183 -3.722 1.00 5.43 32 LYS A C 12
ATOM 5841 O O . LYS A 1 32 ? 9.573 8.236 -3.770 1.00 63.51 32 LYS A O 12
ATOM 5860 N N . SER A 1 33 ? 7.559 9.266 -3.619 1.00 60.31 33 SER A N 12
ATOM 5861 C CA . SER A 1 33 ? 8.106 10.621 -3.555 1.00 72.25 33 SER A CA 12
ATOM 5862 C C . SER A 1 33 ? 8.147 11.127 -2.115 1.00 31.21 33 SER A C 12
ATOM 5863 O O . SER A 1 33 ? 7.237 10.854 -1.328 1.00 43.43 33 SER A O 12
ATOM 5871 N N . SER A 1 34 ? 9.214 11.863 -1.786 1.00 65.25 34 SER A N 12
ATOM 5872 C CA . SER A 1 34 ? 9.396 12.419 -0.443 1.00 23.02 34 SER A CA 12
ATOM 5873 C C . SER A 1 34 ? 9.663 13.925 -0.498 1.00 14.15 34 SER A C 12
ATOM 5874 O O . SER A 1 34 ? 9.110 14.685 0.300 1.00 55.33 34 SER A O 12
ATOM 5882 N N . ALA A 1 35 ? 10.518 14.347 -1.459 1.00 32.00 35 ALA A N 12
ATOM 5883 C CA . ALA A 1 35 ? 10.897 15.766 -1.663 1.00 62.42 35 ALA A CA 12
ATOM 5884 C C . ALA A 1 35 ? 11.604 16.361 -0.436 1.00 42.51 35 ALA A C 12
ATOM 5885 O O . ALA A 1 35 ? 10.948 16.516 0.617 1.00 44.40 35 ALA A O 12
ATOM 5893 N N . GLY A 1 1 ? -11.348 2.629 -5.771 1.00 61.40 1 GLY A N 13
ATOM 5894 C CA . GLY A 1 1 ? -12.416 2.630 -4.734 1.00 64.33 1 GLY A CA 13
ATOM 5895 C C . GLY A 1 1 ? -12.000 3.362 -3.473 1.00 44.51 1 GLY A C 13
ATOM 5896 O O . GLY A 1 1 ? -12.150 4.584 -3.383 1.00 21.11 1 GLY A O 13
ATOM 5902 N N . TRP A 1 2 ? -11.475 2.607 -2.502 1.00 44.01 2 TRP A N 13
ATOM 5903 C CA . TRP A 1 2 ? -11.027 3.170 -1.226 1.00 61.41 2 TRP A CA 13
ATOM 5904 C C . TRP A 1 2 ? -9.524 3.438 -1.244 1.00 42.22 2 TRP A C 13
ATOM 5905 O O . TRP A 1 2 ? -8.767 2.722 -1.907 1.00 0.45 2 TRP A O 13
ATOM 5926 N N . CYS A 1 3 ? -9.107 4.472 -0.507 1.00 62.13 3 CYS A N 13
ATOM 5927 C CA . CYS A 1 3 ? -7.697 4.854 -0.423 1.00 3.54 3 CYS A CA 13
ATOM 5928 C C . CYS A 1 3 ? -7.075 4.336 0.873 1.00 31.15 3 CYS A C 13
ATOM 5929 O O . CYS A 1 3 ? -7.609 4.571 1.962 1.00 1.24 3 CYS A O 13
ATOM 5936 N N . GLY A 1 4 ? -5.947 3.630 0.739 1.00 53.21 4 GLY A N 13
ATOM 5937 C CA . GLY A 1 4 ? -5.254 3.067 1.892 1.00 71.13 4 GLY A CA 13
ATOM 5938 C C . GLY A 1 4 ? -4.121 3.948 2.381 1.00 23.32 4 GLY A C 13
ATOM 5939 O O . GLY A 1 4 ? -3.391 4.532 1.576 1.00 73.01 4 GLY A O 13
ATOM 5943 N N . ASP A 1 5 ? -3.974 4.028 3.708 1.00 13.40 5 ASP A N 13
ATOM 5944 C CA . ASP A 1 5 ? -2.929 4.840 4.346 1.00 21.21 5 ASP A CA 13
ATOM 5945 C C . ASP A 1 5 ? -1.571 4.108 4.347 1.00 50.42 5 ASP A C 13
ATOM 5946 O O . ASP A 1 5 ? -1.549 2.880 4.215 1.00 11.14 5 ASP A O 13
ATOM 5970 N N . GLY A 1 7 ? 1.486 1.941 5.208 1.00 11.24 7 GLY A N 13
ATOM 5971 C CA . GLY A 1 7 ? 1.645 0.835 6.144 1.00 24.33 7 GLY A CA 13
ATOM 5972 C C . GLY A 1 7 ? 0.643 -0.282 5.899 1.00 21.51 7 GLY A C 13
ATOM 5973 O O . GLY A 1 7 ? 0.491 -1.177 6.736 1.00 14.52 7 GLY A O 13
ATOM 5977 N N . ALA A 1 8 ? -0.041 -0.224 4.744 1.00 41.25 8 ALA A N 13
ATOM 5978 C CA . ALA A 1 8 ? -1.038 -1.227 4.362 1.00 41.33 8 ALA A CA 13
ATOM 5979 C C . ALA A 1 8 ? -0.386 -2.385 3.606 1.00 20.42 8 ALA A C 13
ATOM 5980 O O . ALA A 1 8 ? 0.650 -2.206 2.959 1.00 14.42 8 ALA A O 13
ATOM 5987 N N . THR A 1 9 ? -1.007 -3.570 3.690 1.00 4.31 9 THR A N 13
ATOM 5988 C CA . THR A 1 9 ? -0.492 -4.781 3.033 1.00 11.24 9 THR A CA 13
ATOM 5989 C C . THR A 1 9 ? -0.881 -4.826 1.550 1.00 75.12 9 THR A C 13
ATOM 5990 O O . THR A 1 9 ? -2.046 -4.616 1.198 1.00 11.15 9 THR A O 13
ATOM 6001 N N . CYS A 1 10 ? 0.113 -5.104 0.699 1.00 41.21 10 CYS A N 13
ATOM 6002 C CA . CYS A 1 10 ? -0.093 -5.194 -0.748 1.00 73.21 10 CYS A CA 13
ATOM 6003 C C . CYS A 1 10 ? -0.010 -6.644 -1.218 1.00 11.41 10 CYS A C 13
ATOM 6004 O O . CYS A 1 10 ? 0.700 -7.457 -0.616 1.00 45.43 10 CYS A O 13
ATOM 6011 N N . GLY A 1 11 ? -0.741 -6.955 -2.293 1.00 44.13 11 GLY A N 13
ATOM 6012 C CA . GLY A 1 11 ? -0.747 -8.306 -2.841 1.00 65.43 11 GLY A CA 13
ATOM 6013 C C . GLY A 1 11 ? -2.052 -8.649 -3.529 1.00 60.04 11 GLY A C 13
ATOM 6014 O O . GLY A 1 11 ? -2.060 -9.003 -4.711 1.00 2.13 11 GLY A O 13
ATOM 6018 N N . LYS A 1 12 ? -3.156 -8.541 -2.781 1.00 30.11 12 LYS A N 13
ATOM 6019 C CA . LYS A 1 12 ? -4.492 -8.837 -3.306 1.00 32.41 12 LYS A CA 13
ATOM 6020 C C . LYS A 1 12 ? -5.193 -7.561 -3.766 1.00 65.05 12 LYS A C 13
ATOM 6021 O O . LYS A 1 12 ? -4.904 -6.470 -3.261 1.00 21.02 12 LYS A O 13
ATOM 6040 N N . LEU A 1 13 ? -6.115 -7.708 -4.725 1.00 73.20 13 LEU A N 13
ATOM 6041 C CA . LEU A 1 13 ? -6.867 -6.574 -5.266 1.00 72.22 13 LEU A CA 13
ATOM 6042 C C . LEU A 1 13 ? -8.189 -6.389 -4.508 1.00 63.51 13 LEU A C 13
ATOM 6043 O O . LEU A 1 13 ? -9.197 -7.043 -4.806 1.00 51.15 13 LEU A O 13
ATOM 6059 N N . ARG A 1 14 ? -8.157 -5.503 -3.504 1.00 31.32 14 ARG A N 13
ATOM 6060 C CA . ARG A 1 14 ? -9.331 -5.198 -2.676 1.00 10.42 14 ARG A CA 13
ATOM 6061 C C . ARG A 1 14 ? -9.370 -3.714 -2.311 1.00 31.35 14 ARG A C 13
ATOM 6062 O O . ARG A 1 14 ? -10.434 -3.090 -2.343 1.00 1.13 14 ARG A O 13
ATOM 6083 N N . LEU A 1 15 ? -8.199 -3.161 -1.966 1.00 51.52 15 LEU A N 13
ATOM 6084 C CA . LEU A 1 15 ? -8.078 -1.753 -1.591 1.00 12.23 15 LEU A CA 13
ATOM 6085 C C . LEU A 1 15 ? -7.013 -1.062 -2.441 1.00 74.35 15 LEU A C 13
ATOM 6086 O O . LEU A 1 15 ? -5.998 -1.672 -2.790 1.00 4.44 15 LEU A O 13
ATOM 6102 N N . TYR A 1 16 ? -7.259 0.211 -2.768 1.00 71.42 16 TYR A N 13
ATOM 6103 C CA . TYR A 1 16 ? -6.329 1.008 -3.571 1.00 4.33 16 TYR A CA 13
ATOM 6104 C C . TYR A 1 16 ? -5.415 1.831 -2.662 1.00 71.42 16 TYR A C 13
ATOM 6105 O O . TYR A 1 16 ? -5.886 2.479 -1.726 1.00 14.50 16 TYR A O 13
ATOM 6123 N N . CYS A 1 17 ? -4.109 1.804 -2.959 1.00 3.12 17 CYS A N 13
ATOM 6124 C CA . CYS A 1 17 ? -3.102 2.532 -2.175 1.00 31.44 17 CYS A CA 13
ATOM 6125 C C . CYS A 1 17 ? -3.062 4.017 -2.534 1.00 31.34 17 CYS A C 13
ATOM 6126 O O . CYS A 1 17 ? -3.144 4.385 -3.710 1.00 62.45 17 CYS A O 13
ATOM 6133 N N . CYS A 1 18 ? -2.935 4.861 -1.498 1.00 3.34 18 CYS A N 13
ATOM 6134 C CA . CYS A 1 18 ? -2.883 6.323 -1.660 1.00 33.31 18 CYS A CA 13
ATOM 6135 C C . CYS A 1 18 ? -1.574 6.795 -2.311 1.00 2.12 18 CYS A C 13
ATOM 6136 O O . CYS A 1 18 ? -1.553 7.827 -2.987 1.00 64.54 18 CYS A O 13
ATOM 6143 N N . SER A 1 19 ? -0.492 6.030 -2.098 1.00 34.14 19 SER A N 13
ATOM 6144 C CA . SER A 1 19 ? 0.823 6.363 -2.656 1.00 11.22 19 SER A CA 13
ATOM 6145 C C . SER A 1 19 ? 1.043 5.701 -4.022 1.00 73.13 19 SER A C 13
ATOM 6146 O O . SER A 1 19 ? 1.780 6.233 -4.858 1.00 62.25 19 SER A O 13
ATOM 6154 N N . GLY A 1 20 ? 0.399 4.543 -4.237 1.00 33.44 20 GLY A N 13
ATOM 6155 C CA . GLY A 1 20 ? 0.523 3.825 -5.503 1.00 1.41 20 GLY A CA 13
ATOM 6156 C C . GLY A 1 20 ? 1.682 2.836 -5.535 1.00 5.30 20 GLY A C 13
ATOM 6157 O O . GLY A 1 20 ? 1.622 1.839 -6.259 1.00 74.21 20 GLY A O 13
ATOM 6161 N N . PHE A 1 21 ? 2.734 3.116 -4.751 1.00 3.21 21 PHE A N 13
ATOM 6162 C CA . PHE A 1 21 ? 3.919 2.255 -4.695 1.00 43.15 21 PHE A CA 13
ATOM 6163 C C . PHE A 1 21 ? 3.781 1.180 -3.609 1.00 30.54 21 PHE A C 13
ATOM 6164 O O . PHE A 1 21 ? 3.626 1.491 -2.421 1.00 2.11 21 PHE A O 13
ATOM 6181 N N . CYS A 1 22 ? 3.850 -0.081 -4.046 1.00 22.54 22 CYS A N 13
ATOM 6182 C CA . CYS A 1 22 ? 3.757 -1.230 -3.149 1.00 64.51 22 CYS A CA 13
ATOM 6183 C C . CYS A 1 22 ? 5.084 -1.981 -3.100 1.00 23.22 22 CYS A C 13
ATOM 6184 O O . CYS A 1 22 ? 5.595 -2.426 -4.133 1.00 14.44 22 CYS A O 13
ATOM 6191 N N . ASP A 1 23 ? 5.637 -2.108 -1.889 1.00 24.21 23 ASP A N 13
ATOM 6192 C CA . ASP A 1 23 ? 6.906 -2.806 -1.676 1.00 25.34 23 ASP A CA 13
ATOM 6193 C C . ASP A 1 23 ? 6.670 -4.294 -1.407 1.00 4.22 23 ASP A C 13
ATOM 6194 O O . ASP A 1 23 ? 5.975 -4.663 -0.449 1.00 52.44 23 ASP A O 13
ATOM 6203 N N . SER A 1 24 ? 7.260 -5.136 -2.270 1.00 53.54 24 SER A N 13
ATOM 6204 C CA . SER A 1 24 ? 7.130 -6.595 -2.171 1.00 51.03 24 SER A CA 13
ATOM 6205 C C . SER A 1 24 ? 8.161 -7.207 -1.212 1.00 13.32 24 SER A C 13
ATOM 6206 O O . SER A 1 24 ? 8.073 -8.395 -0.878 1.00 45.11 24 SER A O 13
ATOM 6214 N N . TYR A 1 25 ? 9.129 -6.390 -0.767 1.00 21.12 25 TYR A N 13
ATOM 6215 C CA . TYR A 1 25 ? 10.176 -6.838 0.164 1.00 10.12 25 TYR A CA 13
ATOM 6216 C C . TYR A 1 25 ? 9.631 -6.956 1.595 1.00 24.33 25 TYR A C 13
ATOM 6217 O O . TYR A 1 25 ? 10.216 -7.645 2.436 1.00 24.45 25 TYR A O 13
ATOM 6235 N N . THR A 1 26 ? 8.509 -6.274 1.847 1.00 11.24 26 THR A N 13
ATOM 6236 C CA . THR A 1 26 ? 7.854 -6.286 3.157 1.00 32.41 26 THR A CA 13
ATOM 6237 C C . THR A 1 26 ? 6.334 -6.447 3.017 1.00 23.30 26 THR A C 13
ATOM 6238 O O . THR A 1 26 ? 5.614 -6.498 4.020 1.00 40.32 26 THR A O 13
ATOM 6249 N N . LYS A 1 27 ? 5.853 -6.539 1.754 1.00 71.41 27 LYS A N 13
ATOM 6250 C CA . LYS A 1 27 ? 4.411 -6.694 1.428 1.00 54.01 27 LYS A CA 13
ATOM 6251 C C . LYS A 1 27 ? 3.570 -5.530 1.988 1.00 11.01 27 LYS A C 13
ATOM 6252 O O . LYS A 1 27 ? 2.438 -5.720 2.453 1.00 33.34 27 LYS A O 13
ATOM 6271 N N . THR A 1 28 ? 4.131 -4.319 1.904 1.00 41.41 28 THR A N 13
ATOM 6272 C CA . THR A 1 28 ? 3.466 -3.113 2.409 1.00 21.45 28 THR A CA 13
ATOM 6273 C C . THR A 1 28 ? 3.654 -1.935 1.456 1.00 54.24 28 THR A C 13
ATOM 6274 O O . THR A 1 28 ? 4.565 -1.942 0.624 1.00 70.24 28 THR A O 13
ATOM 6285 N N . CYS A 1 29 ? 2.785 -0.920 1.592 1.00 61.11 29 CYS A N 13
ATOM 6286 C CA . CYS A 1 29 ? 2.842 0.274 0.745 1.00 54.34 29 CYS A CA 13
ATOM 6287 C C . CYS A 1 29 ? 3.828 1.302 1.291 1.00 73.51 29 CYS A C 13
ATOM 6288 O O . CYS A 1 29 ? 3.843 1.586 2.493 1.00 11.12 29 CYS A O 13
ATOM 6295 N N . LYS A 1 30 ? 4.647 1.851 0.387 1.00 13.42 30 LYS A N 13
ATOM 6296 C CA . LYS A 1 30 ? 5.662 2.845 0.746 1.00 71.31 30 LYS A CA 13
ATOM 6297 C C . LYS A 1 30 ? 5.625 4.036 -0.213 1.00 12.21 30 LYS A C 13
ATOM 6298 O O . LYS A 1 30 ? 5.033 3.953 -1.295 1.00 42.31 30 LYS A O 13
ATOM 6317 N N . ASP A 1 31 ? 6.258 5.145 0.196 1.00 55.23 31 ASP A N 13
ATOM 6318 C CA . ASP A 1 31 ? 6.320 6.362 -0.619 1.00 62.43 31 ASP A CA 13
ATOM 6319 C C . ASP A 1 31 ? 7.532 6.330 -1.550 1.00 52.42 31 ASP A C 13
ATOM 6320 O O . ASP A 1 31 ? 8.660 6.095 -1.103 1.00 23.21 31 ASP A O 13
ATOM 6329 N N . LYS A 1 32 ? 7.285 6.565 -2.844 1.00 24.02 32 LYS A N 13
ATOM 6330 C CA . LYS A 1 32 ? 8.343 6.562 -3.856 1.00 3.44 32 LYS A CA 13
ATOM 6331 C C . LYS A 1 32 ? 8.888 7.974 -4.078 1.00 5.43 32 LYS A C 13
ATOM 6332 O O . LYS A 1 32 ? 8.130 8.948 -4.064 1.00 63.51 32 LYS A O 13
ATOM 6351 N N . SER A 1 33 ? 10.207 8.067 -4.281 1.00 60.31 33 SER A N 13
ATOM 6352 C CA . SER A 1 33 ? 10.874 9.348 -4.508 1.00 72.25 33 SER A CA 13
ATOM 6353 C C . SER A 1 33 ? 11.724 9.301 -5.774 1.00 31.21 33 SER A C 13
ATOM 6354 O O . SER A 1 33 ? 12.469 8.343 -5.994 1.00 43.43 33 SER A O 13
ATOM 6362 N N . SER A 1 34 ? 11.600 10.347 -6.598 1.00 65.25 34 SER A N 13
ATOM 6363 C CA . SER A 1 34 ? 12.350 10.447 -7.850 1.00 23.02 34 SER A CA 13
ATOM 6364 C C . SER A 1 34 ? 13.087 11.779 -7.938 1.00 14.15 34 SER A C 13
ATOM 6365 O O . SER A 1 34 ? 12.566 12.814 -7.513 1.00 55.33 34 SER A O 13
ATOM 6373 N N . ALA A 1 35 ? 14.303 11.736 -8.492 1.00 32.00 35 ALA A N 13
ATOM 6374 C CA . ALA A 1 35 ? 15.133 12.930 -8.647 1.00 62.42 35 ALA A CA 13
ATOM 6375 C C . ALA A 1 35 ? 15.569 13.114 -10.099 1.00 42.51 35 ALA A C 13
ATOM 6376 O O . ALA A 1 35 ? 15.217 14.154 -10.693 1.00 44.40 35 ALA A O 13
ATOM 6384 N N . GLY A 1 1 ? -15.221 3.736 -4.623 1.00 61.40 1 GLY A N 14
ATOM 6385 C CA . GLY A 1 1 ? -13.774 3.389 -4.638 1.00 64.33 1 GLY A CA 14
ATOM 6386 C C . GLY A 1 1 ? -13.028 3.958 -3.448 1.00 44.51 1 GLY A C 14
ATOM 6387 O O . GLY A 1 1 ? -12.739 5.157 -3.408 1.00 21.11 1 GLY A O 14
ATOM 6393 N N . TRP A 1 2 ? -12.718 3.090 -2.478 1.00 44.01 2 TRP A N 14
ATOM 6394 C CA . TRP A 1 2 ? -11.998 3.492 -1.266 1.00 61.41 2 TRP A CA 14
ATOM 6395 C C . TRP A 1 2 ? -10.501 3.219 -1.401 1.00 42.22 2 TRP A C 14
ATOM 6396 O O . TRP A 1 2 ? -10.089 2.343 -2.168 1.00 0.45 2 TRP A O 14
ATOM 6417 N N . CYS A 1 3 ? -9.698 3.983 -0.653 1.00 62.13 3 CYS A N 14
ATOM 6418 C CA . CYS A 1 3 ? -8.243 3.839 -0.669 1.00 3.54 3 CYS A CA 14
ATOM 6419 C C . CYS A 1 3 ? -7.704 3.622 0.746 1.00 31.15 3 CYS A C 14
ATOM 6420 O O . CYS A 1 3 ? -8.338 4.020 1.729 1.00 1.24 3 CYS A O 14
ATOM 6427 N N . GLY A 1 4 ? -6.527 2.989 0.831 1.00 53.21 4 GLY A N 14
ATOM 6428 C CA . GLY A 1 4 ? -5.898 2.714 2.118 1.00 71.13 4 GLY A CA 14
ATOM 6429 C C . GLY A 1 4 ? -4.926 3.800 2.546 1.00 23.32 4 GLY A C 14
ATOM 6430 O O . GLY A 1 4 ? -4.590 4.690 1.756 1.00 73.01 4 GLY A O 14
ATOM 6434 N N . ASP A 1 5 ? -4.477 3.718 3.803 1.00 13.40 5 ASP A N 14
ATOM 6435 C CA . ASP A 1 5 ? -3.535 4.687 4.372 1.00 21.21 5 ASP A CA 14
ATOM 6436 C C . ASP A 1 5 ? -2.080 4.206 4.200 1.00 50.42 5 ASP A C 14
ATOM 6437 O O . ASP A 1 5 ? -1.862 3.007 3.995 1.00 11.14 5 ASP A O 14
ATOM 6461 N N . GLY A 1 7 ? 1.410 2.571 4.572 1.00 11.24 7 GLY A N 14
ATOM 6462 C CA . GLY A 1 7 ? 1.844 1.445 5.390 1.00 24.33 7 GLY A CA 14
ATOM 6463 C C . GLY A 1 7 ? 0.874 0.274 5.320 1.00 21.51 7 GLY A C 14
ATOM 6464 O O . GLY A 1 7 ? 0.959 -0.656 6.128 1.00 14.52 7 GLY A O 14
ATOM 6468 N N . ALA A 1 8 ? -0.048 0.330 4.347 1.00 41.25 8 ALA A N 14
ATOM 6469 C CA . ALA A 1 8 ? -1.061 -0.710 4.144 1.00 41.33 8 ALA A CA 14
ATOM 6470 C C . ALA A 1 8 ? -0.533 -1.851 3.275 1.00 20.42 8 ALA A C 14
ATOM 6471 O O . ALA A 1 8 ? 0.371 -1.653 2.457 1.00 14.42 8 ALA A O 14
ATOM 6478 N N . THR A 1 9 ? -1.113 -3.046 3.467 1.00 4.31 9 THR A N 14
ATOM 6479 C CA . THR A 1 9 ? -0.729 -4.250 2.717 1.00 11.24 9 THR A CA 14
ATOM 6480 C C . THR A 1 9 ? -1.317 -4.227 1.298 1.00 75.12 9 THR A C 14
ATOM 6481 O O . THR A 1 9 ? -2.531 -4.078 1.124 1.00 11.15 9 THR A O 14
ATOM 6492 N N . CYS A 1 10 ? -0.440 -4.376 0.297 1.00 41.21 10 CYS A N 14
ATOM 6493 C CA . CYS A 1 10 ? -0.845 -4.364 -1.112 1.00 73.21 10 CYS A CA 14
ATOM 6494 C C . CYS A 1 10 ? -1.027 -5.782 -1.652 1.00 11.41 10 CYS A C 14
ATOM 6495 O O . CYS A 1 10 ? -0.395 -6.726 -1.166 1.00 45.43 10 CYS A O 14
ATOM 6502 N N . GLY A 1 11 ? -1.897 -5.915 -2.662 1.00 44.13 11 GLY A N 14
ATOM 6503 C CA . GLY A 1 11 ? -2.165 -7.210 -3.274 1.00 65.43 11 GLY A CA 14
ATOM 6504 C C . GLY A 1 11 ? -3.249 -7.139 -4.335 1.00 60.04 11 GLY A C 14
ATOM 6505 O O . GLY A 1 11 ? -3.444 -6.091 -4.958 1.00 2.13 11 GLY A O 14
ATOM 6509 N N . LYS A 1 12 ? -3.949 -8.261 -4.536 1.00 30.11 12 LYS A N 14
ATOM 6510 C CA . LYS A 1 12 ? -5.026 -8.345 -5.529 1.00 32.41 12 LYS A CA 14
ATOM 6511 C C . LYS A 1 12 ? -6.402 -8.246 -4.864 1.00 65.05 12 LYS A C 14
ATOM 6512 O O . LYS A 1 12 ? -7.280 -7.529 -5.352 1.00 21.02 12 LYS A O 14
ATOM 6531 N N . LEU A 1 13 ? -6.577 -8.972 -3.750 1.00 73.20 13 LEU A N 14
ATOM 6532 C CA . LEU A 1 13 ? -7.841 -8.974 -3.003 1.00 72.22 13 LEU A CA 14
ATOM 6533 C C . LEU A 1 13 ? -7.824 -7.936 -1.869 1.00 63.51 13 LEU A C 14
ATOM 6534 O O . LEU A 1 13 ? -8.804 -7.797 -1.126 1.00 51.15 13 LEU A O 14
ATOM 6550 N N . ARG A 1 14 ? -6.708 -7.206 -1.756 1.00 31.32 14 ARG A N 14
ATOM 6551 C CA . ARG A 1 14 ? -6.532 -6.179 -0.724 1.00 10.42 14 ARG A CA 14
ATOM 6552 C C . ARG A 1 14 ? -6.960 -4.797 -1.237 1.00 31.35 14 ARG A C 14
ATOM 6553 O O . ARG A 1 14 ? -7.267 -4.636 -2.423 1.00 1.13 14 ARG A O 14
ATOM 6574 N N . LEU A 1 15 ? -6.975 -3.801 -0.332 1.00 51.52 15 LEU A N 14
ATOM 6575 C CA . LEU A 1 15 ? -7.369 -2.424 -0.668 1.00 12.23 15 LEU A CA 14
ATOM 6576 C C . LEU A 1 15 ? -6.305 -1.717 -1.519 1.00 74.35 15 LEU A C 14
ATOM 6577 O O . LEU A 1 15 ? -5.136 -2.114 -1.517 1.00 4.44 15 LEU A O 14
ATOM 6593 N N . TYR A 1 16 ? -6.729 -0.666 -2.241 1.00 71.42 16 TYR A N 14
ATOM 6594 C CA . TYR A 1 16 ? -5.838 0.115 -3.111 1.00 4.33 16 TYR A CA 14
ATOM 6595 C C . TYR A 1 16 ? -4.932 1.050 -2.304 1.00 71.42 16 TYR A C 14
ATOM 6596 O O . TYR A 1 16 ? -5.285 1.466 -1.195 1.00 14.50 16 TYR A O 14
ATOM 6614 N N . CYS A 1 17 ? -3.769 1.369 -2.880 1.00 3.12 17 CYS A N 14
ATOM 6615 C CA . CYS A 1 17 ? -2.785 2.241 -2.238 1.00 31.44 17 CYS A CA 14
ATOM 6616 C C . CYS A 1 17 ? -2.892 3.679 -2.740 1.00 31.34 17 CYS A C 14
ATOM 6617 O O . CYS A 1 17 ? -3.070 3.915 -3.939 1.00 62.45 17 CYS A O 14
ATOM 6624 N N . CYS A 1 18 ? -2.781 4.630 -1.804 1.00 3.34 18 CYS A N 14
ATOM 6625 C CA . CYS A 1 18 ? -2.857 6.064 -2.115 1.00 33.31 18 CYS A CA 14
ATOM 6626 C C . CYS A 1 18 ? -1.493 6.635 -2.527 1.00 2.12 18 CYS A C 14
ATOM 6627 O O . CYS A 1 18 ? -1.428 7.700 -3.149 1.00 64.54 18 CYS A O 14
ATOM 6634 N N . SER A 1 19 ? -0.412 5.919 -2.178 1.00 34.14 19 SER A N 14
ATOM 6635 C CA . SER A 1 19 ? 0.954 6.350 -2.501 1.00 11.22 19 SER A CA 14
ATOM 6636 C C . SER A 1 19 ? 1.386 5.888 -3.898 1.00 73.13 19 SER A C 14
ATOM 6637 O O . SER A 1 19 ? 2.212 6.543 -4.542 1.00 62.25 19 SER A O 14
ATOM 6645 N N . GLY A 1 20 ? 0.821 4.762 -4.355 1.00 33.44 20 GLY A N 14
ATOM 6646 C CA . GLY A 1 20 ? 1.147 4.230 -5.673 1.00 1.41 20 GLY A CA 14
ATOM 6647 C C . GLY A 1 20 ? 2.256 3.189 -5.648 1.00 5.30 20 GLY A C 14
ATOM 6648 O O . GLY A 1 20 ? 2.185 2.192 -6.371 1.00 74.21 20 GLY A O 14
ATOM 6652 N N . PHE A 1 21 ? 3.280 3.425 -4.813 1.00 3.21 21 PHE A N 14
ATOM 6653 C CA . PHE A 1 21 ? 4.418 2.510 -4.699 1.00 43.15 21 PHE A CA 14
ATOM 6654 C C . PHE A 1 21 ? 4.203 1.474 -3.588 1.00 30.54 21 PHE A C 14
ATOM 6655 O O . PHE A 1 21 ? 4.095 1.820 -2.403 1.00 2.11 21 PHE A O 14
ATOM 6672 N N . CYS A 1 22 ? 4.147 0.206 -4.002 1.00 22.54 22 CYS A N 14
ATOM 6673 C CA . CYS A 1 22 ? 3.978 -0.914 -3.082 1.00 64.51 22 CYS A CA 14
ATOM 6674 C C . CYS A 1 22 ? 5.227 -1.790 -3.092 1.00 23.22 22 CYS A C 14
ATOM 6675 O O . CYS A 1 22 ? 5.614 -2.322 -4.138 1.00 14.44 22 CYS A O 14
ATOM 6682 N N . ASP A 1 23 ? 5.859 -1.925 -1.919 1.00 24.21 23 ASP A N 14
ATOM 6683 C CA . ASP A 1 23 ? 7.070 -2.738 -1.771 1.00 25.34 23 ASP A CA 14
ATOM 6684 C C . ASP A 1 23 ? 6.716 -4.215 -1.606 1.00 4.22 23 ASP A C 14
ATOM 6685 O O . ASP A 1 23 ? 5.899 -4.573 -0.748 1.00 52.44 23 ASP A O 14
ATOM 6694 N N . SER A 1 24 ? 7.344 -5.058 -2.441 1.00 53.54 24 SER A N 14
ATOM 6695 C CA . SER A 1 24 ? 7.113 -6.508 -2.432 1.00 51.03 24 SER A CA 14
ATOM 6696 C C . SER A 1 24 ? 7.961 -7.228 -1.373 1.00 13.32 24 SER A C 14
ATOM 6697 O O . SER A 1 24 ? 7.756 -8.418 -1.116 1.00 45.11 24 SER A O 14
ATOM 6705 N N . TYR A 1 25 ? 8.906 -6.496 -0.758 1.00 21.12 25 TYR A N 14
ATOM 6706 C CA . TYR A 1 25 ? 9.783 -7.053 0.285 1.00 10.12 25 TYR A CA 14
ATOM 6707 C C . TYR A 1 25 ? 9.014 -7.267 1.597 1.00 24.33 25 TYR A C 14
ATOM 6708 O O . TYR A 1 25 ? 9.412 -8.081 2.434 1.00 24.45 25 TYR A O 14
ATOM 6726 N N . THR A 1 26 ? 7.913 -6.524 1.749 1.00 11.24 26 THR A N 14
ATOM 6727 C CA . THR A 1 26 ? 7.056 -6.608 2.935 1.00 32.41 26 THR A CA 14
ATOM 6728 C C . THR A 1 26 ? 5.571 -6.545 2.551 1.00 23.30 26 THR A C 14
ATOM 6729 O O . THR A 1 26 ? 4.694 -6.629 3.418 1.00 40.32 26 THR A O 14
ATOM 6740 N N . LYS A 1 27 ? 5.298 -6.405 1.231 1.00 71.41 27 LYS A N 14
ATOM 6741 C CA . LYS A 1 27 ? 3.924 -6.317 0.675 1.00 54.01 27 LYS A CA 14
ATOM 6742 C C . LYS A 1 27 ? 3.135 -5.152 1.301 1.00 11.01 27 LYS A C 14
ATOM 6743 O O . LYS A 1 27 ? 1.969 -5.297 1.688 1.00 33.34 27 LYS A O 14
ATOM 6762 N N . THR A 1 28 ? 3.786 -3.983 1.372 1.00 41.41 28 THR A N 14
ATOM 6763 C CA . THR A 1 28 ? 3.174 -2.785 1.964 1.00 21.45 28 THR A CA 14
ATOM 6764 C C . THR A 1 28 ? 3.528 -1.519 1.186 1.00 54.24 28 THR A C 14
ATOM 6765 O O . THR A 1 28 ? 4.467 -1.514 0.387 1.00 70.24 28 THR A O 14
ATOM 6776 N N . CYS A 1 29 ? 2.764 -0.444 1.438 1.00 61.11 29 CYS A N 14
ATOM 6777 C CA . CYS A 1 29 ? 2.972 0.852 0.777 1.00 54.34 29 CYS A CA 14
ATOM 6778 C C . CYS A 1 29 ? 4.158 1.610 1.371 1.00 73.51 29 CYS A C 14
ATOM 6779 O O . CYS A 1 29 ? 4.287 1.724 2.593 1.00 11.12 29 CYS A O 14
ATOM 6786 N N . LYS A 1 30 ? 5.017 2.125 0.481 1.00 13.42 30 LYS A N 14
ATOM 6787 C CA . LYS A 1 30 ? 6.208 2.880 0.883 1.00 71.31 30 LYS A CA 14
ATOM 6788 C C . LYS A 1 30 ? 6.379 4.131 0.020 1.00 12.21 30 LYS A C 14
ATOM 6789 O O . LYS A 1 30 ? 5.791 4.233 -1.061 1.00 42.31 30 LYS A O 14
ATOM 6808 N N . ASP A 1 31 ? 7.187 5.082 0.513 1.00 55.23 31 ASP A N 14
ATOM 6809 C CA . ASP A 1 31 ? 7.453 6.334 -0.201 1.00 62.43 31 ASP A CA 14
ATOM 6810 C C . ASP A 1 31 ? 8.644 6.183 -1.146 1.00 52.42 31 ASP A C 14
ATOM 6811 O O . ASP A 1 31 ? 9.616 5.495 -0.822 1.00 23.21 31 ASP A O 14
ATOM 6820 N N . LYS A 1 32 ? 8.554 6.830 -2.313 1.00 24.02 32 LYS A N 14
ATOM 6821 C CA . LYS A 1 32 ? 9.615 6.777 -3.322 1.00 3.44 32 LYS A CA 14
ATOM 6822 C C . LYS A 1 32 ? 10.568 7.972 -3.184 1.00 5.43 32 LYS A C 14
ATOM 6823 O O . LYS A 1 32 ? 11.786 7.814 -3.296 1.00 63.51 32 LYS A O 14
ATOM 6842 N N . SER A 1 33 ? 9.998 9.159 -2.939 1.00 60.31 33 SER A N 14
ATOM 6843 C CA . SER A 1 33 ? 10.781 10.384 -2.783 1.00 72.25 33 SER A CA 14
ATOM 6844 C C . SER A 1 33 ? 10.963 10.730 -1.308 1.00 31.21 33 SER A C 14
ATOM 6845 O O . SER A 1 33 ? 10.020 10.620 -0.518 1.00 43.43 33 SER A O 14
ATOM 6853 N N . SER A 1 34 ? 12.182 11.146 -0.951 1.00 65.25 34 SER A N 14
ATOM 6854 C CA . SER A 1 34 ? 12.510 11.512 0.427 1.00 23.02 34 SER A CA 14
ATOM 6855 C C . SER A 1 34 ? 12.509 13.026 0.603 1.00 14.15 34 SER A C 14
ATOM 6856 O O . SER A 1 34 ? 12.886 13.764 -0.312 1.00 55.33 34 SER A O 14
ATOM 6864 N N . ALA A 1 35 ? 12.082 13.477 1.787 1.00 32.00 35 ALA A N 14
ATOM 6865 C CA . ALA A 1 35 ? 12.023 14.902 2.106 1.00 62.42 35 ALA A CA 14
ATOM 6866 C C . ALA A 1 35 ? 12.795 15.211 3.387 1.00 42.51 35 ALA A C 14
ATOM 6867 O O . ALA A 1 35 ? 12.434 14.660 4.450 1.00 44.40 35 ALA A O 14
ATOM 6875 N N . GLY A 1 1 ? -13.765 5.443 -4.377 1.00 61.40 1 GLY A N 15
ATOM 6876 C CA . GLY A 1 1 ? -14.067 4.688 -3.130 1.00 64.33 1 GLY A CA 15
ATOM 6877 C C . GLY A 1 1 ? -13.130 5.044 -1.994 1.00 44.51 1 GLY A C 15
ATOM 6878 O O . GLY A 1 1 ? -12.812 6.220 -1.793 1.00 21.11 1 GLY A O 15
ATOM 6884 N N . TRP A 1 2 ? -12.691 4.021 -1.252 1.00 44.01 2 TRP A N 15
ATOM 6885 C CA . TRP A 1 2 ? -11.779 4.208 -0.120 1.00 61.41 2 TRP A CA 15
ATOM 6886 C C . TRP A 1 2 ? -10.332 3.969 -0.541 1.00 42.22 2 TRP A C 15
ATOM 6887 O O . TRP A 1 2 ? -10.059 3.100 -1.374 1.00 0.45 2 TRP A O 15
ATOM 6908 N N . CYS A 1 3 ? -9.415 4.750 0.039 1.00 62.13 3 CYS A N 15
ATOM 6909 C CA . CYS A 1 3 ? -7.990 4.632 -0.264 1.00 3.54 3 CYS A CA 15
ATOM 6910 C C . CYS A 1 3 ? -7.218 4.128 0.953 1.00 31.15 3 CYS A C 15
ATOM 6911 O O . CYS A 1 3 ? -7.576 4.435 2.094 1.00 1.24 3 CYS A O 15
ATOM 6918 N N . GLY A 1 4 ? -6.157 3.354 0.692 1.00 53.21 4 GLY A N 15
ATOM 6919 C CA . GLY A 1 4 ? -5.334 2.795 1.758 1.00 71.13 4 GLY A CA 15
ATOM 6920 C C . GLY A 1 4 ? -4.184 3.704 2.153 1.00 23.32 4 GLY A C 15
ATOM 6921 O O . GLY A 1 4 ? -3.508 4.269 1.289 1.00 73.01 4 GLY A O 15
ATOM 6925 N N . ASP A 1 5 ? -3.966 3.830 3.467 1.00 13.40 5 ASP A N 15
ATOM 6926 C CA . ASP A 1 5 ? -2.897 4.671 4.018 1.00 21.21 5 ASP A CA 15
ATOM 6927 C C . ASP A 1 5 ? -1.556 3.917 4.057 1.00 50.42 5 ASP A C 15
ATOM 6928 O O . ASP A 1 5 ? -1.557 2.682 4.106 1.00 11.14 5 ASP A O 15
ATOM 6952 N N . GLY A 1 7 ? 1.564 1.827 4.963 1.00 11.24 7 GLY A N 15
ATOM 6953 C CA . GLY A 1 7 ? 1.756 0.810 5.989 1.00 24.33 7 GLY A CA 15
ATOM 6954 C C . GLY A 1 7 ? 0.770 -0.341 5.857 1.00 21.51 7 GLY A C 15
ATOM 6955 O O . GLY A 1 7 ? 0.681 -1.191 6.747 1.00 14.52 7 GLY A O 15
ATOM 6959 N N . ALA A 1 8 ? 0.030 -0.359 4.737 1.00 41.25 8 ALA A N 15
ATOM 6960 C CA . ALA A 1 8 ? -0.959 -1.399 4.457 1.00 41.33 8 ALA A CA 15
ATOM 6961 C C . ALA A 1 8 ? -0.347 -2.522 3.621 1.00 20.42 8 ALA A C 15
ATOM 6962 O O . ALA A 1 8 ? 0.604 -2.292 2.868 1.00 14.42 8 ALA A O 15
ATOM 6969 N N . THR A 1 9 ? -0.906 -3.733 3.754 1.00 4.31 9 THR A N 15
ATOM 6970 C CA . THR A 1 9 ? -0.418 -4.913 3.021 1.00 11.24 9 THR A CA 15
ATOM 6971 C C . THR A 1 9 ? -0.853 -4.876 1.550 1.00 75.12 9 THR A C 15
ATOM 6972 O O . THR A 1 9 ? -2.049 -4.820 1.249 1.00 11.15 9 THR A O 15
ATOM 6983 N N . CYS A 1 10 ? 0.137 -4.906 0.652 1.00 41.21 10 CYS A N 15
ATOM 6984 C CA . CYS A 1 10 ? -0.114 -4.878 -0.789 1.00 73.21 10 CYS A CA 15
ATOM 6985 C C . CYS A 1 10 ? 0.117 -6.254 -1.405 1.00 11.41 10 CYS A C 15
ATOM 6986 O O . CYS A 1 10 ? 1.164 -6.872 -1.188 1.00 45.43 10 CYS A O 15
ATOM 6993 N N . GLY A 1 11 ? -0.874 -6.725 -2.169 1.00 44.13 11 GLY A N 15
ATOM 6994 C CA . GLY A 1 11 ? -0.785 -8.027 -2.815 1.00 65.43 11 GLY A CA 15
ATOM 6995 C C . GLY A 1 11 ? -2.112 -8.485 -3.392 1.00 60.04 11 GLY A C 15
ATOM 6996 O O . GLY A 1 11 ? -2.172 -8.931 -4.541 1.00 2.13 11 GLY A O 15
ATOM 7000 N N . LYS A 1 12 ? -3.174 -8.371 -2.586 1.00 30.11 12 LYS A N 15
ATOM 7001 C CA . LYS A 1 12 ? -4.524 -8.768 -3.000 1.00 32.41 12 LYS A CA 15
ATOM 7002 C C . LYS A 1 12 ? -5.290 -7.577 -3.575 1.00 65.05 12 LYS A C 15
ATOM 7003 O O . LYS A 1 12 ? -5.021 -6.427 -3.214 1.00 21.02 12 LYS A O 15
ATOM 7022 N N . LEU A 1 13 ? -6.245 -7.867 -4.468 1.00 73.20 13 LEU A N 15
ATOM 7023 C CA . LEU A 1 13 ? -7.057 -6.828 -5.103 1.00 72.22 13 LEU A CA 15
ATOM 7024 C C . LEU A 1 13 ? -8.360 -6.603 -4.321 1.00 63.51 13 LEU A C 15
ATOM 7025 O O . LEU A 1 13 ? -9.355 -7.314 -4.515 1.00 51.15 13 LEU A O 15
ATOM 7041 N N . ARG A 1 14 ? -8.325 -5.618 -3.414 1.00 31.32 14 ARG A N 15
ATOM 7042 C CA . ARG A 1 14 ? -9.482 -5.262 -2.583 1.00 10.42 14 ARG A CA 15
ATOM 7043 C C . ARG A 1 14 ? -9.532 -3.753 -2.335 1.00 31.35 14 ARG A C 15
ATOM 7044 O O . ARG A 1 14 ? -10.601 -3.142 -2.419 1.00 1.13 14 ARG A O 15
ATOM 7065 N N . LEU A 1 15 ? -8.367 -3.166 -2.031 1.00 51.52 15 LEU A N 15
ATOM 7066 C CA . LEU A 1 15 ? -8.257 -1.730 -1.768 1.00 12.23 15 LEU A CA 15
ATOM 7067 C C . LEU A 1 15 ? -7.121 -1.116 -2.582 1.00 74.35 15 LEU A C 15
ATOM 7068 O O . LEU A 1 15 ? -6.122 -1.785 -2.868 1.00 4.44 15 LEU A O 15
ATOM 7084 N N . TYR A 1 16 ? -7.285 0.159 -2.950 1.00 71.42 16 TYR A N 15
ATOM 7085 C CA . TYR A 1 16 ? -6.281 0.887 -3.731 1.00 4.33 16 TYR A CA 15
ATOM 7086 C C . TYR A 1 16 ? -5.323 1.650 -2.811 1.00 71.42 16 TYR A C 15
ATOM 7087 O O . TYR A 1 16 ? -5.693 2.033 -1.698 1.00 14.50 16 TYR A O 15
ATOM 7105 N N . CYS A 1 17 ? -4.095 1.862 -3.295 1.00 3.12 17 CYS A N 15
ATOM 7106 C CA . CYS A 1 17 ? -3.061 2.574 -2.539 1.00 31.44 17 CYS A CA 15
ATOM 7107 C C . CYS A 1 17 ? -3.008 4.050 -2.922 1.00 31.34 17 CYS A C 15
ATOM 7108 O O . CYS A 1 17 ? -3.115 4.396 -4.102 1.00 62.45 17 CYS A O 15
ATOM 7115 N N . CYS A 1 18 ? -2.843 4.911 -1.908 1.00 3.34 18 CYS A N 15
ATOM 7116 C CA . CYS A 1 18 ? -2.776 6.367 -2.103 1.00 33.31 18 CYS A CA 15
ATOM 7117 C C . CYS A 1 18 ? -1.436 6.813 -2.703 1.00 2.12 18 CYS A C 15
ATOM 7118 O O . CYS A 1 18 ? -1.374 7.834 -3.395 1.00 64.54 18 CYS A O 15
ATOM 7125 N N . SER A 1 19 ? -0.372 6.041 -2.433 1.00 34.14 19 SER A N 15
ATOM 7126 C CA . SER A 1 19 ? 0.969 6.352 -2.941 1.00 11.22 19 SER A CA 15
ATOM 7127 C C . SER A 1 19 ? 1.257 5.642 -4.269 1.00 73.13 19 SER A C 15
ATOM 7128 O O . SER A 1 19 ? 2.033 6.144 -5.087 1.00 62.25 19 SER A O 15
ATOM 7136 N N . GLY A 1 20 ? 0.627 4.473 -4.473 1.00 33.44 20 GLY A N 15
ATOM 7137 C CA . GLY A 1 20 ? 0.813 3.709 -5.705 1.00 1.41 20 GLY A CA 15
ATOM 7138 C C . GLY A 1 20 ? 2.022 2.780 -5.677 1.00 5.30 20 GLY A C 15
ATOM 7139 O O . GLY A 1 20 ? 2.087 1.829 -6.461 1.00 74.21 20 GLY A O 15
ATOM 7143 N N . PHE A 1 21 ? 2.975 3.057 -4.776 1.00 3.21 21 PHE A N 15
ATOM 7144 C CA . PHE A 1 21 ? 4.194 2.252 -4.650 1.00 43.15 21 PHE A CA 15
ATOM 7145 C C . PHE A 1 21 ? 4.010 1.112 -3.641 1.00 30.54 21 PHE A C 15
ATOM 7146 O O . PHE A 1 21 ? 3.690 1.345 -2.470 1.00 2.11 21 PHE A O 15
ATOM 7163 N N . CYS A 1 22 ? 4.228 -0.116 -4.123 1.00 22.54 22 CYS A N 15
ATOM 7164 C CA . CYS A 1 22 ? 4.114 -1.316 -3.298 1.00 64.51 22 CYS A CA 15
ATOM 7165 C C . CYS A 1 22 ? 5.475 -1.988 -3.138 1.00 23.22 22 CYS A C 15
ATOM 7166 O O . CYS A 1 22 ? 6.117 -2.355 -4.129 1.00 14.44 22 CYS A O 15
ATOM 7173 N N . ASP A 1 23 ? 5.909 -2.134 -1.881 1.00 24.21 23 ASP A N 15
ATOM 7174 C CA . ASP A 1 23 ? 7.190 -2.764 -1.560 1.00 25.34 23 ASP A CA 15
ATOM 7175 C C . ASP A 1 23 ? 7.018 -4.270 -1.354 1.00 4.22 23 ASP A C 15
ATOM 7176 O O . ASP A 1 23 ? 6.227 -4.704 -0.503 1.00 52.44 23 ASP A O 15
ATOM 7185 N N . SER A 1 24 ? 7.767 -5.052 -2.146 1.00 53.54 24 SER A N 15
ATOM 7186 C CA . SER A 1 24 ? 7.717 -6.519 -2.091 1.00 51.03 24 SER A CA 15
ATOM 7187 C C . SER A 1 24 ? 8.661 -7.096 -1.027 1.00 13.32 24 SER A C 15
ATOM 7188 O O . SER A 1 24 ? 8.632 -8.301 -0.756 1.00 45.11 24 SER A O 15
ATOM 7196 N N . TYR A 1 25 ? 9.490 -6.228 -0.421 1.00 21.12 25 TYR A N 15
ATOM 7197 C CA . TYR A 1 25 ? 10.441 -6.641 0.623 1.00 10.12 25 TYR A CA 15
ATOM 7198 C C . TYR A 1 25 ? 9.724 -6.896 1.958 1.00 24.33 25 TYR A C 15
ATOM 7199 O O . TYR A 1 25 ? 10.240 -7.610 2.821 1.00 24.45 25 TYR A O 15
ATOM 7217 N N . THR A 1 26 ? 8.535 -6.299 2.103 1.00 11.24 26 THR A N 15
ATOM 7218 C CA . THR A 1 26 ? 7.720 -6.445 3.312 1.00 32.41 26 THR A CA 15
ATOM 7219 C C . THR A 1 26 ? 6.235 -6.613 2.965 1.00 23.30 26 THR A C 15
ATOM 7220 O O . THR A 1 26 ? 5.394 -6.756 3.858 1.00 40.32 26 THR A O 15
ATOM 7231 N N . LYS A 1 27 ? 5.921 -6.606 1.646 1.00 71.41 27 LYS A N 15
ATOM 7232 C CA . LYS A 1 27 ? 4.539 -6.750 1.125 1.00 54.01 27 LYS A CA 15
ATOM 7233 C C . LYS A 1 27 ? 3.610 -5.648 1.671 1.00 11.01 27 LYS A C 15
ATOM 7234 O O . LYS A 1 27 ? 2.475 -5.911 2.091 1.00 33.34 27 LYS A O 15
ATOM 7253 N N . THR A 1 28 ? 4.108 -4.407 1.634 1.00 41.41 28 THR A N 15
ATOM 7254 C CA . THR A 1 28 ? 3.357 -3.248 2.130 1.00 21.45 28 THR A CA 15
ATOM 7255 C C . THR A 1 28 ? 3.542 -2.036 1.221 1.00 54.24 28 THR A C 15
ATOM 7256 O O . THR A 1 28 ? 4.505 -1.972 0.452 1.00 70.24 28 THR A O 15
ATOM 7267 N N . CYS A 1 29 ? 2.615 -1.070 1.324 1.00 61.11 29 CYS A N 15
ATOM 7268 C CA . CYS A 1 29 ? 2.664 0.150 0.514 1.00 54.34 29 CYS A CA 15
ATOM 7269 C C . CYS A 1 29 ? 3.540 1.216 1.167 1.00 73.51 29 CYS A C 15
ATOM 7270 O O . CYS A 1 29 ? 3.395 1.509 2.358 1.00 11.12 29 CYS A O 15
ATOM 7277 N N . LYS A 1 30 ? 4.447 1.784 0.367 1.00 13.42 30 LYS A N 15
ATOM 7278 C CA . LYS A 1 30 ? 5.378 2.814 0.839 1.00 71.31 30 LYS A CA 15
ATOM 7279 C C . LYS A 1 30 ? 5.390 4.020 -0.102 1.00 12.21 30 LYS A C 15
ATOM 7280 O O . LYS A 1 30 ? 4.927 3.932 -1.244 1.00 42.31 30 LYS A O 15
ATOM 7299 N N . ASP A 1 31 ? 5.913 5.150 0.397 1.00 55.23 31 ASP A N 15
ATOM 7300 C CA . ASP A 1 31 ? 6.013 6.383 -0.389 1.00 62.43 31 ASP A CA 15
ATOM 7301 C C . ASP A 1 31 ? 7.340 6.430 -1.150 1.00 52.42 31 ASP A C 15
ATOM 7302 O O . ASP A 1 31 ? 8.411 6.306 -0.548 1.00 23.21 31 ASP A O 15
ATOM 7311 N N . LYS A 1 32 ? 7.254 6.605 -2.474 1.00 24.02 32 LYS A N 15
ATOM 7312 C CA . LYS A 1 32 ? 8.443 6.666 -3.335 1.00 3.44 32 LYS A CA 15
ATOM 7313 C C . LYS A 1 32 ? 8.922 8.111 -3.533 1.00 5.43 32 LYS A C 15
ATOM 7314 O O . LYS A 1 32 ? 10.120 8.391 -3.434 1.00 63.51 32 LYS A O 15
ATOM 7333 N N . SER A 1 33 ? 7.972 9.014 -3.812 1.00 60.31 33 SER A N 15
ATOM 7334 C CA . SER A 1 33 ? 8.279 10.428 -4.026 1.00 72.25 33 SER A CA 15
ATOM 7335 C C . SER A 1 33 ? 7.943 11.252 -2.787 1.00 31.21 33 SER A C 15
ATOM 7336 O O . SER A 1 33 ? 6.891 11.055 -2.170 1.00 43.43 33 SER A O 15
ATOM 7344 N N . SER A 1 34 ? 8.844 12.172 -2.436 1.00 65.25 34 SER A N 15
ATOM 7345 C CA . SER A 1 34 ? 8.663 13.039 -1.272 1.00 23.02 34 SER A CA 15
ATOM 7346 C C . SER A 1 34 ? 8.211 14.432 -1.698 1.00 14.15 34 SER A C 15
ATOM 7347 O O . SER A 1 34 ? 8.634 14.937 -2.741 1.00 55.33 34 SER A O 15
ATOM 7355 N N . ALA A 1 35 ? 7.348 15.041 -0.878 1.00 32.00 35 ALA A N 15
ATOM 7356 C CA . ALA A 1 35 ? 6.823 16.378 -1.149 1.00 62.42 35 ALA A CA 15
ATOM 7357 C C . ALA A 1 35 ? 7.071 17.316 0.031 1.00 42.51 35 ALA A C 15
ATOM 7358 O O . ALA A 1 35 ? 7.773 18.331 -0.161 1.00 44.40 35 ALA A O 15
ATOM 7366 N N . GLY A 1 1 ? -14.682 3.214 -3.832 1.00 61.40 1 GLY A N 16
ATOM 7367 C CA . GLY A 1 1 ? -13.220 3.377 -4.064 1.00 64.33 1 GLY A CA 16
ATOM 7368 C C . GLY A 1 1 ? -12.503 3.955 -2.860 1.00 44.51 1 GLY A C 16
ATOM 7369 O O . GLY A 1 1 ? -12.627 5.150 -2.574 1.00 21.11 1 GLY A O 16
ATOM 7375 N N . TRP A 1 2 ? -11.755 3.099 -2.156 1.00 44.01 2 TRP A N 16
ATOM 7376 C CA . TRP A 1 2 ? -11.002 3.510 -0.966 1.00 61.41 2 TRP A CA 16
ATOM 7377 C C . TRP A 1 2 ? -9.550 3.827 -1.315 1.00 42.22 2 TRP A C 16
ATOM 7378 O O . TRP A 1 2 ? -9.008 3.293 -2.287 1.00 0.45 2 TRP A O 16
ATOM 7399 N N . CYS A 1 3 ? -8.937 4.707 -0.518 1.00 62.13 3 CYS A N 16
ATOM 7400 C CA . CYS A 1 3 ? -7.542 5.092 -0.713 1.00 3.54 3 CYS A CA 16
ATOM 7401 C C . CYS A 1 3 ? -6.662 4.362 0.295 1.00 31.15 3 CYS A C 16
ATOM 7402 O O . CYS A 1 3 ? -6.910 4.423 1.505 1.00 1.24 3 CYS A O 16
ATOM 7409 N N . GLY A 1 4 ? -5.637 3.670 -0.213 1.00 53.21 4 GLY A N 16
ATOM 7410 C CA . GLY A 1 4 ? -4.729 2.909 0.639 1.00 71.13 4 GLY A CA 16
ATOM 7411 C C . GLY A 1 4 ? -3.647 3.764 1.279 1.00 23.32 4 GLY A C 16
ATOM 7412 O O . GLY A 1 4 ? -2.832 4.372 0.580 1.00 73.01 4 GLY A O 16
ATOM 7416 N N . ASP A 1 5 ? -3.654 3.799 2.616 1.00 13.40 5 ASP A N 16
ATOM 7417 C CA . ASP A 1 5 ? -2.684 4.574 3.395 1.00 21.21 5 ASP A CA 16
ATOM 7418 C C . ASP A 1 5 ? -1.474 3.708 3.788 1.00 50.42 5 ASP A C 16
ATOM 7419 O O . ASP A 1 5 ? -1.604 2.483 3.864 1.00 11.14 5 ASP A O 16
ATOM 7443 N N . GLY A 1 7 ? 1.146 1.423 5.544 1.00 11.24 7 GLY A N 16
ATOM 7444 C CA . GLY A 1 7 ? 1.003 0.467 6.634 1.00 24.33 7 GLY A CA 16
ATOM 7445 C C . GLY A 1 7 ? -0.007 -0.631 6.326 1.00 21.51 7 GLY A C 16
ATOM 7446 O O . GLY A 1 7 ? -0.348 -1.427 7.206 1.00 14.52 7 GLY A O 16
ATOM 7450 N N . ALA A 1 8 ? -0.479 -0.666 5.072 1.00 41.25 8 ALA A N 16
ATOM 7451 C CA . ALA A 1 8 ? -1.453 -1.661 4.624 1.00 41.33 8 ALA A CA 16
ATOM 7452 C C . ALA A 1 8 ? -0.767 -2.794 3.864 1.00 20.42 8 ALA A C 16
ATOM 7453 O O . ALA A 1 8 ? 0.299 -2.597 3.274 1.00 14.42 8 ALA A O 16
ATOM 7460 N N . THR A 1 9 ? -1.390 -3.980 3.884 1.00 4.31 9 THR A N 16
ATOM 7461 C CA . THR A 1 9 ? -0.853 -5.165 3.200 1.00 11.24 9 THR A CA 16
ATOM 7462 C C . THR A 1 9 ? -1.228 -5.158 1.714 1.00 75.12 9 THR A C 16
ATOM 7463 O O . THR A 1 9 ? -2.412 -5.157 1.363 1.00 11.15 9 THR A O 16
ATOM 7474 N N . CYS A 1 10 ? -0.202 -5.151 0.856 1.00 41.21 10 CYS A N 16
ATOM 7475 C CA . CYS A 1 10 ? -0.394 -5.140 -0.595 1.00 73.21 10 CYS A CA 16
ATOM 7476 C C . CYS A 1 10 ? -0.046 -6.503 -1.194 1.00 11.41 10 CYS A C 16
ATOM 7477 O O . CYS A 1 10 ? 1.106 -6.948 -1.122 1.00 45.43 10 CYS A O 16
ATOM 7484 N N . GLY A 1 11 ? -1.056 -7.163 -1.772 1.00 44.13 11 GLY A N 16
ATOM 7485 C CA . GLY A 1 11 ? -0.858 -8.472 -2.379 1.00 65.43 11 GLY A CA 16
ATOM 7486 C C . GLY A 1 11 ? -2.097 -9.348 -2.315 1.00 60.04 11 GLY A C 16
ATOM 7487 O O . GLY A 1 11 ? -2.507 -9.920 -3.330 1.00 2.13 11 GLY A O 16
ATOM 7491 N N . LYS A 1 12 ? -2.691 -9.451 -1.119 1.00 30.11 12 LYS A N 16
ATOM 7492 C CA . LYS A 1 12 ? -3.894 -10.267 -0.906 1.00 32.41 12 LYS A CA 16
ATOM 7493 C C . LYS A 1 12 ? -5.174 -9.448 -1.100 1.00 65.05 12 LYS A C 16
ATOM 7494 O O . LYS A 1 12 ? -6.141 -9.937 -1.691 1.00 21.02 12 LYS A O 16
ATOM 7513 N N . LEU A 1 13 ? -5.167 -8.204 -0.600 1.00 73.20 13 LEU A N 16
ATOM 7514 C CA . LEU A 1 13 ? -6.321 -7.308 -0.713 1.00 72.22 13 LEU A CA 16
ATOM 7515 C C . LEU A 1 13 ? -6.207 -6.426 -1.954 1.00 63.51 13 LEU A C 16
ATOM 7516 O O . LEU A 1 13 ? -5.101 -6.063 -2.365 1.00 51.15 13 LEU A O 16
ATOM 7532 N N . ARG A 1 14 ? -7.360 -6.090 -2.544 1.00 31.32 14 ARG A N 16
ATOM 7533 C CA . ARG A 1 14 ? -7.405 -5.253 -3.745 1.00 10.42 14 ARG A CA 16
ATOM 7534 C C . ARG A 1 14 ? -7.628 -3.779 -3.383 1.00 31.35 14 ARG A C 16
ATOM 7535 O O . ARG A 1 14 ? -8.765 -3.289 -3.351 1.00 1.13 14 ARG A O 16
ATOM 7556 N N . LEU A 1 15 ? -6.520 -3.089 -3.083 1.00 51.52 15 LEU A N 16
ATOM 7557 C CA . LEU A 1 15 ? -6.544 -1.668 -2.726 1.00 12.23 15 LEU A CA 16
ATOM 7558 C C . LEU A 1 15 ? -5.295 -0.971 -3.267 1.00 74.35 15 LEU A C 16
ATOM 7559 O O . LEU A 1 15 ? -4.194 -1.526 -3.217 1.00 4.44 15 LEU A O 16
ATOM 7575 N N . TYR A 1 16 ? -5.487 0.247 -3.782 1.00 71.42 16 TYR A N 16
ATOM 7576 C CA . TYR A 1 16 ? -4.394 1.041 -4.346 1.00 4.33 16 TYR A CA 16
ATOM 7577 C C . TYR A 1 16 ? -3.813 2.000 -3.306 1.00 71.42 16 TYR A C 16
ATOM 7578 O O . TYR A 1 16 ? -4.483 2.355 -2.334 1.00 14.50 16 TYR A O 16
ATOM 7596 N N . CYS A 1 17 ? -2.557 2.410 -3.531 1.00 3.12 17 CYS A N 16
ATOM 7597 C CA . CYS A 1 17 ? -1.849 3.331 -2.636 1.00 31.44 17 CYS A CA 16
ATOM 7598 C C . CYS A 1 17 ? -2.188 4.789 -2.942 1.00 31.34 17 CYS A C 16
ATOM 7599 O O . CYS A 1 17 ? -2.276 5.181 -4.109 1.00 62.45 17 CYS A O 16
ATOM 7606 N N . CYS A 1 18 ? -2.376 5.582 -1.874 1.00 3.34 18 CYS A N 16
ATOM 7607 C CA . CYS A 1 18 ? -2.704 7.014 -1.988 1.00 33.31 18 CYS A CA 16
ATOM 7608 C C . CYS A 1 18 ? -1.612 7.797 -2.731 1.00 2.12 18 CYS A C 16
ATOM 7609 O O . CYS A 1 18 ? -1.905 8.779 -3.420 1.00 64.54 18 CYS A O 16
ATOM 7616 N N . SER A 1 19 ? -0.359 7.348 -2.578 1.00 34.14 19 SER A N 16
ATOM 7617 C CA . SER A 1 19 ? 0.788 7.979 -3.234 1.00 11.22 19 SER A CA 16
ATOM 7618 C C . SER A 1 19 ? 1.155 7.245 -4.530 1.00 73.13 19 SER A C 16
ATOM 7619 O O . SER A 1 19 ? 1.696 7.851 -5.461 1.00 62.25 19 SER A O 16
ATOM 7627 N N . GLY A 1 20 ? 0.853 5.939 -4.573 1.00 33.44 20 GLY A N 16
ATOM 7628 C CA . GLY A 1 20 ? 1.136 5.128 -5.749 1.00 1.41 20 GLY A CA 16
ATOM 7629 C C . GLY A 1 20 ? 2.389 4.280 -5.608 1.00 5.30 20 GLY A C 16
ATOM 7630 O O . GLY A 1 20 ? 3.207 4.230 -6.532 1.00 74.21 20 GLY A O 16
ATOM 7634 N N . PHE A 1 21 ? 2.541 3.613 -4.453 1.00 3.21 21 PHE A N 16
ATOM 7635 C CA . PHE A 1 21 ? 3.705 2.753 -4.197 1.00 43.15 21 PHE A CA 16
ATOM 7636 C C . PHE A 1 21 ? 3.315 1.507 -3.387 1.00 30.54 21 PHE A C 16
ATOM 7637 O O . PHE A 1 21 ? 2.943 1.601 -2.207 1.00 2.11 21 PHE A O 16
ATOM 7654 N N . CYS A 1 22 ? 3.433 0.345 -4.036 1.00 22.54 22 CYS A N 16
ATOM 7655 C CA . CYS A 1 22 ? 3.149 -0.940 -3.403 1.00 64.51 22 CYS A CA 16
ATOM 7656 C C . CYS A 1 22 ? 4.431 -1.774 -3.324 1.00 23.22 22 CYS A C 16
ATOM 7657 O O . CYS A 1 22 ? 4.959 -2.215 -4.352 1.00 14.44 22 CYS A O 16
ATOM 7664 N N . ASP A 1 23 ? 4.934 -1.972 -2.096 1.00 24.21 23 ASP A N 16
ATOM 7665 C CA . ASP A 1 23 ? 6.158 -2.753 -1.862 1.00 25.34 23 ASP A CA 16
ATOM 7666 C C . ASP A 1 23 ? 5.873 -4.257 -1.946 1.00 4.22 23 ASP A C 16
ATOM 7667 O O . ASP A 1 23 ? 5.068 -4.791 -1.170 1.00 52.44 23 ASP A O 16
ATOM 7676 N N . SER A 1 24 ? 6.550 -4.922 -2.894 1.00 53.54 24 SER A N 16
ATOM 7677 C CA . SER A 1 24 ? 6.375 -6.361 -3.137 1.00 51.03 24 SER A CA 16
ATOM 7678 C C . SER A 1 24 ? 7.229 -7.234 -2.212 1.00 13.32 24 SER A C 16
ATOM 7679 O O . SER A 1 24 ? 6.790 -8.314 -1.804 1.00 45.11 24 SER A O 16
ATOM 7687 N N . TYR A 1 25 ? 8.447 -6.768 -1.882 1.00 21.12 25 TYR A N 16
ATOM 7688 C CA . TYR A 1 25 ? 9.365 -7.524 -1.002 1.00 10.12 25 TYR A CA 16
ATOM 7689 C C . TYR A 1 25 ? 8.823 -7.601 0.428 1.00 24.33 25 TYR A C 16
ATOM 7690 O O . TYR A 1 25 ? 8.961 -8.630 1.098 1.00 24.45 25 TYR A O 16
ATOM 7708 N N . THR A 1 26 ? 8.208 -6.503 0.876 1.00 11.24 26 THR A N 16
ATOM 7709 C CA . THR A 1 26 ? 7.628 -6.418 2.218 1.00 32.41 26 THR A CA 16
ATOM 7710 C C . THR A 1 26 ? 6.117 -6.677 2.185 1.00 23.30 26 THR A C 16
ATOM 7711 O O . THR A 1 26 ? 5.487 -6.846 3.234 1.00 40.32 26 THR A O 16
ATOM 7722 N N . LYS A 1 27 ? 5.540 -6.704 0.959 1.00 71.41 27 LYS A N 16
ATOM 7723 C CA . LYS A 1 27 ? 4.091 -6.940 0.729 1.00 54.01 27 LYS A CA 16
ATOM 7724 C C . LYS A 1 27 ? 3.218 -5.913 1.477 1.00 11.01 27 LYS A C 16
ATOM 7725 O O . LYS A 1 27 ? 2.187 -6.256 2.072 1.00 33.34 27 LYS A O 16
ATOM 7744 N N . THR A 1 28 ? 3.638 -4.642 1.414 1.00 41.41 28 THR A N 16
ATOM 7745 C CA . THR A 1 28 ? 2.927 -3.547 2.087 1.00 21.45 28 THR A CA 16
ATOM 7746 C C . THR A 1 28 ? 2.995 -2.254 1.275 1.00 54.24 28 THR A C 16
ATOM 7747 O O . THR A 1 28 ? 3.857 -2.103 0.408 1.00 70.24 28 THR A O 16
ATOM 7758 N N . CYS A 1 29 ? 2.076 -1.325 1.574 1.00 61.11 29 CYS A N 16
ATOM 7759 C CA . CYS A 1 29 ? 2.013 -0.028 0.894 1.00 54.34 29 CYS A CA 16
ATOM 7760 C C . CYS A 1 29 ? 2.912 0.997 1.583 1.00 73.51 29 CYS A C 16
ATOM 7761 O O . CYS A 1 29 ? 2.869 1.142 2.808 1.00 11.12 29 CYS A O 16
ATOM 7768 N N . LYS A 1 30 ? 3.723 1.704 0.785 1.00 13.42 30 LYS A N 16
ATOM 7769 C CA . LYS A 1 30 ? 4.651 2.719 1.313 1.00 71.31 30 LYS A CA 16
ATOM 7770 C C . LYS A 1 30 ? 4.648 3.974 0.434 1.00 12.21 30 LYS A C 16
ATOM 7771 O O . LYS A 1 30 ? 3.988 4.007 -0.608 1.00 42.31 30 LYS A O 16
ATOM 7790 N N . ASP A 1 31 ? 5.380 5.010 0.876 1.00 55.23 31 ASP A N 16
ATOM 7791 C CA . ASP A 1 31 ? 5.486 6.272 0.136 1.00 62.43 31 ASP A CA 16
ATOM 7792 C C . ASP A 1 31 ? 6.647 6.222 -0.860 1.00 52.42 31 ASP A C 16
ATOM 7793 O O . ASP A 1 31 ? 7.632 5.512 -0.637 1.00 23.21 31 ASP A O 16
ATOM 7802 N N . LYS A 1 32 ? 6.516 6.980 -1.954 1.00 24.02 32 LYS A N 16
ATOM 7803 C CA . LYS A 1 32 ? 7.545 7.033 -2.997 1.00 3.44 32 LYS A CA 16
ATOM 7804 C C . LYS A 1 32 ? 8.526 8.187 -2.745 1.00 5.43 32 LYS A C 16
ATOM 7805 O O . LYS A 1 32 ? 9.740 8.020 -2.899 1.00 63.51 32 LYS A O 16
ATOM 7824 N N . SER A 1 33 ? 7.985 9.350 -2.356 1.00 60.31 33 SER A N 16
ATOM 7825 C CA . SER A 1 33 ? 8.797 10.535 -2.079 1.00 72.25 33 SER A CA 16
ATOM 7826 C C . SER A 1 33 ? 9.021 10.704 -0.580 1.00 31.21 33 SER A C 16
ATOM 7827 O O . SER A 1 33 ? 8.128 10.420 0.224 1.00 43.43 33 SER A O 16
ATOM 7835 N N . SER A 1 34 ? 10.221 11.167 -0.217 1.00 65.25 34 SER A N 16
ATOM 7836 C CA . SER A 1 34 ? 10.587 11.383 1.185 1.00 23.02 34 SER A CA 16
ATOM 7837 C C . SER A 1 34 ? 10.454 12.858 1.569 1.00 14.15 34 SER A C 16
ATOM 7838 O O . SER A 1 34 ? 9.945 13.179 2.647 1.00 55.33 34 SER A O 16
ATOM 7846 N N . ALA A 1 35 ? 10.915 13.747 0.678 1.00 32.00 35 ALA A N 16
ATOM 7847 C CA . ALA A 1 35 ? 10.854 15.190 0.911 1.00 62.42 35 ALA A CA 16
ATOM 7848 C C . ALA A 1 35 ? 9.672 15.817 0.173 1.00 42.51 35 ALA A C 16
ATOM 7849 O O . ALA A 1 35 ? 8.794 16.392 0.849 1.00 44.40 35 ALA A O 16
ATOM 7857 N N . GLY A 1 1 ? -11.197 5.028 -6.171 1.00 61.40 1 GLY A N 17
ATOM 7858 C CA . GLY A 1 1 ? -11.610 3.926 -5.258 1.00 64.33 1 GLY A CA 17
ATOM 7859 C C . GLY A 1 1 ? -11.240 4.201 -3.814 1.00 44.51 1 GLY A C 17
ATOM 7860 O O . GLY A 1 1 ? -11.311 5.345 -3.358 1.00 21.11 1 GLY A O 17
ATOM 7866 N N . TRP A 1 2 ? -10.846 3.141 -3.098 1.00 44.01 2 TRP A N 17
ATOM 7867 C CA . TRP A 1 2 ? -10.457 3.249 -1.688 1.00 61.41 2 TRP A CA 17
ATOM 7868 C C . TRP A 1 2 ? -8.943 3.372 -1.547 1.00 42.22 2 TRP A C 17
ATOM 7869 O O . TRP A 1 2 ? -8.192 2.839 -2.369 1.00 0.45 2 TRP A O 17
ATOM 7890 N N . CYS A 1 3 ? -8.510 4.080 -0.499 1.00 62.13 3 CYS A N 17
ATOM 7891 C CA . CYS A 1 3 ? -7.087 4.282 -0.228 1.00 3.54 3 CYS A CA 17
ATOM 7892 C C . CYS A 1 3 ? -6.757 3.920 1.219 1.00 31.15 3 CYS A C 17
ATOM 7893 O O . CYS A 1 3 ? -7.535 4.212 2.133 1.00 1.24 3 CYS A O 17
ATOM 7900 N N . GLY A 1 4 ? -5.597 3.285 1.406 1.00 53.21 4 GLY A N 17
ATOM 7901 C CA . GLY A 1 4 ? -5.151 2.877 2.730 1.00 71.13 4 GLY A CA 17
ATOM 7902 C C . GLY A 1 4 ? -4.113 3.821 3.310 1.00 23.32 4 GLY A C 17
ATOM 7903 O O . GLY A 1 4 ? -3.613 4.709 2.611 1.00 73.01 4 GLY A O 17
ATOM 7907 N N . ASP A 1 5 ? -3.793 3.622 4.592 1.00 13.40 5 ASP A N 17
ATOM 7908 C CA . ASP A 1 5 ? -2.805 4.448 5.292 1.00 21.21 5 ASP A CA 17
ATOM 7909 C C . ASP A 1 5 ? -1.400 3.824 5.189 1.00 50.42 5 ASP A C 17
ATOM 7910 O O . ASP A 1 5 ? -1.294 2.618 4.940 1.00 11.14 5 ASP A O 17
ATOM 7934 N N . GLY A 1 7 ? 1.728 1.780 5.749 1.00 11.24 7 GLY A N 17
ATOM 7935 C CA . GLY A 1 7 ? 1.983 0.605 6.572 1.00 24.33 7 GLY A CA 17
ATOM 7936 C C . GLY A 1 7 ? 0.944 -0.487 6.363 1.00 21.51 7 GLY A C 17
ATOM 7937 O O . GLY A 1 7 ? 0.881 -1.444 7.140 1.00 14.52 7 GLY A O 17
ATOM 7941 N N . ALA A 1 8 ? 0.131 -0.336 5.305 1.00 41.25 8 ALA A N 17
ATOM 7942 C CA . ALA A 1 8 ? -0.918 -1.301 4.967 1.00 41.33 8 ALA A CA 17
ATOM 7943 C C . ALA A 1 8 ? -0.389 -2.374 4.016 1.00 20.42 8 ALA A C 17
ATOM 7944 O O . ALA A 1 8 ? 0.550 -2.128 3.254 1.00 14.42 8 ALA A O 17
ATOM 7951 N N . THR A 1 9 ? -1.006 -3.563 4.067 1.00 4.31 9 THR A N 17
ATOM 7952 C CA . THR A 1 9 ? -0.607 -4.697 3.220 1.00 11.24 9 THR A CA 17
ATOM 7953 C C . THR A 1 9 ? -1.185 -4.555 1.806 1.00 75.12 9 THR A C 17
ATOM 7954 O O . THR A 1 9 ? -2.367 -4.241 1.641 1.00 11.15 9 THR A O 17
ATOM 7965 N N . CYS A 1 10 ? -0.334 -4.788 0.802 1.00 41.21 10 CYS A N 17
ATOM 7966 C CA . CYS A 1 10 ? -0.737 -4.685 -0.601 1.00 73.21 10 CYS A CA 17
ATOM 7967 C C . CYS A 1 10 ? -0.919 -6.068 -1.222 1.00 11.41 10 CYS A C 17
ATOM 7968 O O . CYS A 1 10 ? -0.192 -7.007 -0.885 1.00 45.43 10 CYS A O 17
ATOM 7975 N N . GLY A 1 11 ? -1.897 -6.175 -2.129 1.00 44.13 11 GLY A N 17
ATOM 7976 C CA . GLY A 1 11 ? -2.179 -7.438 -2.799 1.00 65.43 11 GLY A CA 17
ATOM 7977 C C . GLY A 1 11 ? -2.941 -7.250 -4.097 1.00 60.04 11 GLY A C 17
ATOM 7978 O O . GLY A 1 11 ? -2.820 -6.207 -4.747 1.00 2.13 11 GLY A O 17
ATOM 7982 N N . LYS A 1 12 ? -3.724 -8.268 -4.471 1.00 30.11 12 LYS A N 17
ATOM 7983 C CA . LYS A 1 12 ? -4.521 -8.232 -5.702 1.00 32.41 12 LYS A CA 17
ATOM 7984 C C . LYS A 1 12 ? -5.997 -7.968 -5.400 1.00 65.05 12 LYS A C 17
ATOM 7985 O O . LYS A 1 12 ? -6.652 -7.200 -6.113 1.00 21.02 12 LYS A O 17
ATOM 8004 N N . LEU A 1 13 ? -6.511 -8.608 -4.340 1.00 73.20 13 LEU A N 17
ATOM 8005 C CA . LEU A 1 13 ? -7.911 -8.451 -3.928 1.00 72.22 13 LEU A CA 17
ATOM 8006 C C . LEU A 1 13 ? -8.062 -7.330 -2.883 1.00 63.51 13 LEU A C 17
ATOM 8007 O O . LEU A 1 13 ? -9.153 -7.114 -2.342 1.00 51.15 13 LEU A O 17
ATOM 8023 N N . ARG A 1 14 ? -6.960 -6.613 -2.623 1.00 31.32 14 ARG A N 17
ATOM 8024 C CA . ARG A 1 14 ? -6.941 -5.515 -1.651 1.00 10.42 14 ARG A CA 17
ATOM 8025 C C . ARG A 1 14 ? -7.217 -4.168 -2.333 1.00 31.35 14 ARG A C 17
ATOM 8026 O O . ARG A 1 14 ? -7.263 -4.086 -3.565 1.00 1.13 14 ARG A O 17
ATOM 8047 N N . LEU A 1 15 ? -7.398 -3.115 -1.518 1.00 51.52 15 LEU A N 17
ATOM 8048 C CA . LEU A 1 15 ? -7.680 -1.760 -2.020 1.00 12.23 15 LEU A CA 17
ATOM 8049 C C . LEU A 1 15 ? -6.422 -1.093 -2.610 1.00 74.35 15 LEU A C 17
ATOM 8050 O O . LEU A 1 15 ? -5.311 -1.613 -2.466 1.00 4.44 15 LEU A O 17
ATOM 8066 N N . TYR A 1 16 ? -6.617 0.060 -3.270 1.00 71.42 16 TYR A N 17
ATOM 8067 C CA . TYR A 1 16 ? -5.518 0.812 -3.883 1.00 4.33 16 TYR A CA 17
ATOM 8068 C C . TYR A 1 16 ? -4.939 1.839 -2.906 1.00 71.42 16 TYR A C 17
ATOM 8069 O O . TYR A 1 16 ? -5.637 2.313 -2.007 1.00 14.50 16 TYR A O 17
ATOM 8087 N N . CYS A 1 17 ? -3.659 2.169 -3.098 1.00 3.12 17 CYS A N 17
ATOM 8088 C CA . CYS A 1 17 ? -2.960 3.132 -2.246 1.00 31.44 17 CYS A CA 17
ATOM 8089 C C . CYS A 1 17 ? -2.785 4.472 -2.955 1.00 31.34 17 CYS A C 17
ATOM 8090 O O . CYS A 1 17 ? -2.489 4.516 -4.153 1.00 62.45 17 CYS A O 17
ATOM 8097 N N . CYS A 1 18 ? -2.979 5.563 -2.193 1.00 3.34 18 CYS A N 17
ATOM 8098 C CA . CYS A 1 18 ? -2.873 6.946 -2.701 1.00 33.31 18 CYS A CA 17
ATOM 8099 C C . CYS A 1 18 ? -1.547 7.232 -3.427 1.00 2.12 18 CYS A C 17
ATOM 8100 O O . CYS A 1 18 ? -1.511 8.046 -4.355 1.00 64.54 18 CYS A O 17
ATOM 8107 N N . SER A 1 19 ? -0.468 6.560 -2.997 1.00 34.14 19 SER A N 17
ATOM 8108 C CA . SER A 1 19 ? 0.860 6.745 -3.599 1.00 11.22 19 SER A CA 17
ATOM 8109 C C . SER A 1 19 ? 1.057 5.855 -4.833 1.00 73.13 19 SER A C 17
ATOM 8110 O O . SER A 1 19 ? 1.809 6.214 -5.744 1.00 62.25 19 SER A O 17
ATOM 8118 N N . GLY A 1 20 ? 0.378 4.698 -4.849 1.00 33.44 20 GLY A N 17
ATOM 8119 C CA . GLY A 1 20 ? 0.470 3.766 -5.974 1.00 1.41 20 GLY A CA 17
ATOM 8120 C C . GLY A 1 20 ? 1.762 2.955 -6.003 1.00 5.30 20 GLY A C 17
ATOM 8121 O O . GLY A 1 20 ? 2.178 2.498 -7.072 1.00 74.21 20 GLY A O 17
ATOM 8125 N N . PHE A 1 21 ? 2.390 2.779 -4.834 1.00 3.21 21 PHE A N 17
ATOM 8126 C CA . PHE A 1 21 ? 3.636 2.019 -4.730 1.00 43.15 21 PHE A CA 17
ATOM 8127 C C . PHE A 1 21 ? 3.531 0.940 -3.649 1.00 30.54 21 PHE A C 17
ATOM 8128 O O . PHE A 1 21 ? 3.303 1.239 -2.471 1.00 2.11 21 PHE A O 17
ATOM 8145 N N . CYS A 1 22 ? 3.705 -0.313 -4.078 1.00 22.54 22 CYS A N 17
ATOM 8146 C CA . CYS A 1 22 ? 3.656 -1.463 -3.182 1.00 64.51 22 CYS A CA 17
ATOM 8147 C C . CYS A 1 22 ? 5.025 -2.132 -3.101 1.00 23.22 22 CYS A C 17
ATOM 8148 O O . CYS A 1 22 ? 5.565 -2.589 -4.115 1.00 14.44 22 CYS A O 17
ATOM 8155 N N . ASP A 1 23 ? 5.583 -2.176 -1.886 1.00 24.21 23 ASP A N 17
ATOM 8156 C CA . ASP A 1 23 ? 6.890 -2.790 -1.644 1.00 25.34 23 ASP A CA 17
ATOM 8157 C C . ASP A 1 23 ? 6.744 -4.288 -1.377 1.00 4.22 23 ASP A C 17
ATOM 8158 O O . ASP A 1 23 ? 6.015 -4.698 -0.462 1.00 52.44 23 ASP A O 17
ATOM 8167 N N . SER A 1 24 ? 7.447 -5.091 -2.190 1.00 53.54 24 SER A N 17
ATOM 8168 C CA . SER A 1 24 ? 7.414 -6.557 -2.089 1.00 51.03 24 SER A CA 17
ATOM 8169 C C . SER A 1 24 ? 8.379 -7.093 -1.022 1.00 13.32 24 SER A C 17
ATOM 8170 O O . SER A 1 24 ? 8.365 -8.290 -0.715 1.00 45.11 24 SER A O 17
ATOM 8178 N N . TYR A 1 25 ? 9.209 -6.200 -0.457 1.00 21.12 25 TYR A N 17
ATOM 8179 C CA . TYR A 1 25 ? 10.177 -6.572 0.587 1.00 10.12 25 TYR A CA 17
ATOM 8180 C C . TYR A 1 25 ? 9.473 -6.835 1.925 1.00 24.33 25 TYR A C 17
ATOM 8181 O O . TYR A 1 25 ? 9.993 -7.561 2.778 1.00 24.45 25 TYR A O 17
ATOM 8199 N N . THR A 1 26 ? 8.290 -6.232 2.086 1.00 11.24 26 THR A N 17
ATOM 8200 C CA . THR A 1 26 ? 7.483 -6.380 3.299 1.00 32.41 26 THR A CA 17
ATOM 8201 C C . THR A 1 26 ? 5.990 -6.507 2.960 1.00 23.30 26 THR A C 17
ATOM 8202 O O . THR A 1 26 ? 5.150 -6.627 3.859 1.00 40.32 26 THR A O 17
ATOM 8213 N N . LYS A 1 27 ? 5.669 -6.492 1.644 1.00 71.41 27 LYS A N 17
ATOM 8214 C CA . LYS A 1 27 ? 4.280 -6.597 1.129 1.00 54.01 27 LYS A CA 17
ATOM 8215 C C . LYS A 1 27 ? 3.387 -5.468 1.692 1.00 11.01 27 LYS A C 17
ATOM 8216 O O . LYS A 1 27 ? 2.232 -5.694 2.080 1.00 33.34 27 LYS A O 17
ATOM 8235 N N . THR A 1 28 ? 3.934 -4.249 1.696 1.00 41.41 28 THR A N 17
ATOM 8236 C CA . THR A 1 28 ? 3.222 -3.076 2.218 1.00 21.45 28 THR A CA 17
ATOM 8237 C C . THR A 1 28 ? 3.376 -1.870 1.301 1.00 54.24 28 THR A C 17
ATOM 8238 O O . THR A 1 28 ? 4.299 -1.809 0.486 1.00 70.24 28 THR A O 17
ATOM 8249 N N . CYS A 1 29 ? 2.457 -0.908 1.456 1.00 61.11 29 CYS A N 17
ATOM 8250 C CA . CYS A 1 29 ? 2.451 0.316 0.654 1.00 54.34 29 CYS A CA 17
ATOM 8251 C C . CYS A 1 29 ? 3.427 1.355 1.202 1.00 73.51 29 CYS A C 17
ATOM 8252 O O . CYS A 1 29 ? 3.429 1.648 2.401 1.00 11.12 29 CYS A O 17
ATOM 8259 N N . LYS A 1 30 ? 4.250 1.901 0.302 1.00 13.42 30 LYS A N 17
ATOM 8260 C CA . LYS A 1 30 ? 5.253 2.907 0.661 1.00 71.31 30 LYS A CA 17
ATOM 8261 C C . LYS A 1 30 ? 5.213 4.089 -0.309 1.00 12.21 30 LYS A C 17
ATOM 8262 O O . LYS A 1 30 ? 4.639 3.987 -1.398 1.00 42.31 30 LYS A O 17
ATOM 8281 N N . ASP A 1 31 ? 5.823 5.212 0.101 1.00 55.23 31 ASP A N 17
ATOM 8282 C CA . ASP A 1 31 ? 5.875 6.423 -0.725 1.00 62.43 31 ASP A CA 17
ATOM 8283 C C . ASP A 1 31 ? 7.100 6.405 -1.642 1.00 52.42 31 ASP A C 17
ATOM 8284 O O . ASP A 1 31 ? 8.231 6.244 -1.174 1.00 23.21 31 ASP A O 17
ATOM 8293 N N . LYS A 1 32 ? 6.855 6.567 -2.947 1.00 24.02 32 LYS A N 17
ATOM 8294 C CA . LYS A 1 32 ? 7.923 6.568 -3.948 1.00 3.44 32 LYS A CA 17
ATOM 8295 C C . LYS A 1 32 ? 8.340 7.998 -4.293 1.00 5.43 32 LYS A C 17
ATOM 8296 O O . LYS A 1 32 ? 7.501 8.904 -4.334 1.00 63.51 32 LYS A O 17
ATOM 8315 N N . SER A 1 33 ? 9.641 8.184 -4.539 1.00 60.31 33 SER A N 17
ATOM 8316 C CA . SER A 1 33 ? 10.191 9.495 -4.882 1.00 72.25 33 SER A CA 17
ATOM 8317 C C . SER A 1 33 ? 11.018 9.415 -6.163 1.00 31.21 33 SER A C 17
ATOM 8318 O O . SER A 1 33 ? 11.692 8.410 -6.412 1.00 43.43 33 SER A O 17
ATOM 8326 N N . SER A 1 34 ? 10.957 10.481 -6.966 1.00 65.25 34 SER A N 17
ATOM 8327 C CA . SER A 1 34 ? 11.692 10.553 -8.228 1.00 23.02 34 SER A CA 17
ATOM 8328 C C . SER A 1 34 ? 12.575 11.797 -8.276 1.00 14.15 34 SER A C 17
ATOM 8329 O O . SER A 1 34 ? 12.132 12.893 -7.918 1.00 55.33 34 SER A O 17
ATOM 8337 N N . ALA A 1 35 ? 13.821 11.612 -8.721 1.00 32.00 35 ALA A N 17
ATOM 8338 C CA . ALA A 1 35 ? 14.784 12.707 -8.825 1.00 62.42 35 ALA A CA 17
ATOM 8339 C C . ALA A 1 35 ? 15.357 12.803 -10.237 1.00 42.51 35 ALA A C 17
ATOM 8340 O O . ALA A 1 35 ? 15.981 11.820 -10.697 1.00 44.40 35 ALA A O 17
ATOM 8348 N N . GLY A 1 1 ? -15.240 5.597 -3.634 1.00 61.40 1 GLY A N 18
ATOM 8349 C CA . GLY A 1 1 ? -14.131 4.632 -3.397 1.00 64.33 1 GLY A CA 18
ATOM 8350 C C . GLY A 1 1 ? -13.256 5.031 -2.226 1.00 44.51 1 GLY A C 18
ATOM 8351 O O . GLY A 1 1 ? -13.126 6.220 -1.920 1.00 21.11 1 GLY A O 18
ATOM 8357 N N . TRP A 1 2 ? -12.656 4.028 -1.573 1.00 44.01 2 TRP A N 18
ATOM 8358 C CA . TRP A 1 2 ? -11.780 4.257 -0.420 1.00 61.41 2 TRP A CA 18
ATOM 8359 C C . TRP A 1 2 ? -10.313 4.288 -0.846 1.00 42.22 2 TRP A C 18
ATOM 8360 O O . TRP A 1 2 ? -9.944 3.702 -1.869 1.00 0.45 2 TRP A O 18
ATOM 8381 N N . CYS A 1 3 ? -9.488 4.985 -0.058 1.00 62.13 3 CYS A N 18
ATOM 8382 C CA . CYS A 1 3 ? -8.057 5.093 -0.330 1.00 3.54 3 CYS A CA 18
ATOM 8383 C C . CYS A 1 3 ? -7.255 4.437 0.788 1.00 31.15 3 CYS A C 18
ATOM 8384 O O . CYS A 1 3 ? -7.631 4.523 1.962 1.00 1.24 3 CYS A O 18
ATOM 8391 N N . GLY A 1 4 ? -6.152 3.781 0.411 1.00 53.21 4 GLY A N 18
ATOM 8392 C CA . GLY A 1 4 ? -5.299 3.099 1.377 1.00 71.13 4 GLY A CA 18
ATOM 8393 C C . GLY A 1 4 ? -4.241 4.010 1.977 1.00 23.32 4 GLY A C 18
ATOM 8394 O O . GLY A 1 4 ? -3.556 4.736 1.251 1.00 73.01 4 GLY A O 18
ATOM 8398 N N . ASP A 1 5 ? -4.114 3.958 3.308 1.00 13.40 5 ASP A N 18
ATOM 8399 C CA . ASP A 1 5 ? -3.146 4.779 4.044 1.00 21.21 5 ASP A CA 18
ATOM 8400 C C . ASP A 1 5 ? -1.777 4.079 4.138 1.00 50.42 5 ASP A C 18
ATOM 8401 O O . ASP A 1 5 ? -1.712 2.855 3.982 1.00 11.14 5 ASP A O 18
ATOM 8425 N N . GLY A 1 7 ? 1.281 1.990 5.277 1.00 11.24 7 GLY A N 18
ATOM 8426 C CA . GLY A 1 7 ? 1.408 0.904 6.240 1.00 24.33 7 GLY A CA 18
ATOM 8427 C C . GLY A 1 7 ? 0.469 -0.256 5.945 1.00 21.51 7 GLY A C 18
ATOM 8428 O O . GLY A 1 7 ? 0.289 -1.140 6.788 1.00 14.52 7 GLY A O 18
ATOM 8432 N N . ALA A 1 8 ? -0.127 -0.248 4.742 1.00 41.25 8 ALA A N 18
ATOM 8433 C CA . ALA A 1 8 ? -1.056 -1.296 4.314 1.00 41.33 8 ALA A CA 18
ATOM 8434 C C . ALA A 1 8 ? -0.316 -2.436 3.612 1.00 20.42 8 ALA A C 18
ATOM 8435 O O . ALA A 1 8 ? 0.749 -2.224 3.026 1.00 14.42 8 ALA A O 18
ATOM 8442 N N . THR A 1 9 ? -0.895 -3.643 3.680 1.00 4.31 9 THR A N 18
ATOM 8443 C CA . THR A 1 9 ? -0.301 -4.837 3.066 1.00 11.24 9 THR A CA 18
ATOM 8444 C C . THR A 1 9 ? -0.766 -5.002 1.615 1.00 75.12 9 THR A C 18
ATOM 8445 O O . THR A 1 9 ? -1.934 -4.756 1.299 1.00 11.15 9 THR A O 18
ATOM 8456 N N . CYS A 1 10 ? 0.165 -5.421 0.750 1.00 41.21 10 CYS A N 18
ATOM 8457 C CA . CYS A 1 10 ? -0.124 -5.632 -0.669 1.00 73.21 10 CYS A CA 18
ATOM 8458 C C . CYS A 1 10 ? -0.150 -7.120 -1.003 1.00 11.41 10 CYS A C 18
ATOM 8459 O O . CYS A 1 10 ? 0.571 -7.913 -0.390 1.00 45.43 10 CYS A O 18
ATOM 8466 N N . GLY A 1 11 ? -0.986 -7.484 -1.981 1.00 44.13 11 GLY A N 18
ATOM 8467 C CA . GLY A 1 11 ? -1.108 -8.874 -2.398 1.00 65.43 11 GLY A CA 18
ATOM 8468 C C . GLY A 1 11 ? -2.384 -9.133 -3.176 1.00 60.04 11 GLY A C 18
ATOM 8469 O O . GLY A 1 11 ? -2.332 -9.537 -4.342 1.00 2.13 11 GLY A O 18
ATOM 8473 N N . LYS A 1 12 ? -3.526 -8.899 -2.523 1.00 30.11 12 LYS A N 18
ATOM 8474 C CA . LYS A 1 12 ? -4.839 -9.100 -3.141 1.00 32.41 12 LYS A CA 18
ATOM 8475 C C . LYS A 1 12 ? -5.405 -7.779 -3.658 1.00 65.05 12 LYS A C 18
ATOM 8476 O O . LYS A 1 12 ? -5.071 -6.709 -3.139 1.00 21.02 12 LYS A O 18
ATOM 8495 N N . LEU A 1 13 ? -6.264 -7.867 -4.681 1.00 73.20 13 LEU A N 18
ATOM 8496 C CA . LEU A 1 13 ? -6.883 -6.683 -5.283 1.00 72.22 13 LEU A CA 18
ATOM 8497 C C . LEU A 1 13 ? -8.245 -6.386 -4.646 1.00 63.51 13 LEU A C 18
ATOM 8498 O O . LEU A 1 13 ? -9.258 -7.018 -4.975 1.00 51.15 13 LEU A O 18
ATOM 8514 N N . ARG A 1 14 ? -8.245 -5.429 -3.708 1.00 31.32 14 ARG A N 18
ATOM 8515 C CA . ARG A 1 14 ? -9.461 -5.011 -2.999 1.00 10.42 14 ARG A CA 18
ATOM 8516 C C . ARG A 1 14 ? -9.447 -3.501 -2.754 1.00 31.35 14 ARG A C 18
ATOM 8517 O O . ARG A 1 14 ? -10.438 -2.815 -3.017 1.00 1.13 14 ARG A O 18
ATOM 8538 N N . LEU A 1 15 ? -8.310 -2.997 -2.248 1.00 51.52 15 LEU A N 18
ATOM 8539 C CA . LEU A 1 15 ? -8.134 -1.573 -1.963 1.00 12.23 15 LEU A CA 18
ATOM 8540 C C . LEU A 1 15 ? -6.765 -1.099 -2.458 1.00 74.35 15 LEU A C 18
ATOM 8541 O O . LEU A 1 15 ? -5.758 -1.789 -2.276 1.00 4.44 15 LEU A O 18
ATOM 8557 N N . TYR A 1 16 ? -6.752 0.084 -3.081 1.00 71.42 16 TYR A N 18
ATOM 8558 C CA . TYR A 1 16 ? -5.523 0.680 -3.611 1.00 4.33 16 TYR A CA 18
ATOM 8559 C C . TYR A 1 16 ? -4.912 1.650 -2.601 1.00 71.42 16 TYR A C 18
ATOM 8560 O O . TYR A 1 16 ? -5.622 2.214 -1.765 1.00 14.50 16 TYR A O 18
ATOM 8578 N N . CYS A 1 17 ? -3.590 1.836 -2.693 1.00 3.12 17 CYS A N 18
ATOM 8579 C CA . CYS A 1 17 ? -2.857 2.731 -1.795 1.00 31.44 17 CYS A CA 18
ATOM 8580 C C . CYS A 1 17 ? -2.789 4.149 -2.355 1.00 31.34 17 CYS A C 18
ATOM 8581 O O . CYS A 1 17 ? -2.586 4.342 -3.556 1.00 62.45 17 CYS A O 18
ATOM 8588 N N . CYS A 1 18 ? -2.963 5.137 -1.460 1.00 3.34 18 CYS A N 18
ATOM 8589 C CA . CYS A 1 18 ? -2.943 6.567 -1.818 1.00 33.31 18 CYS A CA 18
ATOM 8590 C C . CYS A 1 18 ? -1.647 6.996 -2.527 1.00 2.12 18 CYS A C 18
ATOM 8591 O O . CYS A 1 18 ? -1.651 7.962 -3.297 1.00 64.54 18 CYS A O 18
ATOM 8598 N N . SER A 1 19 ? -0.546 6.274 -2.263 1.00 34.14 19 SER A N 18
ATOM 8599 C CA . SER A 1 19 ? 0.753 6.575 -2.877 1.00 11.22 19 SER A CA 18
ATOM 8600 C C . SER A 1 19 ? 0.953 5.799 -4.184 1.00 73.13 19 SER A C 18
ATOM 8601 O O . SER A 1 19 ? 1.657 6.267 -5.084 1.00 62.25 19 SER A O 18
ATOM 8609 N N . GLY A 1 20 ? 0.326 4.614 -4.277 1.00 33.44 20 GLY A N 18
ATOM 8610 C CA . GLY A 1 20 ? 0.422 3.780 -5.475 1.00 1.41 20 GLY A CA 18
ATOM 8611 C C . GLY A 1 20 ? 1.746 3.036 -5.613 1.00 5.30 20 GLY A C 18
ATOM 8612 O O . GLY A 1 20 ? 2.216 2.817 -6.732 1.00 74.21 20 GLY A O 18
ATOM 8616 N N . PHE A 1 21 ? 2.343 2.649 -4.476 1.00 3.21 21 PHE A N 18
ATOM 8617 C CA . PHE A 1 21 ? 3.617 1.924 -4.473 1.00 43.15 21 PHE A CA 18
ATOM 8618 C C . PHE A 1 21 ? 3.593 0.772 -3.465 1.00 30.54 21 PHE A C 18
ATOM 8619 O O . PHE A 1 21 ? 3.395 0.984 -2.264 1.00 2.11 21 PHE A O 18
ATOM 8636 N N . CYS A 1 22 ? 3.809 -0.443 -3.981 1.00 22.54 22 CYS A N 18
ATOM 8637 C CA . CYS A 1 22 ? 3.837 -1.650 -3.161 1.00 64.51 22 CYS A CA 18
ATOM 8638 C C . CYS A 1 22 ? 5.235 -2.263 -3.154 1.00 23.22 22 CYS A C 18
ATOM 8639 O O . CYS A 1 22 ? 5.754 -2.667 -4.202 1.00 14.44 22 CYS A O 18
ATOM 8646 N N . ASP A 1 23 ? 5.842 -2.316 -1.963 1.00 24.21 23 ASP A N 18
ATOM 8647 C CA . ASP A 1 23 ? 7.180 -2.883 -1.786 1.00 25.34 23 ASP A CA 18
ATOM 8648 C C . ASP A 1 23 ? 7.097 -4.383 -1.507 1.00 4.22 23 ASP A C 18
ATOM 8649 O O . ASP A 1 23 ? 6.408 -4.813 -0.569 1.00 52.44 23 ASP A O 18
ATOM 8658 N N . SER A 1 24 ? 7.805 -5.166 -2.334 1.00 53.54 24 SER A N 18
ATOM 8659 C CA . SER A 1 24 ? 7.824 -6.631 -2.222 1.00 51.03 24 SER A CA 18
ATOM 8660 C C . SER A 1 24 ? 8.835 -7.127 -1.177 1.00 13.32 24 SER A C 18
ATOM 8661 O O . SER A 1 24 ? 8.871 -8.322 -0.863 1.00 45.11 24 SER A O 18
ATOM 8669 N N . TYR A 1 25 ? 9.646 -6.203 -0.637 1.00 21.12 25 TYR A N 18
ATOM 8670 C CA . TYR A 1 25 ? 10.655 -6.536 0.382 1.00 10.12 25 TYR A CA 18
ATOM 8671 C C . TYR A 1 25 ? 9.997 -6.823 1.739 1.00 24.33 25 TYR A C 18
ATOM 8672 O O . TYR A 1 25 ? 10.558 -7.544 2.570 1.00 24.45 25 TYR A O 18
ATOM 8690 N N . THR A 1 26 ? 8.807 -6.248 1.942 1.00 11.24 26 THR A N 18
ATOM 8691 C CA . THR A 1 26 ? 8.042 -6.425 3.180 1.00 32.41 26 THR A CA 18
ATOM 8692 C C . THR A 1 26 ? 6.545 -6.595 2.888 1.00 23.30 26 THR A C 18
ATOM 8693 O O . THR A 1 26 ? 5.737 -6.739 3.812 1.00 40.32 26 THR A O 18
ATOM 8704 N N . LYS A 1 27 ? 6.182 -6.588 1.583 1.00 71.41 27 LYS A N 18
ATOM 8705 C CA . LYS A 1 27 ? 4.781 -6.731 1.113 1.00 54.01 27 LYS A CA 18
ATOM 8706 C C . LYS A 1 27 ? 3.876 -5.628 1.696 1.00 11.01 27 LYS A C 18
ATOM 8707 O O . LYS A 1 27 ? 2.760 -5.890 2.166 1.00 33.34 27 LYS A O 18
ATOM 8726 N N . THR A 1 28 ? 4.372 -4.386 1.637 1.00 41.41 28 THR A N 18
ATOM 8727 C CA . THR A 1 28 ? 3.643 -3.225 2.165 1.00 21.45 28 THR A CA 18
ATOM 8728 C C . THR A 1 28 ? 3.811 -2.006 1.270 1.00 54.24 28 THR A C 18
ATOM 8729 O O . THR A 1 28 ? 4.774 -1.912 0.505 1.00 70.24 28 THR A O 18
ATOM 8740 N N . CYS A 1 29 ? 2.863 -1.066 1.388 1.00 61.11 29 CYS A N 18
ATOM 8741 C CA . CYS A 1 29 ? 2.870 0.165 0.600 1.00 54.34 29 CYS A CA 18
ATOM 8742 C C . CYS A 1 29 ? 3.820 1.206 1.188 1.00 73.51 29 CYS A C 18
ATOM 8743 O O . CYS A 1 29 ? 3.803 1.465 2.395 1.00 11.12 29 CYS A O 18
ATOM 8750 N N . LYS A 1 30 ? 4.642 1.792 0.313 1.00 13.42 30 LYS A N 18
ATOM 8751 C CA . LYS A 1 30 ? 5.628 2.801 0.713 1.00 71.31 30 LYS A CA 18
ATOM 8752 C C . LYS A 1 30 ? 5.557 4.031 -0.197 1.00 12.21 30 LYS A C 18
ATOM 8753 O O . LYS A 1 30 ? 4.914 3.997 -1.250 1.00 42.31 30 LYS A O 18
ATOM 8772 N N . ASP A 1 31 ? 6.212 5.120 0.233 1.00 55.23 31 ASP A N 18
ATOM 8773 C CA . ASP A 1 31 ? 6.256 6.367 -0.538 1.00 62.43 31 ASP A CA 18
ATOM 8774 C C . ASP A 1 31 ? 7.449 6.367 -1.495 1.00 52.42 31 ASP A C 18
ATOM 8775 O O . ASP A 1 31 ? 8.536 5.906 -1.137 1.00 23.21 31 ASP A O 18
ATOM 8784 N N . LYS A 1 32 ? 7.232 6.887 -2.710 1.00 24.02 32 LYS A N 18
ATOM 8785 C CA . LYS A 1 32 ? 8.283 6.954 -3.732 1.00 3.44 32 LYS A CA 18
ATOM 8786 C C . LYS A 1 32 ? 9.049 8.272 -3.652 1.00 5.43 32 LYS A C 18
ATOM 8787 O O . LYS A 1 32 ? 8.491 9.301 -3.258 1.00 63.51 32 LYS A O 18
ATOM 8806 N N . SER A 1 33 ? 10.330 8.226 -4.032 1.00 60.31 33 SER A N 18
ATOM 8807 C CA . SER A 1 33 ? 11.196 9.406 -4.014 1.00 72.25 33 SER A CA 18
ATOM 8808 C C . SER A 1 33 ? 11.317 10.024 -5.410 1.00 31.21 33 SER A C 18
ATOM 8809 O O . SER A 1 33 ? 11.268 11.248 -5.558 1.00 43.43 33 SER A O 18
ATOM 8817 N N . SER A 1 34 ? 11.475 9.165 -6.427 1.00 65.25 34 SER A N 18
ATOM 8818 C CA . SER A 1 34 ? 11.605 9.612 -7.814 1.00 23.02 34 SER A CA 18
ATOM 8819 C C . SER A 1 34 ? 10.436 9.112 -8.659 1.00 14.15 34 SER A C 18
ATOM 8820 O O . SER A 1 34 ? 9.934 8.005 -8.441 1.00 55.33 34 SER A O 18
ATOM 8828 N N . ALA A 1 35 ? 10.015 9.939 -9.619 1.00 32.00 35 ALA A N 18
ATOM 8829 C CA . ALA A 1 35 ? 8.905 9.600 -10.511 1.00 62.42 35 ALA A CA 18
ATOM 8830 C C . ALA A 1 35 ? 9.382 9.469 -11.956 1.00 42.51 35 ALA A C 18
ATOM 8831 O O . ALA A 1 35 ? 9.235 8.366 -12.526 1.00 44.40 35 ALA A O 18
ATOM 8839 N N . GLY A 1 1 ? -14.571 2.288 -3.068 1.00 61.40 1 GLY A N 19
ATOM 8840 C CA . GLY A 1 1 ? -13.474 3.178 -3.537 1.00 64.33 1 GLY A CA 19
ATOM 8841 C C . GLY A 1 1 ? -12.692 3.790 -2.391 1.00 44.51 1 GLY A C 19
ATOM 8842 O O . GLY A 1 1 ? -12.702 5.011 -2.212 1.00 21.11 1 GLY A O 19
ATOM 8848 N N . TRP A 1 2 ? -12.018 2.933 -1.617 1.00 44.01 2 TRP A N 19
ATOM 8849 C CA . TRP A 1 2 ? -11.218 3.374 -0.471 1.00 61.41 2 TRP A CA 19
ATOM 8850 C C . TRP A 1 2 ? -9.746 3.522 -0.853 1.00 42.22 2 TRP A C 19
ATOM 8851 O O . TRP A 1 2 ? -9.258 2.832 -1.753 1.00 0.45 2 TRP A O 19
ATOM 8872 N N . CYS A 1 3 ? -9.055 4.433 -0.162 1.00 62.13 3 CYS A N 19
ATOM 8873 C CA . CYS A 1 3 ? -7.634 4.681 -0.400 1.00 3.54 3 CYS A CA 19
ATOM 8874 C C . CYS A 1 3 ? -6.808 4.158 0.769 1.00 31.15 3 CYS A C 19
ATOM 8875 O O . CYS A 1 3 ? -7.153 4.393 1.931 1.00 1.24 3 CYS A O 19
ATOM 8882 N N . GLY A 1 4 ? -5.719 3.452 0.449 1.00 53.21 4 GLY A N 19
ATOM 8883 C CA . GLY A 1 4 ? -4.850 2.890 1.475 1.00 71.13 4 GLY A CA 19
ATOM 8884 C C . GLY A 1 4 ? -3.727 3.831 1.879 1.00 23.32 4 GLY A C 19
ATOM 8885 O O . GLY A 1 4 ? -3.113 4.476 1.023 1.00 73.01 4 GLY A O 19
ATOM 8889 N N . ASP A 1 5 ? -3.470 3.902 3.189 1.00 13.40 5 ASP A N 19
ATOM 8890 C CA . ASP A 1 5 ? -2.423 4.766 3.742 1.00 21.21 5 ASP A CA 19
ATOM 8891 C C . ASP A 1 5 ? -1.095 4.005 3.893 1.00 50.42 5 ASP A C 19
ATOM 8892 O O . ASP A 1 5 ? -1.109 2.776 4.018 1.00 11.14 5 ASP A O 19
ATOM 8916 N N . GLY A 1 7 ? 2.072 2.004 5.111 1.00 11.24 7 GLY A N 19
ATOM 8917 C CA . GLY A 1 7 ? 2.230 1.072 6.222 1.00 24.33 7 GLY A CA 19
ATOM 8918 C C . GLY A 1 7 ? 1.177 -0.027 6.216 1.00 21.51 7 GLY A C 19
ATOM 8919 O O . GLY A 1 7 ? 1.092 -0.814 7.165 1.00 14.52 7 GLY A O 19
ATOM 8923 N N . ALA A 1 8 ? 0.377 -0.071 5.143 1.00 41.25 8 ALA A N 19
ATOM 8924 C CA . ALA A 1 8 ? -0.684 -1.066 4.987 1.00 41.33 8 ALA A CA 19
ATOM 8925 C C . ALA A 1 8 ? -0.225 -2.219 4.098 1.00 20.42 8 ALA A C 19
ATOM 8926 O O . ALA A 1 8 ? 0.640 -2.039 3.237 1.00 14.42 8 ALA A O 19
ATOM 8933 N N . THR A 1 9 ? -0.823 -3.402 4.309 1.00 4.31 9 THR A N 19
ATOM 8934 C CA . THR A 1 9 ? -0.488 -4.606 3.534 1.00 11.24 9 THR A CA 19
ATOM 8935 C C . THR A 1 9 ? -1.108 -4.546 2.131 1.00 75.12 9 THR A C 19
ATOM 8936 O O . THR A 1 9 ? -2.330 -4.435 1.988 1.00 11.15 9 THR A O 19
ATOM 8947 N N . CYS A 1 10 ? -0.246 -4.618 1.111 1.00 41.21 10 CYS A N 19
ATOM 8948 C CA . CYS A 1 10 ? -0.682 -4.567 -0.286 1.00 73.21 10 CYS A CA 19
ATOM 8949 C C . CYS A 1 10 ? -0.785 -5.971 -0.880 1.00 11.41 10 CYS A C 19
ATOM 8950 O O . CYS A 1 10 ? 0.167 -6.756 -0.807 1.00 45.43 10 CYS A O 19
ATOM 8957 N N . GLY A 1 11 ? -1.951 -6.271 -1.461 1.00 44.13 11 GLY A N 19
ATOM 8958 C CA . GLY A 1 11 ? -2.185 -7.573 -2.070 1.00 65.43 11 GLY A CA 19
ATOM 8959 C C . GLY A 1 11 ? -2.205 -7.505 -3.584 1.00 60.04 11 GLY A C 19
ATOM 8960 O O . GLY A 1 11 ? -1.231 -7.063 -4.201 1.00 2.13 11 GLY A O 19
ATOM 8964 N N . LYS A 1 12 ? -3.319 -7.945 -4.179 1.00 30.11 12 LYS A N 19
ATOM 8965 C CA . LYS A 1 12 ? -3.481 -7.936 -5.634 1.00 32.41 12 LYS A CA 19
ATOM 8966 C C . LYS A 1 12 ? -4.797 -7.265 -6.035 1.00 65.05 12 LYS A C 19
ATOM 8967 O O . LYS A 1 12 ? -4.801 -6.343 -6.855 1.00 21.02 12 LYS A O 19
ATOM 8986 N N . LEU A 1 13 ? -5.913 -7.736 -5.449 1.00 73.20 13 LEU A N 19
ATOM 8987 C CA . LEU A 1 13 ? -7.241 -7.184 -5.737 1.00 72.22 13 LEU A CA 19
ATOM 8988 C C . LEU A 1 13 ? -8.103 -7.142 -4.467 1.00 63.51 13 LEU A C 19
ATOM 8989 O O . LEU A 1 13 ? -8.975 -7.994 -4.254 1.00 51.15 13 LEU A O 19
ATOM 9005 N N . ARG A 1 14 ? -7.826 -6.147 -3.612 1.00 31.32 14 ARG A N 19
ATOM 9006 C CA . ARG A 1 14 ? -8.564 -5.958 -2.356 1.00 10.42 14 ARG A CA 19
ATOM 9007 C C . ARG A 1 14 ? -8.716 -4.468 -2.042 1.00 31.35 14 ARG A C 19
ATOM 9008 O O . ARG A 1 14 ? -9.838 -3.967 -1.916 1.00 1.13 14 ARG A O 19
ATOM 9029 N N . LEU A 1 15 ? -7.575 -3.767 -1.920 1.00 51.52 15 LEU A N 19
ATOM 9030 C CA . LEU A 1 15 ? -7.552 -2.330 -1.627 1.00 12.23 15 LEU A CA 19
ATOM 9031 C C . LEU A 1 15 ? -6.318 -1.681 -2.257 1.00 74.35 15 LEU A C 19
ATOM 9032 O O . LEU A 1 15 ? -5.213 -2.228 -2.184 1.00 4.44 15 LEU A O 19
ATOM 9048 N N . TYR A 1 16 ? -6.529 -0.514 -2.873 1.00 71.42 16 TYR A N 19
ATOM 9049 C CA . TYR A 1 16 ? -5.455 0.237 -3.518 1.00 4.33 16 TYR A CA 19
ATOM 9050 C C . TYR A 1 16 ? -4.954 1.345 -2.594 1.00 71.42 16 TYR A C 19
ATOM 9051 O O . TYR A 1 16 ? -5.741 1.959 -1.870 1.00 14.50 16 TYR A O 19
ATOM 9069 N N . CYS A 1 17 ? -3.640 1.590 -2.632 1.00 3.12 17 CYS A N 19
ATOM 9070 C CA . CYS A 1 17 ? -3.006 2.615 -1.802 1.00 31.44 17 CYS A CA 19
ATOM 9071 C C . CYS A 1 17 ? -2.947 3.958 -2.524 1.00 31.34 17 CYS A C 19
ATOM 9072 O O . CYS A 1 17 ? -2.659 4.014 -3.723 1.00 62.45 17 CYS A O 19
ATOM 9079 N N . CYS A 1 18 ? -3.223 5.037 -1.774 1.00 3.34 18 CYS A N 19
ATOM 9080 C CA . CYS A 1 18 ? -3.223 6.410 -2.310 1.00 33.31 18 CYS A CA 19
ATOM 9081 C C . CYS A 1 18 ? -1.853 6.843 -2.861 1.00 2.12 18 CYS A C 19
ATOM 9082 O O . CYS A 1 18 ? -1.774 7.792 -3.647 1.00 64.54 18 CYS A O 19
ATOM 9089 N N . SER A 1 19 ? -0.788 6.141 -2.445 1.00 34.14 19 SER A N 19
ATOM 9090 C CA . SER A 1 19 ? 0.577 6.445 -2.894 1.00 11.22 19 SER A CA 19
ATOM 9091 C C . SER A 1 19 ? 0.925 5.706 -4.192 1.00 73.13 19 SER A C 19
ATOM 9092 O O . SER A 1 19 ? 1.741 6.190 -4.983 1.00 62.25 19 SER A O 19
ATOM 9100 N N . GLY A 1 20 ? 0.302 4.535 -4.398 1.00 33.44 20 GLY A N 19
ATOM 9101 C CA . GLY A 1 20 ? 0.541 3.742 -5.602 1.00 1.41 20 GLY A CA 19
ATOM 9102 C C . GLY A 1 20 ? 1.759 2.828 -5.510 1.00 5.30 20 GLY A C 19
ATOM 9103 O O . GLY A 1 20 ? 1.945 1.961 -6.370 1.00 74.21 20 GLY A O 19
ATOM 9107 N N . PHE A 1 21 ? 2.581 3.021 -4.471 1.00 3.21 21 PHE A N 19
ATOM 9108 C CA . PHE A 1 21 ? 3.791 2.218 -4.274 1.00 43.15 21 PHE A CA 19
ATOM 9109 C C . PHE A 1 21 ? 3.534 1.047 -3.315 1.00 30.54 21 PHE A C 19
ATOM 9110 O O . PHE A 1 21 ? 3.229 1.248 -2.130 1.00 2.11 21 PHE A O 19
ATOM 9127 N N . CYS A 1 22 ? 3.682 -0.170 -3.848 1.00 22.54 22 CYS A N 19
ATOM 9128 C CA . CYS A 1 22 ? 3.512 -1.395 -3.071 1.00 64.51 22 CYS A CA 19
ATOM 9129 C C . CYS A 1 22 ? 4.840 -2.151 -2.975 1.00 23.22 22 CYS A C 19
ATOM 9130 O O . CYS A 1 22 ? 5.346 -2.665 -3.980 1.00 14.44 22 CYS A O 19
ATOM 9137 N N . ASP A 1 23 ? 5.406 -2.198 -1.760 1.00 24.21 23 ASP A N 19
ATOM 9138 C CA . ASP A 1 23 ? 6.674 -2.895 -1.507 1.00 25.34 23 ASP A CA 19
ATOM 9139 C C . ASP A 1 23 ? 6.446 -4.397 -1.321 1.00 4.22 23 ASP A C 19
ATOM 9140 O O . ASP A 1 23 ? 5.714 -4.818 -0.414 1.00 52.44 23 ASP A O 19
ATOM 9149 N N . SER A 1 24 ? 7.085 -5.191 -2.193 1.00 53.54 24 SER A N 19
ATOM 9150 C CA . SER A 1 24 ? 6.968 -6.655 -2.169 1.00 51.03 24 SER A CA 19
ATOM 9151 C C . SER A 1 24 ? 7.968 -7.303 -1.200 1.00 13.32 24 SER A C 19
ATOM 9152 O O . SER A 1 24 ? 7.899 -8.511 -0.949 1.00 45.11 24 SER A O 19
ATOM 9160 N N . TYR A 1 25 ? 8.889 -6.492 -0.657 1.00 21.12 25 TYR A N 19
ATOM 9161 C CA . TYR A 1 25 ? 9.904 -6.974 0.294 1.00 10.12 25 TYR A CA 19
ATOM 9162 C C . TYR A 1 25 ? 9.303 -7.165 1.695 1.00 24.33 25 TYR A C 19
ATOM 9163 O O . TYR A 1 25 ? 9.841 -7.921 2.509 1.00 24.45 25 TYR A O 19
ATOM 9181 N N . THR A 1 26 ? 8.190 -6.470 1.952 1.00 11.24 26 THR A N 19
ATOM 9182 C CA . THR A 1 26 ? 7.492 -6.545 3.238 1.00 32.41 26 THR A CA 19
ATOM 9183 C C . THR A 1 26 ? 5.969 -6.590 3.044 1.00 23.30 26 THR A C 19
ATOM 9184 O O . THR A 1 26 ? 5.213 -6.641 4.020 1.00 40.32 26 THR A O 19
ATOM 9195 N N . LYS A 1 27 ? 5.525 -6.584 1.765 1.00 71.41 27 LYS A N 19
ATOM 9196 C CA . LYS A 1 27 ? 4.088 -6.616 1.389 1.00 54.01 27 LYS A CA 19
ATOM 9197 C C . LYS A 1 27 ? 3.317 -5.422 1.988 1.00 11.01 27 LYS A C 19
ATOM 9198 O O . LYS A 1 27 ? 2.181 -5.560 2.460 1.00 33.34 27 LYS A O 19
ATOM 9217 N N . THR A 1 28 ? 3.948 -4.243 1.931 1.00 41.41 28 THR A N 19
ATOM 9218 C CA . THR A 1 28 ? 3.357 -3.016 2.475 1.00 21.45 28 THR A CA 19
ATOM 9219 C C . THR A 1 28 ? 3.571 -1.831 1.545 1.00 54.24 28 THR A C 19
ATOM 9220 O O . THR A 1 28 ? 4.529 -1.802 0.770 1.00 70.24 28 THR A O 19
ATOM 9231 N N . CYS A 1 29 ? 2.667 -0.849 1.646 1.00 61.11 29 CYS A N 19
ATOM 9232 C CA . CYS A 1 29 ? 2.719 0.359 0.822 1.00 54.34 29 CYS A CA 19
ATOM 9233 C C . CYS A 1 29 ? 3.651 1.409 1.424 1.00 73.51 29 CYS A C 19
ATOM 9234 O O . CYS A 1 29 ? 3.653 1.625 2.640 1.00 11.12 29 CYS A O 19
ATOM 9241 N N . LYS A 1 30 ? 4.438 2.053 0.554 1.00 13.42 30 LYS A N 19
ATOM 9242 C CA . LYS A 1 30 ? 5.400 3.083 0.976 1.00 71.31 30 LYS A CA 19
ATOM 9243 C C . LYS A 1 30 ? 5.376 4.278 0.015 1.00 12.21 30 LYS A C 19
ATOM 9244 O O . LYS A 1 30 ? 4.636 4.272 -0.973 1.00 42.31 30 LYS A O 19
ATOM 9263 N N . ASP A 1 31 ? 6.186 5.305 0.321 1.00 55.23 31 ASP A N 19
ATOM 9264 C CA . ASP A 1 31 ? 6.282 6.507 -0.513 1.00 62.43 31 ASP A CA 19
ATOM 9265 C C . ASP A 1 31 ? 7.346 6.328 -1.595 1.00 52.42 31 ASP A C 19
ATOM 9266 O O . ASP A 1 31 ? 8.370 5.680 -1.365 1.00 23.21 31 ASP A O 19
ATOM 9275 N N . LYS A 1 32 ? 7.090 6.909 -2.773 1.00 24.02 32 LYS A N 19
ATOM 9276 C CA . LYS A 1 32 ? 8.014 6.819 -3.909 1.00 3.44 32 LYS A CA 19
ATOM 9277 C C . LYS A 1 32 ? 9.026 7.973 -3.897 1.00 5.43 32 LYS A C 19
ATOM 9278 O O . LYS A 1 32 ? 10.208 7.768 -4.190 1.00 63.51 32 LYS A O 19
ATOM 9297 N N . SER A 1 33 ? 8.549 9.177 -3.555 1.00 60.31 33 SER A N 19
ATOM 9298 C CA . SER A 1 33 ? 9.399 10.368 -3.500 1.00 72.25 33 SER A CA 19
ATOM 9299 C C . SER A 1 33 ? 9.856 10.647 -2.071 1.00 31.21 33 SER A C 19
ATOM 9300 O O . SER A 1 33 ? 9.040 10.680 -1.145 1.00 43.43 33 SER A O 19
ATOM 9308 N N . SER A 1 34 ? 11.168 10.845 -1.908 1.00 65.25 34 SER A N 19
ATOM 9309 C CA . SER A 1 34 ? 11.760 11.123 -0.599 1.00 23.02 34 SER A CA 19
ATOM 9310 C C . SER A 1 34 ? 12.624 12.381 -0.653 1.00 14.15 34 SER A C 19
ATOM 9311 O O . SER A 1 34 ? 13.249 12.669 -1.678 1.00 55.33 34 SER A O 19
ATOM 9319 N N . ALA A 1 35 ? 12.649 13.120 0.461 1.00 32.00 35 ALA A N 19
ATOM 9320 C CA . ALA A 1 35 ? 13.430 14.351 0.564 1.00 62.42 35 ALA A CA 19
ATOM 9321 C C . ALA A 1 35 ? 14.740 14.111 1.312 1.00 42.51 35 ALA A C 19
ATOM 9322 O O . ALA A 1 35 ? 15.811 14.328 0.707 1.00 44.40 35 ALA A O 19
ATOM 9330 N N . GLY A 1 1 ? -12.965 5.073 -5.795 1.00 61.40 1 GLY A N 20
ATOM 9331 C CA . GLY A 1 1 ? -13.314 4.373 -4.529 1.00 64.33 1 GLY A CA 20
ATOM 9332 C C . GLY A 1 1 ? -12.462 4.827 -3.359 1.00 44.51 1 GLY A C 20
ATOM 9333 O O . GLY A 1 1 ? -11.956 5.953 -3.357 1.00 21.11 1 GLY A O 20
ATOM 9339 N N . TRP A 1 2 ? -12.309 3.944 -2.366 1.00 44.01 2 TRP A N 20
ATOM 9340 C CA . TRP A 1 2 ? -11.514 4.239 -1.170 1.00 61.41 2 TRP A CA 20
ATOM 9341 C C . TRP A 1 2 ? -10.099 3.690 -1.306 1.00 42.22 2 TRP A C 20
ATOM 9342 O O . TRP A 1 2 ? -9.900 2.600 -1.850 1.00 0.45 2 TRP A O 20
ATOM 9363 N N . CYS A 1 3 ? -9.124 4.456 -0.809 1.00 62.13 3 CYS A N 20
ATOM 9364 C CA . CYS A 1 3 ? -7.719 4.057 -0.854 1.00 3.54 3 CYS A CA 20
ATOM 9365 C C . CYS A 1 3 ? -7.146 3.941 0.557 1.00 31.15 3 CYS A C 20
ATOM 9366 O O . CYS A 1 3 ? -7.602 4.627 1.477 1.00 1.24 3 CYS A O 20
ATOM 9373 N N . GLY A 1 4 ? -6.142 3.068 0.712 1.00 53.21 4 GLY A N 20
ATOM 9374 C CA . GLY A 1 4 ? -5.511 2.851 2.009 1.00 71.13 4 GLY A CA 20
ATOM 9375 C C . GLY A 1 4 ? -4.391 3.836 2.301 1.00 23.32 4 GLY A C 20
ATOM 9376 O O . GLY A 1 4 ? -3.841 4.451 1.384 1.00 73.01 4 GLY A O 20
ATOM 9380 N N . ASP A 1 5 ? -4.062 3.975 3.591 1.00 13.40 5 ASP A N 20
ATOM 9381 C CA . ASP A 1 5 ? -3.005 4.886 4.049 1.00 21.21 5 ASP A CA 20
ATOM 9382 C C . ASP A 1 5 ? -1.627 4.194 4.020 1.00 50.42 5 ASP A C 20
ATOM 9383 O O . ASP A 1 5 ? -1.575 2.960 3.998 1.00 11.14 5 ASP A O 20
ATOM 9407 N N . GLY A 1 7 ? 1.513 2.139 4.719 1.00 11.24 7 GLY A N 20
ATOM 9408 C CA . GLY A 1 7 ? 1.750 1.063 5.671 1.00 24.33 7 GLY A CA 20
ATOM 9409 C C . GLY A 1 7 ? 0.720 -0.052 5.555 1.00 21.51 7 GLY A C 20
ATOM 9410 O O . GLY A 1 7 ? 0.638 -0.919 6.429 1.00 14.52 7 GLY A O 20
ATOM 9414 N N . ALA A 1 8 ? -0.063 -0.020 4.466 1.00 41.25 8 ALA A N 20
ATOM 9415 C CA . ALA A 1 8 ? -1.102 -1.017 4.207 1.00 41.33 8 ALA A CA 20
ATOM 9416 C C . ALA A 1 8 ? -0.576 -2.143 3.319 1.00 20.42 8 ALA A C 20
ATOM 9417 O O . ALA A 1 8 ? 0.354 -1.940 2.533 1.00 14.42 8 ALA A O 20
ATOM 9424 N N . THR A 1 9 ? -1.184 -3.332 3.453 1.00 4.31 9 THR A N 20
ATOM 9425 C CA . THR A 1 9 ? -0.793 -4.517 2.675 1.00 11.24 9 THR A CA 20
ATOM 9426 C C . THR A 1 9 ? -1.270 -4.408 1.220 1.00 75.12 9 THR A C 20
ATOM 9427 O O . THR A 1 9 ? -2.462 -4.216 0.964 1.00 11.15 9 THR A O 20
ATOM 9438 N N . CYS A 1 10 ? -0.322 -4.537 0.283 1.00 41.21 10 CYS A N 20
ATOM 9439 C CA . CYS A 1 10 ? -0.619 -4.454 -1.149 1.00 73.21 10 CYS A CA 20
ATOM 9440 C C . CYS A 1 10 ? -0.799 -5.845 -1.753 1.00 11.41 10 CYS A C 20
ATOM 9441 O O . CYS A 1 10 ? -0.047 -6.769 -1.429 1.00 45.43 10 CYS A O 20
ATOM 9448 N N . GLY A 1 11 ? -1.801 -5.977 -2.630 1.00 44.13 11 GLY A N 20
ATOM 9449 C CA . GLY A 1 11 ? -2.080 -7.250 -3.278 1.00 65.43 11 GLY A CA 20
ATOM 9450 C C . GLY A 1 11 ? -3.181 -7.146 -4.317 1.00 60.04 11 GLY A C 20
ATOM 9451 O O . GLY A 1 11 ? -3.387 -6.079 -4.904 1.00 2.13 11 GLY A O 20
ATOM 9455 N N . LYS A 1 12 ? -3.884 -8.261 -4.539 1.00 30.11 12 LYS A N 20
ATOM 9456 C CA . LYS A 1 12 ? -4.978 -8.317 -5.513 1.00 32.41 12 LYS A CA 20
ATOM 9457 C C . LYS A 1 12 ? -6.341 -8.263 -4.820 1.00 65.05 12 LYS A C 20
ATOM 9458 O O . LYS A 1 12 ? -7.259 -7.591 -5.300 1.00 21.02 12 LYS A O 20
ATOM 9477 N N . LEU A 1 13 ? -6.460 -8.974 -3.690 1.00 73.20 13 LEU A N 20
ATOM 9478 C CA . LEU A 1 13 ? -7.705 -9.017 -2.914 1.00 72.22 13 LEU A CA 20
ATOM 9479 C C . LEU A 1 13 ? -7.712 -7.960 -1.799 1.00 63.51 13 LEU A C 20
ATOM 9480 O O . LEU A 1 13 ? -8.701 -7.822 -1.070 1.00 51.15 13 LEU A O 20
ATOM 9496 N N . ARG A 1 14 ? -6.606 -7.212 -1.686 1.00 31.32 14 ARG A N 20
ATOM 9497 C CA . ARG A 1 14 ? -6.462 -6.164 -0.669 1.00 10.42 14 ARG A CA 20
ATOM 9498 C C . ARG A 1 14 ? -6.929 -4.802 -1.205 1.00 31.35 14 ARG A C 20
ATOM 9499 O O . ARG A 1 14 ? -7.260 -4.674 -2.388 1.00 1.13 14 ARG A O 20
ATOM 9520 N N . LEU A 1 15 ? -6.949 -3.790 -0.319 1.00 51.52 15 LEU A N 20
ATOM 9521 C CA . LEU A 1 15 ? -7.374 -2.428 -0.675 1.00 12.23 15 LEU A CA 20
ATOM 9522 C C . LEU A 1 15 ? -6.329 -1.731 -1.553 1.00 74.35 15 LEU A C 20
ATOM 9523 O O . LEU A 1 15 ? -5.135 -2.032 -1.464 1.00 4.44 15 LEU A O 20
ATOM 9539 N N . TYR A 1 16 ? -6.795 -0.799 -2.399 1.00 71.42 16 TYR A N 20
ATOM 9540 C CA . TYR A 1 16 ? -5.921 -0.039 -3.305 1.00 4.33 16 TYR A CA 20
ATOM 9541 C C . TYR A 1 16 ? -5.072 0.978 -2.533 1.00 71.42 16 TYR A C 20
ATOM 9542 O O . TYR A 1 16 ? -5.481 1.465 -1.474 1.00 14.50 16 TYR A O 20
ATOM 9560 N N . CYS A 1 17 ? -3.892 1.285 -3.080 1.00 3.12 17 CYS A N 20
ATOM 9561 C CA . CYS A 1 17 ? -2.959 2.227 -2.458 1.00 31.44 17 CYS A CA 20
ATOM 9562 C C . CYS A 1 17 ? -3.090 3.630 -3.043 1.00 31.34 17 CYS A C 20
ATOM 9563 O O . CYS A 1 17 ? -3.226 3.796 -4.258 1.00 62.45 17 CYS A O 20
ATOM 9570 N N . CYS A 1 18 ? -3.048 4.631 -2.155 1.00 3.34 18 CYS A N 20
ATOM 9571 C CA . CYS A 1 18 ? -3.145 6.041 -2.547 1.00 33.31 18 CYS A CA 20
ATOM 9572 C C . CYS A 1 18 ? -1.758 6.661 -2.776 1.00 2.12 18 CYS A C 20
ATOM 9573 O O . CYS A 1 18 ? -1.653 7.779 -3.291 1.00 64.54 18 CYS A O 20
ATOM 9580 N N . SER A 1 19 ? -0.703 5.923 -2.394 1.00 34.14 19 SER A N 20
ATOM 9581 C CA . SER A 1 19 ? 0.681 6.391 -2.550 1.00 11.22 19 SER A CA 20
ATOM 9582 C C . SER A 1 19 ? 1.262 5.989 -3.912 1.00 73.13 19 SER A C 20
ATOM 9583 O O . SER A 1 19 ? 2.135 6.682 -4.445 1.00 62.25 19 SER A O 20
ATOM 9591 N N . GLY A 1 20 ? 0.771 4.870 -4.464 1.00 33.44 20 GLY A N 20
ATOM 9592 C CA . GLY A 1 20 ? 1.236 4.396 -5.762 1.00 1.41 20 GLY A CA 20
ATOM 9593 C C . GLY A 1 20 ? 2.346 3.362 -5.671 1.00 5.30 20 GLY A C 20
ATOM 9594 O O . GLY A 1 20 ? 2.342 2.384 -6.425 1.00 74.21 20 GLY A O 20
ATOM 9598 N N . PHE A 1 21 ? 3.297 3.577 -4.750 1.00 3.21 21 PHE A N 20
ATOM 9599 C CA . PHE A 1 21 ? 4.432 2.664 -4.576 1.00 43.15 21 PHE A CA 20
ATOM 9600 C C . PHE A 1 21 ? 4.142 1.588 -3.522 1.00 30.54 21 PHE A C 20
ATOM 9601 O O . PHE A 1 21 ? 3.942 1.889 -2.336 1.00 2.11 21 PHE A O 20
ATOM 9618 N N . CYS A 1 22 ? 4.135 0.333 -3.983 1.00 22.54 22 CYS A N 20
ATOM 9619 C CA . CYS A 1 22 ? 3.906 -0.821 -3.121 1.00 64.51 22 CYS A CA 20
ATOM 9620 C C . CYS A 1 22 ? 5.164 -1.683 -3.051 1.00 23.22 22 CYS A C 20
ATOM 9621 O O . CYS A 1 22 ? 5.640 -2.187 -4.075 1.00 14.44 22 CYS A O 20
ATOM 9628 N N . ASP A 1 23 ? 5.700 -1.837 -1.834 1.00 24.21 23 ASP A N 20
ATOM 9629 C CA . ASP A 1 23 ? 6.906 -2.636 -1.604 1.00 25.34 23 ASP A CA 20
ATOM 9630 C C . ASP A 1 23 ? 6.563 -4.120 -1.455 1.00 4.22 23 ASP A C 20
ATOM 9631 O O . ASP A 1 23 ? 5.789 -4.504 -0.566 1.00 52.44 23 ASP A O 20
ATOM 9640 N N . SER A 1 24 ? 7.151 -4.939 -2.340 1.00 53.54 24 SER A N 20
ATOM 9641 C CA . SER A 1 24 ? 6.927 -6.391 -2.353 1.00 51.03 24 SER A CA 20
ATOM 9642 C C . SER A 1 24 ? 7.845 -7.129 -1.369 1.00 13.32 24 SER A C 20
ATOM 9643 O O . SER A 1 24 ? 7.657 -8.324 -1.120 1.00 45.11 24 SER A O 20
ATOM 9651 N N . TYR A 1 25 ? 8.834 -6.409 -0.812 1.00 21.12 25 TYR A N 20
ATOM 9652 C CA . TYR A 1 25 ? 9.781 -6.984 0.156 1.00 10.12 25 TYR A CA 20
ATOM 9653 C C . TYR A 1 25 ? 9.122 -7.169 1.531 1.00 24.33 25 TYR A C 20
ATOM 9654 O O . TYR A 1 25 ? 9.601 -7.948 2.359 1.00 24.45 25 TYR A O 20
ATOM 9672 N N . THR A 1 26 ? 8.022 -6.440 1.749 1.00 11.24 26 THR A N 20
ATOM 9673 C CA . THR A 1 26 ? 7.266 -6.501 3.002 1.00 32.41 26 THR A CA 20
ATOM 9674 C C . THR A 1 26 ? 5.755 -6.548 2.736 1.00 23.30 26 THR A C 20
ATOM 9675 O O . THR A 1 26 ? 4.955 -6.626 3.674 1.00 40.32 26 THR A O 20
ATOM 9686 N N . LYS A 1 27 ? 5.372 -6.509 1.437 1.00 71.41 27 LYS A N 20
ATOM 9687 C CA . LYS A 1 27 ? 3.955 -6.541 0.990 1.00 54.01 27 LYS A CA 20
ATOM 9688 C C . LYS A 1 27 ? 3.146 -5.364 1.572 1.00 11.01 27 LYS A C 20
ATOM 9689 O O . LYS A 1 27 ? 1.958 -5.498 1.893 1.00 33.34 27 LYS A O 20
ATOM 9708 N N . THR A 1 28 ? 3.800 -4.200 1.666 1.00 41.41 28 THR A N 20
ATOM 9709 C CA . THR A 1 28 ? 3.171 -2.996 2.218 1.00 21.45 28 THR A CA 20
ATOM 9710 C C . THR A 1 28 ? 3.487 -1.764 1.373 1.00 54.24 28 THR A C 20
ATOM 9711 O O . THR A 1 28 ? 4.439 -1.772 0.588 1.00 70.24 28 THR A O 20
ATOM 9722 N N . CYS A 1 29 ? 2.682 -0.704 1.548 1.00 61.11 29 CYS A N 20
ATOM 9723 C CA . CYS A 1 29 ? 2.862 0.546 0.806 1.00 54.34 29 CYS A CA 20
ATOM 9724 C C . CYS A 1 29 ? 3.912 1.446 1.447 1.00 73.51 29 CYS A C 20
ATOM 9725 O O . CYS A 1 29 ? 3.948 1.603 2.672 1.00 11.12 29 CYS A O 20
ATOM 9732 N N . LYS A 1 30 ? 4.765 2.028 0.597 1.00 13.42 30 LYS A N 20
ATOM 9733 C CA . LYS A 1 30 ? 5.843 2.915 1.043 1.00 71.31 30 LYS A CA 20
ATOM 9734 C C . LYS A 1 30 ? 5.935 4.158 0.156 1.00 12.21 30 LYS A C 20
ATOM 9735 O O . LYS A 1 30 ? 5.403 4.172 -0.959 1.00 42.31 30 LYS A O 20
ATOM 9754 N N . ASP A 1 31 ? 6.609 5.198 0.665 1.00 55.23 31 ASP A N 20
ATOM 9755 C CA . ASP A 1 31 ? 6.791 6.454 -0.071 1.00 62.43 31 ASP A CA 20
ATOM 9756 C C . ASP A 1 31 ? 8.048 6.401 -0.939 1.00 52.42 31 ASP A C 20
ATOM 9757 O O . ASP A 1 31 ? 9.135 6.079 -0.448 1.00 23.21 31 ASP A O 20
ATOM 9766 N N . LYS A 1 32 ? 7.883 6.718 -2.228 1.00 24.02 32 LYS A N 20
ATOM 9767 C CA . LYS A 1 32 ? 8.993 6.709 -3.184 1.00 3.44 32 LYS A CA 20
ATOM 9768 C C . LYS A 1 32 ? 9.617 8.104 -3.320 1.00 5.43 32 LYS A C 20
ATOM 9769 O O . LYS A 1 32 ? 10.844 8.239 -3.348 1.00 63.51 32 LYS A O 20
ATOM 9788 N N . SER A 1 33 ? 8.762 9.132 -3.400 1.00 60.31 33 SER A N 20
ATOM 9789 C CA . SER A 1 33 ? 9.213 10.517 -3.531 1.00 72.25 33 SER A CA 20
ATOM 9790 C C . SER A 1 33 ? 9.052 11.270 -2.215 1.00 31.21 33 SER A C 20
ATOM 9791 O O . SER A 1 33 ? 8.058 11.085 -1.506 1.00 43.43 33 SER A O 20
ATOM 9799 N N . SER A 1 34 ? 10.037 12.117 -1.902 1.00 65.25 34 SER A N 20
ATOM 9800 C CA . SER A 1 34 ? 10.024 12.910 -0.673 1.00 23.02 34 SER A CA 20
ATOM 9801 C C . SER A 1 34 ? 9.658 14.364 -0.965 1.00 14.15 34 SER A C 20
ATOM 9802 O O . SER A 1 34 ? 10.086 14.927 -1.976 1.00 55.33 34 SER A O 20
ATOM 9810 N N . ALA A 1 35 ? 8.864 14.956 -0.069 1.00 32.00 35 ALA A N 20
ATOM 9811 C CA . ALA A 1 35 ? 8.426 16.345 -0.209 1.00 62.42 35 ALA A CA 20
ATOM 9812 C C . ALA A 1 35 ? 9.258 17.275 0.673 1.00 42.51 35 ALA A C 20
ATOM 9813 O O . ALA A 1 35 ? 9.250 17.090 1.910 1.00 44.40 35 ALA A O 20
#

Nearest PDB structures (foldseek):
  2n8h-assembly1_A  TM=7.156E-01  e=1.886E-04  unclassified
  2n8e-assembly1_A  TM=3.282E-01  e=5.436E+00  Conus purpurascens
  2n8h-assembly1_A  TM=7.940E-01  e=5.622E-04  unclassified
  2n8h-assembly1_A  TM=8.436E-01  e=4.985E-04  unclassified
  2n8h-assembly1_A  TM=8.215E-01  e=2.759E-04  unclassified

Organism: Conus geographus (NCBI:txid6491)

Solvent-accessible surface area: 3415 Å² total

Radius of gyration: 9.44 Å; Cα contacts (8 Å, |Δi|>4): 51; chains: 1; bounding box: 28×23×13 Å

InterPro domains:
  IPR004214 Conotoxin [PF02950] (1-76)

GO terms:
  GO:0005576 extracellular region (C, EXP)

Foldseek 3Di:
DDADDQFADDDPGGHHPQPAADPVVRGHDHDDDD

B-factor: mean 36.32, std 22.45, range [0.12, 75.51]

Sequence (34 aa):
GWCGDGATCGKLRLYCCSGFCDSYTKTCKDKSSAGWCGDGATCGKLRLYCCSGFCDSYTKTCKDKSSAGWCGDGATCGKLRLYCCSGFCDSYTKTCKDKSSAGWCGDGATCGKLRLYCCSGFCDSYTKTCKDKSSAGWCGDGATCGKLRLYCCSGFCDSYTKTCKDKSSAGWCGDGATCGKLRLYCCSGFCDSYTKTCKDKSSAGWCGDGATCGKLRLYCCSGFCDSYTKTCKDKSSAGWCGDGATCGKLRLYCCSGFCDSYTKTCKDKSSAGWCGDGATCGKLRLYCCSGFCDSYTKTCKDKSSAGWCGDGATCGKLRLYCCSGFCDSYTKTCKDKSSAGWCGDGATCGKLRLYCCSGFCDSYTKTCKDKSSAGWCGDGATCGKLRLYCCSGFCDSYTKTCKDKSSAGWCGDGATCGKLRLYCCSGFCDSYTKTCKDKSSAGWCGDGATCGKLRLYCCSGFCDSYTKTCKDKSSAGWCGDGATCGKLRLYCCSGFCDSYTKTCKDKSSAGWCGDGATCGKLRLYCCSGFCDSYTKTCKDKSSAGWCGDGATCGKLRLYCCSGFCDSYTKTCKDKSSAGWCGDGATCGKLRLYCCSGFCDSYTKTCKDKSSAGWCGDGATCGKLRLYCCSGFCDSYTKTCKDKSSAGWCGDGATCGKLRLYCCSGFCDSYTKTCKDKSSA